Protein AF-0000000068949039 (afdb_homodimer)

Sequence (710 aa):
MDFALTEEQEQFAEAIRRFLMTEMTPELTRELWATESGRSDALWRQLANQGLTAVMVPQEQGGLGLGEVEWAPLAQACGYFALPEPLLDTALVAAGLLRDALAAAPNASAHERCATLLERIAAGDARVAVAHPQERLVADAHVADAILCAHEGAVHLLRPDQAVLTARTGLDPSRRLFELAWTPAAESELIPSGSGLWSSALNRGALGVAAQQLGLTQRMLDLAIDYSAQRKQFGKAIGAYQAVKHLLADVAIQLEFARPVLLRAAAALAHGLPDAGLHVSHARVAAARCAWSAARQAIQVHGAMGYTWELDLQIFTKRAWALAGSWGDRAFHKARMGAHILDGVHEIGAGATFAMDFALTEEQEQFAEAIRRFLMTEMTPELTRELWATESGRSDALWRQLANQGLTAVMVPQEQGGLGLGEVEWAPLAQACGYFALPEPLLDTALVAAGLLRDALAAAPNASAHERCATLLERIAAGDARVAVAHPQERLVADAHVADAILCAHEGAVHLLRPDQAVLTARTGLDPSRRLFELAWTPAAESELIPSGSGLWSSALNRGALGVAAQQLGLTQRMLDLAIDYSAQRKQFGKAIGAYQAVKHLLADVAIQLEFARPVLLRAAAALAHGLPDAGLHVSHARVAAARCAWSAARQAIQVHGAMGYTWELDLQIFTKRAWALAGSWGDRAFHKARMGAHILDGVHEIGAGATFA

Structure (mmCIF, N/CA/C/O backbone):
data_AF-0000000068949039-model_v1
#
loop_
_entity.id
_entity.type
_entity.pdbx_description
1 polymer 'Acyl-CoA dehydrogenase'
#
loop_
_atom_site.group_PDB
_atom_site.id
_atom_site.type_symbol
_atom_site.label_atom_id
_atom_site.label_alt_id
_atom_site.label_comp_id
_atom_site.label_asym_id
_atom_site.label_entity_id
_atom_site.label_seq_id
_atom_site.pdbx_PDB_ins_code
_atom_site.Cartn_x
_atom_site.Cartn_y
_atom_site.Cartn_z
_atom_site.occupancy
_atom_site.B_iso_or_equiv
_atom_site.auth_seq_id
_atom_site.auth_comp_id
_atom_site.auth_asym_id
_atom_site.auth_atom_id
_atom_site.pdbx_PDB_model_num
ATOM 1 N N . MET A 1 1 ? -23.141 -27.562 -11.562 1 41.59 1 MET A N 1
ATOM 2 C CA . MET A 1 1 ? -21.891 -27.984 -10.953 1 41.59 1 MET A CA 1
ATOM 3 C C . MET A 1 1 ? -21.891 -27.703 -9.461 1 41.59 1 MET A C 1
ATOM 5 O O . MET A 1 1 ? -22.359 -26.656 -9.023 1 41.59 1 MET A O 1
ATOM 9 N N . ASP A 1 2 ? -21.984 -28.656 -8.617 1 49.41 2 ASP A N 1
ATOM 10 C CA . ASP A 1 2 ? -21.938 -28.672 -7.156 1 49.41 2 ASP A CA 1
ATOM 11 C C . ASP A 1 2 ? -20.641 -28.062 -6.629 1 49.41 2 ASP A C 1
ATOM 13 O O . ASP A 1 2 ? -19.562 -28.594 -6.887 1 49.41 2 ASP A O 1
ATOM 17 N N . PHE A 1 3 ? -20.594 -26.719 -6.391 1 64.31 3 PHE A N 1
ATOM 18 C CA . PHE A 1 3 ? -19.484 -25.875 -5.977 1 64.31 3 PHE A CA 1
ATOM 19 C C . PHE A 1 3 ? -19.078 -26.172 -4.539 1 64.31 3 PHE A C 1
ATOM 21 O O . PHE A 1 3 ? -18.297 -25.438 -3.939 1 64.31 3 PHE A O 1
ATOM 28 N N . ALA A 1 4 ? -19.625 -27.375 -4.098 1 70.12 4 ALA A N 1
ATOM 29 C CA . ALA A 1 4 ? -19.344 -27.609 -2.684 1 70.12 4 ALA A CA 1
ATOM 30 C C . ALA A 1 4 ? -18.266 -28.672 -2.51 1 70.12 4 ALA A C 1
ATOM 32 O O . ALA A 1 4 ? -18.234 -29.656 -3.26 1 70.12 4 ALA A O 1
ATOM 33 N N . LEU A 1 5 ? -17.375 -28.469 -1.684 1 84.38 5 LEU A N 1
ATOM 34 C CA . LEU A 1 5 ? -16.359 -29.438 -1.296 1 84.38 5 LEU A CA 1
ATOM 35 C C . LEU A 1 5 ? -16.984 -30.656 -0.648 1 84.38 5 LEU A C 1
ATOM 37 O O . LEU A 1 5 ? -18.016 -30.547 0.019 1 84.38 5 LEU A O 1
ATOM 41 N N . THR A 1 6 ? -16.422 -31.781 -0.903 1 88.69 6 THR A N 1
ATOM 42 C CA . THR A 1 6 ? -16.828 -32.969 -0.181 1 88.69 6 THR A CA 1
ATOM 43 C C . THR A 1 6 ? -16.422 -32.875 1.287 1 88.69 6 THR A C 1
ATOM 45 O O . THR A 1 6 ? -15.617 -32.031 1.662 1 88.69 6 THR A O 1
ATOM 48 N N . GLU A 1 7 ? -16.969 -33.75 2.113 1 89.56 7 GLU A N 1
ATOM 49 C CA . GLU A 1 7 ? -16.641 -33.781 3.533 1 89.56 7 GLU A CA 1
ATOM 50 C C . GLU A 1 7 ? -15.164 -34.062 3.748 1 89.56 7 GLU A C 1
ATOM 52 O O . GLU A 1 7 ? -14.539 -33.5 4.645 1 89.56 7 GLU A O 1
ATOM 57 N N . GLU A 1 8 ? -14.656 -34.969 2.955 1 90.06 8 GLU A N 1
ATOM 58 C CA . GLU A 1 8 ? -13.242 -35.312 3.057 1 90.06 8 GLU A CA 1
ATOM 59 C C . GLU A 1 8 ? -12.352 -34.125 2.715 1 90.06 8 GLU A C 1
ATOM 61 O O . GLU A 1 8 ? -11.359 -33.875 3.398 1 90.06 8 GLU A O 1
ATOM 66 N N . GLN A 1 9 ? -12.711 -33.469 1.684 1 89.62 9 GLN A N 1
ATOM 67 C CA . GLN A 1 9 ? -11.977 -32.281 1.27 1 89.62 9 GLN A CA 1
ATOM 68 C C . GLN A 1 9 ? -12.039 -31.188 2.338 1 89.62 9 GLN A C 1
ATOM 70 O O . GLN A 1 9 ? -11.023 -30.562 2.648 1 89.62 9 GLN A O 1
ATOM 75 N N . GLU A 1 10 ? -13.141 -31.031 2.918 1 90.62 10 GLU A N 1
ATOM 76 C CA . GLU A 1 10 ? -13.328 -30.047 3.979 1 90.62 10 GLU A CA 1
ATOM 77 C C . GLU A 1 10 ? -12.516 -30.406 5.219 1 90.62 10 GLU A C 1
ATOM 79 O O . GLU A 1 10 ? -11.922 -29.531 5.859 1 90.62 10 GLU A O 1
ATOM 84 N N . GLN A 1 11 ? -12.547 -31.672 5.543 1 92.75 11 GLN A N 1
ATOM 85 C CA . GLN A 1 11 ? -11.805 -32.125 6.711 1 92.75 11 GLN A CA 1
ATOM 86 C C . GLN A 1 11 ? -10.305 -31.938 6.523 1 92.75 11 GLN A C 1
ATOM 88 O O . GLN A 1 11 ? -9.594 -31.562 7.461 1 92.75 11 GLN A O 1
ATOM 93 N N . PHE A 1 12 ? -9.867 -32.25 5.34 1 92.88 12 PHE A N 1
ATOM 94 C CA . PHE A 1 12 ? -8.453 -32.031 5.043 1 92.88 12 PHE A CA 1
ATOM 95 C C . PHE A 1 12 ? -8.078 -30.578 5.188 1 92.88 12 PHE A C 1
ATOM 97 O O . PHE A 1 12 ? -7.086 -30.234 5.844 1 92.88 12 PHE A O 1
ATOM 104 N N . ALA A 1 13 ? -8.844 -29.703 4.641 1 94.19 13 ALA A N 1
ATOM 105 C CA . ALA A 1 13 ? -8.602 -28.266 4.723 1 94.19 13 ALA A CA 1
ATOM 106 C C . ALA A 1 13 ? -8.625 -27.781 6.172 1 94.19 13 ALA A C 1
ATOM 108 O O . ALA A 1 13 ? -7.793 -26.969 6.578 1 94.19 13 ALA A O 1
ATOM 109 N N . GLU A 1 14 ? -9.547 -28.297 6.918 1 94.5 14 GLU A N 1
ATOM 110 C CA . GLU A 1 14 ? -9.672 -27.906 8.32 1 94.5 14 GLU A CA 1
ATOM 111 C C . GLU A 1 14 ? -8.469 -28.375 9.133 1 94.5 14 GLU A C 1
ATOM 113 O O . GLU A 1 14 ? -8.008 -27.656 10.031 1 94.5 14 GLU A O 1
ATOM 118 N N . ALA A 1 15 ? -8.055 -29.531 8.844 1 95.81 15 ALA A N 1
ATOM 119 C CA . ALA A 1 15 ? -6.875 -30.047 9.523 1 95.81 15 ALA A CA 1
ATOM 120 C C . ALA A 1 15 ? -5.656 -29.156 9.25 1 95.81 15 ALA A C 1
ATOM 122 O O . ALA A 1 15 ? -4.879 -28.875 10.164 1 95.81 15 ALA A O 1
ATOM 123 N N . ILE A 1 16 ? -5.508 -28.781 8.055 1 96.62 16 ILE A N 1
ATOM 124 C CA . ILE A 1 16 ? -4.383 -27.922 7.684 1 96.62 16 ILE A CA 1
ATOM 125 C C . ILE A 1 16 ? -4.535 -26.547 8.336 1 96.62 16 ILE A C 1
ATOM 127 O O . ILE A 1 16 ? -3.559 -25.969 8.812 1 96.62 16 ILE A O 1
ATOM 131 N N . ARG A 1 17 ? -5.73 -26.031 8.32 1 96.81 17 ARG A N 1
ATOM 132 C CA . ARG A 1 17 ? -5.98 -24.75 8.977 1 96.81 17 ARG A CA 1
ATOM 133 C C . ARG A 1 17 ? -5.574 -24.812 10.453 1 96.81 17 ARG A C 1
ATOM 135 O O . ARG A 1 17 ? -4.93 -23.891 10.961 1 96.81 17 ARG A O 1
ATOM 142 N N . ARG A 1 18 ? -5.922 -25.844 11.164 1 96.56 18 ARG A N 1
ATOM 143 C CA . ARG A 1 18 ? -5.578 -26.016 12.57 1 96.56 18 ARG A CA 1
ATOM 144 C C . ARG A 1 18 ? -4.07 -26.125 12.758 1 96.56 18 ARG A C 1
ATOM 146 O O . ARG A 1 18 ? -3.512 -25.562 13.695 1 96.56 18 ARG A O 1
ATOM 153 N N . PHE A 1 19 ? -3.5 -26.859 11.883 1 97.62 19 PHE A N 1
ATOM 154 C CA . PHE A 1 19 ? -2.047 -26.984 11.922 1 97.62 19 PHE A CA 1
ATOM 155 C C . PHE A 1 19 ? -1.376 -25.625 11.766 1 97.62 19 PHE A C 1
ATOM 157 O O . PHE A 1 19 ? -0.505 -25.266 12.555 1 97.62 19 PHE A O 1
ATOM 164 N N . LEU A 1 20 ? -1.837 -24.828 10.766 1 97.44 20 LEU A N 1
ATOM 165 C CA . LEU A 1 20 ? -1.227 -23.516 10.508 1 97.44 20 LEU A CA 1
ATOM 166 C C . LEU A 1 20 ? -1.525 -22.547 11.641 1 97.44 20 LEU A C 1
ATOM 168 O O . LEU A 1 20 ? -0.7 -21.688 11.969 1 97.44 20 LEU A O 1
ATOM 172 N N . MET A 1 21 ? -2.689 -22.688 12.219 1 95.88 21 MET A N 1
ATOM 173 C CA . MET A 1 21 ? -3.053 -21.844 13.359 1 95.88 21 MET A CA 1
ATOM 174 C C . MET A 1 21 ? -2.062 -22.031 14.5 1 95.88 21 MET A C 1
ATOM 176 O O . MET A 1 21 ? -1.734 -21.078 15.203 1 95.88 21 MET A O 1
ATOM 180 N N . THR A 1 22 ? -1.59 -23.188 14.625 1 94.75 22 THR A N 1
ATOM 181 C CA . THR A 1 22 ? -0.668 -23.516 15.711 1 94.75 22 THR A CA 1
ATOM 182 C C . THR A 1 22 ? 0.759 -23.125 15.344 1 94.75 22 THR A C 1
ATOM 184 O O . THR A 1 22 ? 1.485 -22.562 16.172 1 94.75 22 THR A O 1
ATOM 187 N N . GLU A 1 23 ? 1.15 -23.328 14.117 1 94.62 23 GLU A N 1
ATOM 188 C CA . GLU A 1 23 ? 2.557 -23.219 13.734 1 94.62 23 GLU A CA 1
ATOM 189 C C . GLU A 1 23 ? 2.895 -21.828 13.234 1 94.62 23 GLU A C 1
ATOM 191 O O . GLU A 1 23 ? 4.043 -21.391 13.328 1 94.62 23 GLU A O 1
ATOM 196 N N . MET A 1 24 ? 1.88 -21.141 12.703 1 94.75 24 MET A N 1
ATOM 197 C CA . MET A 1 24 ? 2.156 -19.875 12.055 1 94.75 24 MET A CA 1
ATOM 198 C C . MET A 1 24 ? 1.725 -18.703 12.938 1 94.75 24 MET A C 1
ATOM 200 O O . MET A 1 24 ? 0.539 -18.547 13.234 1 94.75 24 MET A O 1
ATOM 204 N N . THR A 1 25 ? 2.721 -17.984 13.391 1 93.75 25 THR A N 1
ATOM 205 C CA . THR A 1 25 ? 2.461 -16.75 14.148 1 93.75 25 THR A CA 1
ATOM 206 C C . THR A 1 25 ? 3.105 -15.555 13.469 1 93.75 25 THR A C 1
ATOM 208 O O . THR A 1 25 ? 4.098 -15.695 12.75 1 93.75 25 THR A O 1
ATOM 211 N N . PRO A 1 26 ? 2.479 -14.406 13.68 1 92.75 26 PRO A N 1
ATOM 212 C CA . PRO A 1 26 ? 3.121 -13.203 13.148 1 92.75 26 PRO A CA 1
ATOM 213 C C . PRO A 1 26 ? 4.566 -13.047 13.625 1 92.75 26 PRO A C 1
ATOM 215 O O . PRO A 1 26 ? 5.414 -12.555 12.875 1 92.75 26 PRO A O 1
ATOM 218 N N . GLU A 1 27 ? 4.84 -13.5 14.805 1 93.38 27 GLU A N 1
ATOM 219 C CA . GLU A 1 27 ? 6.195 -13.438 15.336 1 93.38 27 GLU A CA 1
ATOM 220 C C . GLU A 1 27 ? 7.148 -14.297 14.508 1 93.38 27 GLU A C 1
ATOM 222 O O . GLU A 1 27 ? 8.266 -13.875 14.203 1 93.38 27 GLU A O 1
ATOM 227 N N . LEU A 1 28 ? 6.715 -15.43 14.164 1 95 28 LEU A N 1
ATOM 228 C CA . LEU A 1 28 ? 7.539 -16.297 13.328 1 95 28 LEU A CA 1
ATOM 229 C C . LEU A 1 28 ? 7.812 -15.648 11.977 1 95 28 LEU A C 1
ATOM 231 O O . LEU A 1 28 ? 8.945 -15.688 11.484 1 95 28 LEU A O 1
ATOM 235 N N . THR A 1 29 ? 6.77 -15.086 11.391 1 95.25 29 THR A N 1
ATOM 236 C CA . THR A 1 29 ? 6.926 -14.414 10.109 1 95.25 29 THR A CA 1
ATOM 237 C C . THR A 1 29 ? 7.984 -13.312 10.195 1 95.25 29 THR A C 1
ATOM 239 O O . THR A 1 29 ? 8.875 -13.234 9.344 1 95.25 29 THR A O 1
ATOM 242 N N . ARG A 1 30 ? 7.973 -12.531 11.234 1 94.25 30 ARG A N 1
ATOM 243 C CA . ARG A 1 30 ? 8.93 -11.445 11.406 1 94.25 30 ARG A CA 1
ATOM 244 C C . ARG A 1 30 ? 10.336 -11.977 11.633 1 94.25 30 ARG A C 1
ATOM 246 O O . ARG A 1 30 ? 11.312 -11.398 11.141 1 94.25 30 ARG A O 1
ATOM 253 N N . GLU A 1 31 ? 10.43 -13.023 12.367 1 95.5 31 GLU A N 1
ATOM 254 C CA . GLU A 1 31 ? 11.727 -13.648 12.586 1 95.5 31 GLU A CA 1
ATOM 255 C C . GLU A 1 31 ? 12.344 -14.133 11.273 1 95.5 31 GLU A C 1
ATOM 257 O O . GLU A 1 31 ? 13.531 -13.93 11.023 1 95.5 31 GLU A O 1
ATOM 262 N N . LEU A 1 32 ? 11.539 -14.703 10.461 1 95.75 32 LEU A N 1
ATOM 263 C CA . LEU A 1 32 ? 12.023 -15.234 9.195 1 95.75 32 LEU A CA 1
ATOM 264 C C . LEU A 1 32 ? 12.43 -14.109 8.25 1 95.75 32 LEU A C 1
ATOM 266 O O . LEU A 1 32 ? 13.375 -14.258 7.477 1 95.75 32 LEU A O 1
ATOM 270 N N . TRP A 1 33 ? 11.711 -12.984 8.367 1 94 33 TRP A N 1
ATOM 271 C CA . TRP A 1 33 ? 12.047 -11.82 7.547 1 94 33 TRP A CA 1
ATOM 272 C C . TRP A 1 33 ? 13.484 -11.375 7.801 1 94 33 TRP A C 1
ATOM 274 O O . TRP A 1 33 ? 14.141 -10.844 6.906 1 94 33 TRP A O 1
ATOM 284 N N . ALA A 1 34 ? 13.961 -11.656 8.93 1 93.94 34 ALA A N 1
ATOM 285 C CA . ALA A 1 34 ? 15.273 -11.164 9.344 1 93.94 34 ALA A CA 1
ATOM 286 C C . ALA A 1 34 ? 16.375 -12.141 8.961 1 93.94 34 ALA A C 1
ATOM 288 O O . ALA A 1 34 ? 17.562 -11.828 9.078 1 93.94 34 ALA A O 1
ATOM 289 N N . THR A 1 35 ? 16.016 -13.281 8.461 1 95 35 THR A N 1
ATOM 290 C CA . THR A 1 35 ? 17.016 -14.281 8.078 1 95 35 THR A CA 1
ATOM 291 C C . THR A 1 35 ? 17.406 -14.102 6.617 1 95 35 THR A C 1
ATOM 293 O O . THR A 1 35 ? 16.734 -13.422 5.855 1 95 35 THR A O 1
ATOM 296 N N . GLU A 1 36 ? 18.422 -14.695 6.223 1 91.31 36 GLU A N 1
ATOM 297 C CA . GLU A 1 36 ? 18.938 -14.602 4.863 1 91.31 36 GLU A CA 1
ATOM 298 C C . GLU A 1 36 ? 18.016 -15.289 3.865 1 91.31 36 GLU A C 1
ATOM 300 O O . GLU A 1 36 ? 17.703 -14.727 2.812 1 91.31 36 GLU A O 1
ATOM 305 N N . SER A 1 37 ? 17.516 -16.469 4.258 1 93.5 37 SER A N 1
ATOM 306 C CA . SER A 1 37 ? 16.703 -17.234 3.316 1 93.5 37 SER A CA 1
ATOM 307 C C . SER A 1 37 ? 15.242 -16.781 3.357 1 93.5 37 SER A C 1
ATOM 309 O O . SER A 1 37 ? 14.516 -16.922 2.371 1 93.5 37 SER A O 1
ATOM 311 N N . GLY A 1 38 ? 14.844 -16.344 4.566 1 95.06 38 GLY A N 1
ATOM 312 C CA . GLY A 1 38 ? 13.438 -16.031 4.77 1 95.06 38 GLY A CA 1
ATOM 313 C C . GLY A 1 38 ? 12.57 -17.281 4.926 1 95.06 38 GLY A C 1
ATOM 314 O O . GLY A 1 38 ? 11.344 -17.188 4.914 1 95.06 38 GLY A O 1
ATOM 315 N N . ARG A 1 39 ? 13.211 -18.438 5.062 1 96.06 39 ARG A N 1
ATOM 316 C CA . ARG A 1 39 ? 12.492 -19.719 5.086 1 96.06 39 ARG A CA 1
ATOM 317 C C . ARG A 1 39 ? 12.859 -20.531 6.324 1 96.06 39 ARG A C 1
ATOM 319 O O . ARG A 1 39 ? 13.859 -20.234 6.988 1 96.06 39 ARG A O 1
ATOM 326 N N . SER A 1 40 ? 12.008 -21.453 6.602 1 96.31 40 SER A N 1
ATOM 327 C CA . SER A 1 40 ? 12.211 -22.391 7.707 1 96.31 40 SER A CA 1
ATOM 328 C C . SER A 1 40 ? 12.172 -23.828 7.227 1 96.31 40 SER A C 1
ATOM 330 O O . SER A 1 40 ? 11.102 -24.344 6.891 1 96.31 40 SER A O 1
ATOM 332 N N . ASP A 1 41 ? 13.297 -24.5 7.324 1 96.06 41 ASP A N 1
ATOM 333 C CA . ASP A 1 41 ? 13.344 -25.906 6.938 1 96.06 41 ASP A CA 1
ATOM 334 C C . ASP A 1 41 ? 12.438 -26.75 7.832 1 96.06 41 ASP A C 1
ATOM 336 O O . ASP A 1 41 ? 11.836 -27.719 7.371 1 96.06 41 ASP A O 1
ATOM 340 N N . ALA A 1 42 ? 12.453 -26.312 9.047 1 96.5 42 ALA A N 1
ATOM 341 C CA . ALA A 1 42 ? 11.594 -27.031 9.984 1 96.5 42 ALA A CA 1
ATOM 342 C C . ALA A 1 42 ? 10.125 -26.906 9.586 1 96.5 42 ALA A C 1
ATOM 344 O O . ALA A 1 42 ? 9.391 -27.891 9.562 1 96.5 42 ALA A O 1
ATOM 345 N N . LEU A 1 43 ? 9.711 -25.719 9.219 1 97.38 43 LEU A N 1
ATOM 346 C CA . LEU A 1 43 ? 8.328 -25.5 8.789 1 97.38 43 LEU A CA 1
ATOM 347 C C . LEU A 1 43 ? 8.039 -26.25 7.496 1 97.38 43 LEU A C 1
ATOM 349 O O . LEU A 1 43 ? 6.984 -26.875 7.359 1 97.38 43 LEU A O 1
ATOM 353 N N . TRP A 1 44 ? 8.922 -26.25 6.559 1 98.19 44 TRP A N 1
ATOM 354 C CA . TRP A 1 44 ? 8.766 -26.969 5.289 1 98.19 44 TRP A CA 1
ATOM 355 C C . TRP A 1 44 ? 8.555 -28.453 5.52 1 98.19 44 TRP A C 1
ATOM 357 O O . TRP A 1 44 ? 7.664 -29.062 4.922 1 98.19 44 TRP A O 1
ATOM 367 N N . ARG A 1 45 ? 9.344 -29.016 6.422 1 97.94 45 ARG A N 1
ATOM 368 C CA . ARG A 1 45 ? 9.211 -30.438 6.738 1 97.94 45 ARG A CA 1
ATOM 369 C C . ARG A 1 45 ? 7.855 -30.734 7.363 1 97.94 45 ARG A C 1
ATOM 371 O O . ARG A 1 45 ? 7.238 -31.766 7.059 1 97.94 45 ARG A O 1
ATOM 378 N N . GLN A 1 46 ? 7.473 -29.828 8.18 1 97.94 46 GLN A N 1
ATOM 379 C CA . GLN A 1 46 ? 6.164 -30 8.805 1 97.94 46 GLN A CA 1
ATOM 380 C C . GLN A 1 46 ? 5.047 -29.953 7.762 1 97.94 46 GLN A C 1
ATOM 382 O O . GLN A 1 46 ? 4.098 -30.734 7.828 1 97.94 46 GLN A O 1
ATOM 387 N N . LEU A 1 47 ? 5.152 -29.031 6.812 1 98.31 47 LEU A N 1
ATOM 388 C CA . LEU A 1 47 ? 4.176 -28.938 5.734 1 98.31 47 LEU A CA 1
ATOM 389 C C . LEU A 1 47 ? 4.152 -30.234 4.91 1 98.31 47 LEU A C 1
ATOM 391 O O . LEU A 1 47 ? 3.08 -30.734 4.566 1 98.31 47 LEU A O 1
ATOM 395 N N . ALA A 1 48 ? 5.309 -30.766 4.668 1 98.44 48 ALA A N 1
ATOM 396 C CA . ALA A 1 48 ? 5.414 -32.031 3.926 1 98.44 48 ALA A CA 1
ATOM 397 C C . ALA A 1 48 ? 4.793 -33.188 4.711 1 98.44 48 ALA A C 1
ATOM 399 O O . ALA A 1 48 ? 4.066 -34 4.145 1 98.44 48 ALA A O 1
ATOM 400 N N . ASN A 1 49 ? 5.055 -33.156 6.023 1 97.69 49 ASN A N 1
ATOM 401 C CA . ASN A 1 49 ? 4.52 -34.219 6.887 1 97.69 49 ASN A CA 1
ATOM 402 C C . ASN A 1 49 ? 2.994 -34.188 6.934 1 97.69 49 ASN A C 1
ATOM 404 O O . ASN A 1 49 ? 2.352 -35.219 7.133 1 97.69 49 ASN A O 1
ATOM 408 N N . GLN A 1 50 ? 2.471 -33 6.695 1 97.31 50 GLN A N 1
ATOM 409 C CA . GLN A 1 50 ? 1.02 -32.844 6.664 1 97.31 50 GLN A CA 1
ATOM 410 C C . GLN A 1 50 ? 0.458 -33.25 5.301 1 97.31 50 GLN A C 1
ATOM 412 O O . GLN A 1 50 ? -0.758 -33.25 5.102 1 97.31 50 GLN A O 1
ATOM 417 N N . GLY A 1 51 ? 1.359 -33.562 4.336 1 97.38 51 GLY A N 1
ATOM 418 C CA . GLY A 1 51 ? 0.934 -34.031 3.033 1 97.38 51 GLY A CA 1
ATOM 419 C C . GLY A 1 51 ? 0.743 -32.938 2.018 1 97.38 51 GLY A C 1
ATOM 420 O O . GLY A 1 51 ? 0.334 -33.188 0.882 1 97.38 51 GLY A O 1
ATOM 421 N N . LEU A 1 52 ? 1.026 -31.688 2.35 1 98.25 52 LEU A N 1
ATOM 422 C CA . LEU A 1 52 ? 0.728 -30.562 1.479 1 98.25 52 LEU A CA 1
ATOM 423 C C . LEU A 1 52 ? 1.584 -30.594 0.218 1 98.25 52 LEU A C 1
ATOM 425 O O . LEU A 1 52 ? 1.133 -30.188 -0.856 1 98.25 52 LEU A O 1
ATOM 429 N N . THR A 1 53 ? 2.812 -31.109 0.31 1 98.69 53 THR A N 1
ATOM 430 C CA . THR A 1 53 ? 3.693 -31.141 -0.853 1 98.69 53 THR A CA 1
ATOM 431 C C . THR A 1 53 ? 3.295 -32.25 -1.806 1 98.69 53 THR A C 1
ATOM 433 O O . THR A 1 53 ? 3.721 -32.281 -2.963 1 98.69 53 THR A O 1
ATOM 436 N N . ALA A 1 54 ? 2.434 -33.188 -1.386 1 98.56 54 ALA A N 1
ATOM 437 C CA . ALA A 1 54 ? 2.139 -34.406 -2.145 1 98.56 54 ALA A CA 1
ATOM 438 C C . ALA A 1 54 ? 0.779 -34.312 -2.828 1 98.56 54 ALA A C 1
ATOM 440 O O . ALA A 1 54 ? 0.403 -35.188 -3.604 1 98.56 54 ALA A O 1
ATOM 441 N N . VAL A 1 55 ? 0.061 -33.219 -2.656 1 98.12 55 VAL A N 1
ATOM 442 C CA . VAL A 1 55 ? -1.345 -33.125 -3.033 1 98.12 55 VAL A CA 1
ATOM 443 C C . VAL A 1 55 ? -1.499 -33.344 -4.531 1 98.12 55 VAL A C 1
ATOM 445 O O . VAL A 1 55 ? -2.256 -34.25 -4.949 1 98.12 55 VAL A O 1
ATOM 448 N N . MET A 1 56 ? -0.726 -32.719 -5.363 1 97.75 56 MET A N 1
ATOM 449 C CA . MET A 1 56 ? -0.882 -32.781 -6.812 1 97.75 56 MET A CA 1
ATOM 450 C C . MET A 1 56 ? -0.079 -33.906 -7.41 1 97.75 56 MET A C 1
ATOM 452 O O . MET A 1 56 ? -0.234 -34.25 -8.586 1 97.75 56 MET A O 1
ATOM 456 N N . VAL A 1 57 ? 0.778 -34.531 -6.645 1 98.75 57 VAL A N 1
ATOM 457 C CA . VAL A 1 57 ? 1.692 -35.562 -7.16 1 98.75 57 VAL A CA 1
ATOM 458 C C . VAL A 1 57 ? 0.949 -36.875 -7.344 1 98.75 57 VAL A C 1
ATOM 460 O O . VAL A 1 57 ? 0.193 -37.281 -6.465 1 98.75 57 VAL A O 1
ATOM 463 N N . PRO A 1 58 ? 1.15 -37.594 -8.492 1 98.38 58 PRO A N 1
ATOM 464 C CA . PRO A 1 58 ? 0.495 -38.875 -8.711 1 98.38 58 PRO A CA 1
ATOM 465 C C . PRO A 1 58 ? 0.868 -39.906 -7.648 1 98.38 58 PRO A C 1
ATOM 467 O O . PRO A 1 58 ? 1.977 -39.875 -7.109 1 98.38 58 PRO A O 1
ATOM 470 N N . GLN A 1 59 ? 0.006 -40.844 -7.484 1 98.31 59 GLN A N 1
ATOM 471 C CA . GLN A 1 59 ? 0.23 -41.875 -6.488 1 98.31 59 GLN A CA 1
ATOM 472 C C . GLN A 1 59 ? 1.465 -42.719 -6.828 1 98.31 59 GLN A C 1
ATOM 474 O O . GLN A 1 59 ? 2.211 -43.125 -5.938 1 98.31 59 GLN A O 1
ATOM 479 N N . GLU A 1 60 ? 1.672 -42.938 -8.078 1 98.12 60 GLU A N 1
ATOM 480 C CA . GLU A 1 60 ? 2.818 -43.719 -8.547 1 98.12 60 GLU A CA 1
ATOM 481 C C . GLU A 1 60 ? 4.133 -43.062 -8.117 1 98.12 60 GLU A C 1
ATOM 483 O O . GLU A 1 60 ? 5.141 -43.75 -7.949 1 98.12 60 GLU A O 1
ATOM 488 N N . GLN A 1 61 ? 4.098 -41.781 -7.918 1 98.25 61 GLN A N 1
ATOM 489 C CA . GLN A 1 61 ? 5.297 -41.062 -7.516 1 98.25 61 GLN A CA 1
ATOM 490 C C . GLN A 1 61 ? 5.23 -40.656 -6.043 1 98.25 61 GLN A C 1
ATOM 492 O O . GLN A 1 61 ? 5.926 -39.75 -5.613 1 98.25 61 GLN A O 1
ATOM 497 N N . GLY A 1 62 ? 4.32 -41.281 -5.309 1 98 62 GLY A N 1
ATOM 498 C CA . GLY A 1 62 ? 4.293 -41.094 -3.865 1 98 62 GLY A CA 1
ATOM 499 C C . GLY A 1 62 ? 3.373 -39.969 -3.422 1 98 62 GLY A C 1
ATOM 500 O O . GLY A 1 62 ? 3.422 -39.531 -2.27 1 98 62 GLY A O 1
ATOM 501 N N . GLY A 1 63 ? 2.547 -39.5 -4.289 1 98.56 63 GLY A N 1
ATOM 502 C CA . GLY A 1 63 ? 1.658 -38.375 -3.939 1 98.56 63 GLY A CA 1
ATOM 503 C C . GLY A 1 63 ? 0.26 -38.844 -3.57 1 98.56 63 GLY A C 1
ATOM 504 O O . GLY A 1 63 ? 0.046 -40.031 -3.275 1 98.56 63 GLY A O 1
ATOM 505 N N . LEU A 1 64 ? -0.645 -37.844 -3.406 1 97.38 64 LEU A N 1
ATOM 506 C CA . LEU A 1 64 ? -2.025 -38.125 -3.027 1 97.38 64 LEU A CA 1
ATOM 507 C C . LEU A 1 64 ? -2.924 -38.188 -4.258 1 97.38 64 LEU A C 1
ATOM 509 O O . LEU A 1 64 ? -4.066 -38.656 -4.176 1 97.38 64 LEU A O 1
ATOM 513 N N . GLY A 1 65 ? -2.43 -37.781 -5.414 1 96.56 65 GLY A N 1
ATOM 514 C CA . GLY A 1 65 ? -3.172 -37.844 -6.66 1 96.56 65 GLY A CA 1
ATOM 515 C C . GLY A 1 65 ? -4.406 -36.938 -6.668 1 96.56 65 GLY A C 1
ATOM 516 O O . GLY A 1 65 ? -5.379 -37.25 -7.363 1 96.56 65 GLY A O 1
ATOM 517 N N . LEU A 1 66 ? -4.426 -35.906 -5.816 1 95.75 66 LEU A N 1
ATOM 518 C CA . LEU A 1 66 ? -5.543 -34.969 -5.754 1 95.75 66 LEU A CA 1
ATOM 519 C C . LEU A 1 66 ? -5.328 -33.812 -6.719 1 95.75 66 LEU A C 1
ATOM 521 O O . LEU A 1 66 ? -4.555 -33.938 -7.672 1 95.75 66 LEU A O 1
ATOM 525 N N . GLY A 1 67 ? -6.148 -32.719 -6.625 1 95.94 67 GLY A N 1
ATOM 526 C CA . GLY A 1 67 ? -6.07 -31.719 -7.66 1 95.94 67 GLY A CA 1
ATOM 527 C C . GLY A 1 67 ? -6.41 -30.328 -7.156 1 95.94 67 GLY A C 1
ATOM 528 O O . GLY A 1 67 ? -6.211 -30.016 -5.977 1 95.94 67 GLY A O 1
ATOM 529 N N . GLU A 1 68 ? -6.797 -29.531 -8.086 1 97.12 68 GLU A N 1
ATOM 530 C CA . GLU A 1 68 ? -6.992 -28.094 -7.859 1 97.12 68 GLU A CA 1
ATOM 531 C C . GLU A 1 68 ? -8.164 -27.844 -6.918 1 97.12 68 GLU A C 1
ATOM 533 O O . GLU A 1 68 ? -8.148 -26.875 -6.148 1 97.12 68 GLU A O 1
ATOM 538 N N . VAL A 1 69 ? -9.133 -28.703 -6.902 1 95.88 69 VAL A N 1
ATOM 539 C CA . VAL A 1 69 ? -10.289 -28.516 -6.031 1 95.88 69 VAL A CA 1
ATOM 540 C C . VAL A 1 69 ? -9.852 -28.594 -4.566 1 95.88 69 VAL A C 1
ATOM 542 O O . VAL A 1 69 ? -10.289 -27.781 -3.744 1 95.88 69 VAL A O 1
ATOM 545 N N . GLU A 1 70 ? -8.977 -29.547 -4.27 1 96.19 70 GLU A N 1
ATOM 546 C CA . GLU A 1 70 ? -8.445 -29.672 -2.914 1 96.19 70 GLU A CA 1
ATOM 547 C C . GLU A 1 70 ? -7.523 -28.5 -2.576 1 96.19 70 GLU A C 1
ATOM 549 O O . GLU A 1 70 ? -7.48 -28.047 -1.43 1 96.19 70 GLU A O 1
ATOM 554 N N . TRP A 1 71 ? -6.816 -28 -3.52 1 97 71 TRP A N 1
ATOM 555 C CA . TRP A 1 71 ? -5.84 -26.938 -3.289 1 97 71 TRP A CA 1
ATOM 556 C C . TRP A 1 71 ? -6.539 -25.625 -2.982 1 97 71 TRP A C 1
ATOM 558 O O . TRP A 1 71 ? -5.992 -24.781 -2.27 1 97 71 TRP A O 1
ATOM 568 N N . ALA A 1 72 ? -7.738 -25.422 -3.521 1 96.56 72 ALA A N 1
ATOM 569 C CA . ALA A 1 72 ? -8.414 -24.141 -3.355 1 96.56 72 ALA A CA 1
ATOM 570 C C . ALA A 1 72 ? -8.555 -23.781 -1.879 1 96.56 72 ALA A C 1
ATOM 572 O O . ALA A 1 72 ? -8.039 -22.75 -1.438 1 96.56 72 ALA A O 1
ATOM 573 N N . PRO A 1 73 ? -9.141 -24.656 -1.021 1 96.31 73 PRO A N 1
ATOM 574 C CA . PRO A 1 73 ? -9.227 -24.312 0.401 1 96.31 73 PRO A CA 1
ATOM 575 C C . PRO A 1 73 ? -7.867 -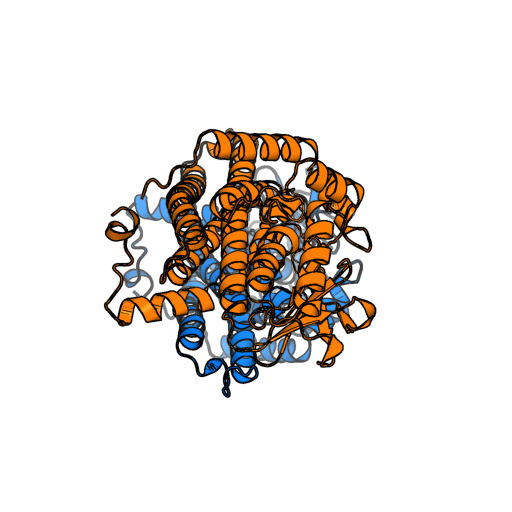24.328 1.099 1 96.31 73 PRO A C 1
ATOM 577 O O . PRO A 1 73 ? -7.637 -23.562 2.039 1 96.31 73 PRO A O 1
ATOM 580 N N . LEU A 1 74 ? -6.938 -25.203 0.662 1 97.94 74 LEU A N 1
ATOM 581 C CA . LEU A 1 74 ? -5.609 -25.25 1.262 1 97.94 74 LEU A CA 1
ATOM 582 C C . LEU A 1 74 ? -4.859 -23.938 1.033 1 97.94 74 LEU A C 1
ATOM 584 O O . LEU A 1 74 ? -4.242 -23.406 1.958 1 97.94 74 LEU A O 1
ATOM 588 N N . ALA A 1 75 ? -4.957 -23.453 -0.198 1 98.38 75 ALA A N 1
ATOM 589 C CA . ALA A 1 75 ? -4.301 -22.188 -0.538 1 98.38 75 ALA A CA 1
ATOM 590 C C . ALA A 1 75 ? -4.93 -21.016 0.214 1 98.38 75 ALA A C 1
ATOM 592 O O . ALA A 1 75 ? -4.238 -20.062 0.585 1 98.38 75 ALA A O 1
ATOM 593 N N . GLN A 1 76 ? -6.242 -21.094 0.416 1 97.88 76 GLN A N 1
ATOM 594 C CA . GLN A 1 76 ? -6.898 -20.062 1.223 1 97.88 76 GLN A CA 1
ATOM 595 C C . GLN A 1 76 ? -6.344 -20.047 2.645 1 97.88 76 GLN A C 1
ATOM 597 O O . GLN A 1 76 ? -6.109 -18.969 3.207 1 97.88 76 GLN A O 1
ATOM 602 N N . ALA A 1 77 ? -6.141 -21.203 3.193 1 97.75 77 ALA A N 1
ATOM 603 C CA . ALA A 1 77 ? -5.551 -21.297 4.527 1 97.75 77 ALA A CA 1
ATOM 604 C C . ALA A 1 77 ? -4.133 -20.734 4.539 1 97.75 77 ALA A C 1
ATOM 606 O O . ALA A 1 77 ? -3.75 -20.016 5.465 1 97.75 77 ALA A O 1
ATOM 607 N N . CYS A 1 78 ? -3.363 -21.047 3.506 1 97.94 78 CYS A N 1
ATOM 608 C CA . CYS A 1 78 ? -2.014 -20.5 3.396 1 97.94 78 CYS A CA 1
ATOM 609 C C . CYS A 1 78 ? -2.039 -18.984 3.361 1 97.94 78 CYS A C 1
ATOM 611 O O . CYS A 1 78 ? -1.195 -18.328 3.979 1 97.94 78 CYS A O 1
ATOM 613 N N . GLY A 1 79 ? -3.02 -18.453 2.672 1 98.19 79 GLY A N 1
ATOM 614 C CA . GLY A 1 79 ? -3.195 -17.016 2.641 1 98.19 79 GLY A CA 1
ATOM 615 C C . GLY A 1 79 ? -3.596 -16.438 3.982 1 98.19 79 GLY A C 1
ATOM 616 O O . GLY A 1 79 ? -3.02 -15.438 4.43 1 98.19 79 GLY A O 1
ATOM 617 N N . TYR A 1 80 ? -4.551 -17.109 4.625 1 98.19 80 TYR A N 1
ATOM 618 C CA . TYR A 1 80 ? -5.055 -16.625 5.906 1 98.19 80 TYR A CA 1
ATOM 619 C C . TYR A 1 80 ? -3.92 -16.453 6.91 1 98.19 80 TYR A C 1
ATOM 621 O O . TYR A 1 80 ? -3.926 -15.508 7.707 1 98.19 80 TYR A O 1
ATOM 629 N N . PHE A 1 81 ? -2.908 -17.25 6.84 1 97.81 81 PHE A N 1
ATOM 630 C CA . PHE A 1 81 ? -1.826 -17.203 7.816 1 97.81 81 PHE A CA 1
ATOM 631 C C . PHE A 1 81 ? -0.559 -16.625 7.195 1 97.81 81 PHE A C 1
ATOM 633 O O . PHE A 1 81 ? 0.503 -16.641 7.82 1 97.81 81 PHE A O 1
ATOM 640 N N . ALA A 1 82 ? -0.625 -16.156 5.973 1 97.25 82 ALA A N 1
ATOM 641 C CA . ALA A 1 82 ? 0.499 -15.562 5.25 1 97.25 82 ALA A CA 1
ATOM 642 C C . ALA A 1 82 ? 1.718 -16.484 5.289 1 97.25 82 ALA A C 1
ATOM 644 O O . ALA A 1 82 ? 2.816 -16.047 5.648 1 97.25 82 ALA A O 1
ATOM 645 N N . LEU A 1 83 ? 1.521 -17.719 4.902 1 97.25 83 LEU A N 1
ATOM 646 C CA . LEU A 1 83 ? 2.584 -18.719 4.902 1 97.25 83 LEU A CA 1
ATOM 647 C C . LEU A 1 83 ? 3.781 -18.234 4.09 1 97.25 83 LEU A C 1
ATOM 649 O O . LEU A 1 83 ? 3.645 -17.922 2.906 1 97.25 83 LEU A O 1
ATOM 653 N N . PRO A 1 84 ? 5 -18.172 4.664 1 95.88 84 PRO A N 1
ATOM 654 C CA . PRO A 1 84 ? 6.156 -17.609 3.967 1 95.88 84 PRO A CA 1
ATOM 655 C C . PRO A 1 84 ? 6.914 -18.641 3.143 1 95.88 84 PRO A C 1
ATOM 657 O O . PRO A 1 84 ? 7.973 -18.344 2.582 1 95.88 84 PRO A O 1
ATOM 660 N N . GLU A 1 85 ? 6.445 -19.844 2.922 1 96.94 85 GLU A N 1
ATOM 661 C CA . GLU A 1 85 ? 7.098 -20.906 2.16 1 96.94 85 GLU A CA 1
ATOM 662 C C . GLU A 1 85 ? 6.598 -20.938 0.718 1 96.94 85 GLU A C 1
ATOM 664 O O . GLU A 1 85 ? 5.43 -20.641 0.454 1 96.94 85 GLU A O 1
ATOM 669 N N . PRO A 1 86 ? 7.461 -21.297 -0.229 1 97.81 86 PRO A N 1
ATOM 670 C CA . PRO A 1 86 ? 7.023 -21.391 -1.623 1 97.81 86 PRO A CA 1
ATOM 671 C C . PRO A 1 86 ? 6.223 -22.656 -1.905 1 97.81 86 PRO A C 1
ATOM 673 O O . PRO A 1 86 ? 6.484 -23.344 -2.893 1 97.81 86 PRO A O 1
ATOM 676 N N . LEU A 1 87 ? 5.281 -22.891 -1.118 1 98.5 87 LEU A N 1
ATOM 677 C CA . LEU A 1 87 ? 4.52 -24.141 -1.175 1 98.5 87 LEU A CA 1
ATOM 678 C C . LEU A 1 87 ? 3.682 -24.203 -2.449 1 98.5 87 LEU A C 1
ATOM 680 O O . LEU A 1 87 ? 3.711 -25.203 -3.166 1 98.5 87 LEU A O 1
ATOM 684 N N . LEU A 1 88 ? 2.965 -23.156 -2.791 1 98.12 88 LEU A N 1
ATOM 685 C CA . LEU A 1 88 ? 2.051 -23.172 -3.928 1 98.12 88 LEU A CA 1
ATOM 686 C C . LEU A 1 88 ? 2.818 -23.266 -5.242 1 98.12 88 LEU A C 1
ATOM 688 O O . LEU A 1 88 ? 2.426 -24 -6.145 1 98.12 88 LEU A O 1
ATOM 692 N N . ASP A 1 89 ? 3.908 -22.547 -5.305 1 98.38 89 ASP A N 1
ATOM 693 C CA . ASP A 1 89 ? 4.719 -22.625 -6.516 1 98.38 89 ASP A CA 1
ATOM 694 C C . ASP A 1 89 ? 5.285 -24.031 -6.699 1 98.38 89 ASP A C 1
ATOM 696 O O . ASP A 1 89 ? 5.328 -24.547 -7.82 1 98.38 89 ASP A O 1
ATOM 700 N N . THR A 1 90 ? 5.609 -24.672 -5.625 1 98.81 90 THR A N 1
ATOM 701 C CA . THR A 1 90 ? 6.211 -26 -5.68 1 98.81 90 THR A CA 1
ATOM 702 C C . THR A 1 90 ? 5.141 -27.078 -5.844 1 98.81 90 THR A C 1
ATOM 704 O O . THR A 1 90 ? 5.172 -27.844 -6.805 1 98.81 90 THR A O 1
ATOM 707 N N . ALA A 1 91 ? 4.199 -27.016 -4.996 1 98.81 91 ALA A N 1
ATOM 708 C CA . ALA A 1 91 ? 3.344 -28.188 -4.801 1 98.81 91 ALA A CA 1
ATOM 709 C C . ALA A 1 91 ? 2.068 -28.078 -5.637 1 98.81 91 ALA A C 1
ATOM 711 O O . ALA A 1 91 ? 1.362 -29.078 -5.832 1 98.81 91 ALA A O 1
ATOM 712 N N . LEU A 1 92 ? 1.765 -26.891 -6.082 1 98.75 92 LEU A N 1
ATOM 713 C CA . LEU A 1 92 ? 0.61 -26.734 -6.961 1 98.75 92 LEU A CA 1
ATOM 714 C C . LEU A 1 92 ? 1.05 -26.5 -8.398 1 98.75 92 LEU A C 1
ATOM 716 O O . LEU A 1 92 ? 0.741 -27.297 -9.289 1 98.75 92 LEU A O 1
ATOM 720 N N . VAL A 1 93 ? 1.875 -25.547 -8.609 1 98.75 93 VAL A N 1
ATOM 721 C CA . VAL A 1 93 ? 2.197 -25.125 -9.977 1 98.75 93 VAL A CA 1
ATOM 722 C C . VAL A 1 93 ? 3.227 -26.094 -10.57 1 98.75 93 VAL A C 1
ATOM 724 O O . VAL A 1 93 ? 2.963 -26.734 -11.594 1 98.75 93 VAL A O 1
ATOM 727 N N . ALA A 1 94 ? 4.355 -26.234 -9.898 1 98.88 94 ALA A N 1
ATOM 728 C CA . ALA A 1 94 ? 5.406 -27.094 -10.43 1 98.88 94 ALA A CA 1
ATOM 729 C C . ALA A 1 94 ? 4.957 -28.562 -10.453 1 98.88 94 ALA A C 1
ATOM 731 O O . ALA A 1 94 ? 5.148 -29.25 -11.453 1 98.88 94 ALA A O 1
ATOM 732 N N . ALA A 1 95 ? 4.391 -29.016 -9.367 1 98.81 95 ALA A N 1
ATOM 733 C CA . ALA A 1 95 ? 3.918 -30.391 -9.32 1 98.81 95 ALA A CA 1
ATOM 734 C C . ALA A 1 95 ? 2.889 -30.656 -10.414 1 98.81 95 ALA A C 1
ATOM 736 O O . ALA A 1 95 ? 2.93 -31.703 -11.07 1 98.81 95 ALA A O 1
ATOM 737 N N . GLY A 1 96 ? 1.933 -29.688 -10.586 1 98.25 96 GLY A N 1
ATOM 738 C CA . GLY A 1 96 ? 0.954 -29.844 -11.648 1 98.25 96 GLY A CA 1
ATOM 739 C C . GLY A 1 96 ? 1.577 -29.875 -13.031 1 98.25 96 GLY A C 1
ATOM 740 O O . GLY A 1 96 ? 1.193 -30.688 -13.875 1 98.25 96 GLY A O 1
ATOM 741 N N . LEU A 1 97 ? 2.498 -29 -13.25 1 98.44 97 LEU A N 1
ATOM 742 C CA . LEU A 1 97 ? 3.193 -28.938 -14.531 1 98.44 97 LEU A CA 1
ATOM 743 C C . LEU A 1 97 ? 3.951 -30.234 -14.797 1 98.44 97 LEU A C 1
ATOM 745 O O . LEU A 1 97 ? 3.863 -30.797 -15.891 1 98.44 97 LEU A O 1
ATOM 749 N N . LEU A 1 98 ? 4.621 -30.734 -13.812 1 98.69 98 LEU A N 1
ATOM 750 C CA . LEU A 1 98 ? 5.418 -31.953 -13.945 1 98.69 98 LEU A CA 1
ATOM 751 C C . LEU A 1 98 ? 4.52 -33.156 -14.133 1 98.69 98 LEU A C 1
ATOM 753 O O . LEU A 1 98 ? 4.863 -34.094 -14.875 1 98.69 98 LEU A O 1
ATOM 757 N N . ARG A 1 99 ? 3.43 -33.188 -13.406 1 97.81 99 ARG A N 1
ATOM 758 C CA . ARG A 1 99 ? 2.455 -34.25 -13.602 1 97.81 99 ARG A CA 1
ATOM 759 C C . ARG A 1 99 ? 1.996 -34.312 -15.055 1 97.81 99 ARG A C 1
ATOM 761 O O . ARG A 1 99 ? 1.979 -35.406 -15.656 1 97.81 99 ARG A O 1
ATOM 768 N N . ASP A 1 100 ? 1.628 -33.156 -15.602 1 96.31 100 ASP A N 1
ATOM 769 C CA . ASP A 1 100 ? 1.195 -33.094 -17 1 96.31 100 ASP A CA 1
ATOM 770 C C . ASP A 1 100 ? 2.342 -33.438 -17.938 1 96.31 100 ASP A C 1
ATOM 772 O O . ASP A 1 100 ? 2.133 -34.062 -18.969 1 96.31 100 ASP A O 1
ATOM 776 N N . ALA A 1 101 ? 3.531 -33 -17.594 1 97.38 101 ALA A N 1
ATOM 777 C CA . ALA A 1 101 ? 4.727 -33.281 -18.375 1 97.38 101 ALA A CA 1
ATOM 778 C C . ALA A 1 101 ? 5.047 -34.781 -18.391 1 97.38 101 ALA A C 1
ATOM 780 O O . ALA A 1 101 ? 5.512 -35.312 -19.406 1 97.38 101 ALA A O 1
ATOM 781 N N . LEU A 1 102 ? 4.848 -35.344 -17.25 1 96.31 102 LEU A N 1
ATOM 782 C CA . LEU A 1 102 ? 5.082 -36.781 -17.125 1 96.31 102 LEU A CA 1
ATOM 783 C C . LEU A 1 102 ? 4.258 -37.562 -18.156 1 96.31 102 LEU A C 1
ATOM 785 O O . LEU A 1 102 ? 4.773 -38.469 -18.828 1 96.31 102 LEU A O 1
ATOM 789 N N . ALA A 1 103 ? 3.049 -37.188 -18.312 1 91.44 103 ALA A N 1
ATOM 790 C CA . ALA A 1 103 ? 2.131 -37.844 -19.25 1 91.44 103 ALA A CA 1
ATOM 791 C C . ALA A 1 103 ? 2.523 -37.562 -20.703 1 91.44 103 ALA A C 1
ATOM 793 O O . ALA A 1 103 ? 2.254 -38.344 -21.594 1 91.44 103 ALA A O 1
ATOM 794 N N . ALA A 1 104 ? 3.223 -36.438 -20.906 1 91.88 104 ALA A N 1
ATOM 795 C CA . ALA A 1 104 ? 3.557 -35.969 -22.266 1 91.88 104 ALA A CA 1
ATOM 796 C C . ALA A 1 104 ? 5.035 -36.188 -22.562 1 91.88 104 ALA A C 1
ATOM 798 O O . ALA A 1 104 ? 5.543 -35.719 -23.578 1 91.88 104 ALA A O 1
ATOM 799 N N . ALA A 1 105 ? 5.758 -36.906 -21.75 1 95.12 105 ALA A N 1
ATOM 800 C CA . ALA A 1 105 ? 7.207 -37.031 -21.891 1 95.12 105 ALA A CA 1
ATOM 801 C C . ALA A 1 105 ? 7.578 -37.656 -23.234 1 95.12 105 ALA A C 1
ATOM 803 O O . ALA A 1 105 ? 7.066 -38.719 -23.594 1 95.12 105 ALA A O 1
ATOM 804 N N . PRO A 1 106 ? 8.492 -37.062 -23.969 1 94.25 106 PRO A N 1
ATOM 805 C CA . PRO A 1 106 ? 8.82 -37.531 -25.312 1 94.25 106 PRO A CA 1
ATOM 806 C C . PRO A 1 106 ? 9.734 -38.75 -25.297 1 94.25 106 PRO A C 1
ATOM 808 O O . PRO A 1 106 ? 9.883 -39.438 -26.328 1 94.25 106 PRO A O 1
ATOM 811 N N . ASN A 1 107 ? 10.461 -39.031 -24.219 1 95.31 107 ASN A N 1
ATOM 812 C CA . ASN A 1 107 ? 11.383 -40.156 -24.078 1 95.31 107 ASN A CA 1
ATOM 813 C C . ASN A 1 107 ? 11.547 -40.562 -22.625 1 95.31 107 ASN A C 1
ATOM 815 O O . ASN A 1 107 ? 10.984 -39.938 -21.734 1 95.31 107 ASN A O 1
ATOM 819 N N . ALA A 1 108 ? 12.289 -41.594 -22.453 1 96.56 108 ALA A N 1
ATOM 820 C CA . ALA A 1 108 ? 12.461 -42.188 -21.125 1 96.56 108 ALA A CA 1
ATOM 821 C C . ALA A 1 108 ? 13.195 -41.25 -20.188 1 96.56 108 ALA A C 1
ATOM 823 O O . ALA A 1 108 ? 12.906 -41.188 -19 1 96.56 108 ALA A O 1
ATOM 824 N N . SER A 1 109 ? 14.094 -40.5 -20.688 1 96.62 109 SER A N 1
ATOM 825 C CA . SER A 1 109 ? 14.875 -39.594 -19.875 1 96.62 109 SER A CA 1
ATOM 826 C C . SER A 1 109 ? 13.992 -38.469 -19.312 1 96.62 109 SER A C 1
ATOM 828 O O . SER A 1 109 ? 14.062 -38.156 -18.109 1 96.62 109 SER A O 1
ATOM 830 N N . ALA A 1 110 ? 13.211 -37.906 -20.203 1 97 110 ALA A N 1
ATOM 831 C CA . ALA A 1 110 ? 12.281 -36.875 -19.766 1 97 110 ALA A CA 1
ATOM 832 C C . ALA A 1 110 ? 11.305 -37.406 -18.734 1 97 110 ALA A C 1
ATOM 834 O O . ALA A 1 110 ? 11.016 -36.75 -17.734 1 97 110 ALA A O 1
ATOM 835 N N . HIS A 1 111 ? 10.844 -38.594 -19 1 97.88 111 HIS A N 1
ATOM 836 C CA . HIS A 1 111 ? 9.922 -39.219 -18.078 1 97.88 111 HIS A CA 1
ATOM 837 C C . HIS A 1 111 ? 10.562 -39.406 -16.703 1 97.88 111 HIS A C 1
ATOM 839 O O . HIS A 1 111 ? 9.961 -39.094 -15.68 1 97.88 111 HIS A O 1
ATOM 845 N N . GLU A 1 112 ? 11.734 -39.938 -16.703 1 98.19 112 GLU A N 1
ATOM 846 C CA . GLU A 1 112 ? 12.453 -40.219 -15.461 1 98.19 112 GLU A CA 1
ATOM 847 C C . GLU A 1 112 ? 12.734 -38.938 -14.688 1 98.19 112 GLU A C 1
ATOM 849 O O . GLU A 1 112 ? 12.602 -38.906 -13.461 1 98.19 112 GLU A O 1
ATOM 854 N N . ARG A 1 113 ? 13.148 -37.906 -15.336 1 98.06 113 ARG A N 1
ATOM 855 C CA . ARG A 1 113 ? 13.445 -36.625 -14.695 1 98.06 113 ARG A CA 1
ATOM 856 C C . ARG A 1 113 ? 12.195 -36.031 -14.047 1 98.06 113 ARG A C 1
ATOM 858 O O . ARG A 1 113 ? 12.25 -35.531 -12.93 1 98.06 113 ARG A O 1
ATOM 865 N N . CYS A 1 114 ? 11.102 -36.125 -14.766 1 98.12 114 CYS A N 1
ATOM 866 C CA . CYS A 1 114 ? 9.836 -35.656 -14.219 1 98.12 114 CYS A CA 1
ATOM 867 C C . CYS A 1 114 ? 9.438 -36.469 -12.992 1 98.12 114 CYS A C 1
ATOM 869 O O . CYS A 1 114 ? 9.102 -35.906 -11.945 1 98.12 114 CYS A O 1
ATOM 871 N N . ALA A 1 115 ? 9.508 -37.781 -13.188 1 98.62 115 ALA A N 1
ATOM 872 C CA . ALA A 1 115 ? 9.102 -38.688 -12.117 1 98.62 115 ALA A CA 1
ATOM 873 C C . ALA A 1 115 ? 9.945 -38.469 -10.867 1 98.62 115 ALA A C 1
ATOM 875 O O . ALA A 1 115 ? 9.422 -38.406 -9.75 1 98.62 115 ALA A O 1
ATOM 876 N N . THR A 1 116 ? 11.219 -38.344 -11.039 1 98.69 116 THR A N 1
ATOM 877 C CA . THR A 1 116 ? 12.141 -38.156 -9.922 1 98.69 116 THR A CA 1
ATOM 878 C C . THR A 1 116 ? 11.844 -36.875 -9.164 1 98.69 116 THR A C 1
ATOM 880 O O . THR A 1 116 ? 11.812 -36.875 -7.934 1 98.69 116 THR A O 1
ATOM 883 N N . LEU A 1 117 ? 11.664 -35.781 -9.859 1 98.81 117 LEU A N 1
ATOM 884 C CA . LEU A 1 117 ? 11.406 -34.531 -9.195 1 98.81 117 LEU A CA 1
ATOM 885 C C . LEU A 1 117 ? 10.055 -34.531 -8.484 1 98.81 117 LEU A C 1
ATOM 887 O O . LEU A 1 117 ? 9.914 -34 -7.395 1 98.81 117 LEU A O 1
ATOM 891 N N . LEU A 1 118 ? 9.07 -35.188 -9.086 1 98.88 118 LEU A N 1
ATOM 892 C CA . LEU A 1 118 ? 7.773 -35.344 -8.445 1 98.88 118 LEU A CA 1
ATOM 893 C C . LEU A 1 118 ? 7.906 -36.125 -7.129 1 98.88 118 LEU A C 1
ATOM 895 O O . LEU A 1 118 ? 7.297 -35.75 -6.125 1 98.88 118 LEU A O 1
ATOM 899 N N . GLU A 1 119 ? 8.68 -37.156 -7.156 1 98.88 119 GLU A N 1
ATOM 900 C CA . GLU A 1 119 ? 8.906 -37.938 -5.945 1 98.88 119 GLU A CA 1
ATOM 901 C C . GLU A 1 119 ? 9.555 -37.094 -4.855 1 98.88 119 GLU A C 1
ATOM 903 O O . GLU A 1 119 ? 9.164 -37.188 -3.688 1 98.88 119 GLU A O 1
ATOM 908 N N . ARG A 1 120 ? 10.492 -36.312 -5.254 1 98.88 120 ARG A N 1
ATOM 909 C CA . ARG A 1 120 ? 11.172 -35.438 -4.297 1 98.88 120 ARG A CA 1
ATOM 910 C C . ARG A 1 120 ? 10.234 -34.375 -3.756 1 98.88 120 ARG A C 1
ATOM 912 O O . ARG A 1 120 ? 10.312 -34.031 -2.58 1 98.88 120 ARG A O 1
ATOM 919 N N . ILE A 1 121 ? 9.359 -33.812 -4.625 1 98.88 121 ILE A N 1
ATOM 920 C CA . ILE A 1 121 ? 8.367 -32.844 -4.188 1 98.88 121 ILE A CA 1
ATOM 921 C C . ILE A 1 121 ? 7.422 -33.5 -3.176 1 98.88 121 ILE A C 1
ATOM 923 O O . ILE A 1 121 ? 7.184 -32.938 -2.1 1 98.88 121 ILE A O 1
ATOM 927 N N . ALA A 1 122 ? 6.949 -34.656 -3.482 1 98.81 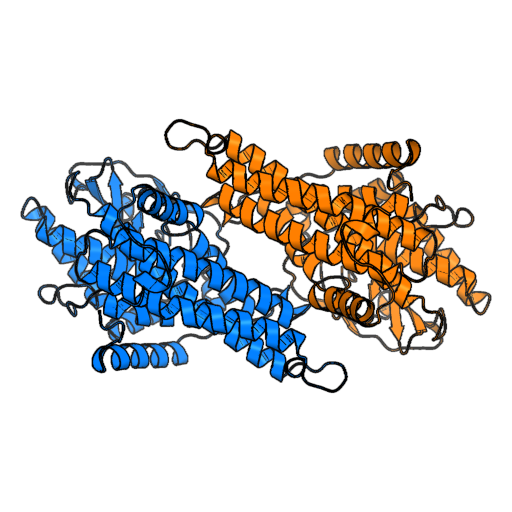122 ALA A N 1
ATOM 928 C CA . ALA A 1 122 ? 5.996 -35.344 -2.617 1 98.81 122 ALA A CA 1
ATOM 929 C C . ALA A 1 122 ? 6.59 -35.594 -1.229 1 98.81 122 ALA A C 1
ATOM 931 O O . ALA A 1 122 ? 5.898 -35.438 -0.219 1 98.81 122 ALA A O 1
ATOM 932 N N . ALA A 1 123 ? 7.836 -35.875 -1.202 1 98.56 123 ALA A N 1
ATOM 933 C CA . ALA A 1 123 ? 8.516 -36.219 0.049 1 98.56 123 ALA A CA 1
ATOM 934 C C . ALA A 1 123 ? 8.906 -34.969 0.813 1 98.56 123 ALA A C 1
ATOM 936 O O . ALA A 1 123 ? 9.328 -35.031 1.971 1 98.56 123 ALA A O 1
ATOM 937 N N . GLY A 1 124 ? 8.766 -33.812 0.238 1 98.56 124 GLY A N 1
ATOM 938 C CA . GLY A 1 124 ? 9.18 -32.562 0.854 1 98.56 124 GLY A CA 1
ATOM 939 C C . GLY A 1 124 ? 10.672 -32.312 0.736 1 98.56 124 GLY A C 1
ATOM 940 O O . GLY A 1 124 ? 11.227 -31.5 1.485 1 98.56 124 GLY A O 1
ATOM 941 N N . ASP A 1 125 ? 11.32 -32.969 -0.245 1 98.56 125 ASP A N 1
ATOM 942 C CA . ASP A 1 125 ? 12.773 -32.844 -0.382 1 98.56 125 ASP A CA 1
ATOM 943 C C . ASP A 1 125 ? 13.148 -31.844 -1.459 1 98.56 125 ASP A C 1
ATOM 945 O O . ASP A 1 125 ? 14.328 -31.562 -1.666 1 98.56 125 ASP A O 1
ATOM 949 N N . ALA A 1 126 ? 12.164 -31.281 -2.088 1 98.69 126 ALA A N 1
ATOM 950 C CA . ALA A 1 126 ? 12.492 -30.328 -3.148 1 98.69 126 ALA A CA 1
ATOM 951 C C . ALA A 1 126 ? 11.562 -29.109 -3.104 1 98.69 126 ALA A C 1
ATOM 953 O O . ALA A 1 126 ? 10.344 -29.266 -2.984 1 98.69 126 ALA A O 1
ATOM 954 N N . ARG A 1 127 ? 12.141 -27.969 -3.121 1 98.69 127 ARG A N 1
ATOM 955 C CA . ARG A 1 127 ? 11.477 -26.734 -3.496 1 98.69 127 ARG A CA 1
ATOM 956 C C . ARG A 1 127 ? 11.719 -26.406 -4.969 1 98.69 127 ARG A C 1
ATOM 958 O O . ARG A 1 127 ? 12.828 -26.562 -5.473 1 98.69 127 ARG A O 1
ATOM 965 N N . VAL A 1 128 ? 10.688 -26 -5.645 1 98.88 128 VAL A N 1
ATOM 966 C CA . VAL A 1 128 ? 10.836 -25.734 -7.074 1 98.88 128 VAL A CA 1
ATOM 967 C C . VAL A 1 128 ? 10.367 -24.312 -7.379 1 98.88 128 VAL A C 1
ATOM 969 O O . VAL A 1 128 ? 9.289 -23.906 -6.941 1 98.88 128 VAL A O 1
ATOM 972 N N . ALA A 1 129 ? 11.188 -23.562 -8.062 1 98.75 129 ALA A N 1
ATOM 973 C CA . ALA A 1 129 ? 10.781 -22.266 -8.602 1 98.75 129 ALA A CA 1
ATOM 974 C C . ALA A 1 129 ? 10.289 -22.406 -10.039 1 98.75 129 ALA A C 1
ATOM 976 O O . ALA A 1 129 ? 10.781 -23.25 -10.789 1 98.75 129 ALA A O 1
ATOM 977 N N . VAL A 1 130 ? 9.328 -21.625 -10.367 1 98.75 130 VAL A N 1
ATOM 978 C CA . VAL A 1 130 ? 8.766 -21.672 -11.711 1 98.75 130 VAL A CA 1
ATOM 979 C C . VAL A 1 130 ? 8.945 -20.312 -12.383 1 98.75 130 VAL A C 1
ATOM 981 O O . VAL A 1 130 ? 8.391 -19.312 -11.938 1 98.75 130 VAL A O 1
ATOM 984 N N . ALA A 1 131 ? 9.719 -20.297 -13.391 1 97.94 131 ALA A N 1
ATOM 985 C CA . ALA A 1 131 ? 9.922 -19.094 -14.195 1 97.94 131 ALA A CA 1
ATOM 986 C C . ALA A 1 131 ? 9 -19.078 -15.406 1 97.94 131 ALA A C 1
ATOM 988 O O . ALA A 1 131 ? 9.414 -19.422 -16.516 1 97.94 131 ALA A O 1
ATOM 989 N N . HIS A 1 132 ? 7.84 -18.688 -15.156 1 96.56 132 HIS A N 1
ATOM 990 C CA . HIS A 1 132 ? 6.828 -18.609 -16.203 1 96.56 132 HIS A CA 1
ATOM 991 C C . HIS A 1 132 ? 7.059 -17.391 -17.094 1 96.56 132 HIS A C 1
ATOM 993 O O . HIS A 1 132 ? 7.441 -16.328 -16.625 1 96.56 132 HIS A O 1
ATOM 999 N N . PRO A 1 133 ? 6.758 -17.562 -18.359 1 91.69 133 PRO A N 1
ATOM 1000 C CA . PRO A 1 133 ? 6.992 -16.453 -19.281 1 91.69 133 PRO A CA 1
ATOM 1001 C C . PRO A 1 133 ? 6.172 -15.219 -18.938 1 91.69 133 PRO A C 1
ATOM 1003 O O . PRO A 1 133 ? 6.566 -14.102 -19.266 1 91.69 133 PRO A O 1
ATOM 1006 N N . GLN A 1 134 ? 5.066 -15.414 -18.297 1 87.88 134 GLN A N 1
ATOM 1007 C CA . GLN A 1 134 ? 4.184 -14.305 -17.938 1 87.88 134 GLN A CA 1
ATOM 1008 C C . GLN A 1 134 ? 4.75 -13.508 -16.766 1 87.88 134 GLN A C 1
ATOM 1010 O O . GLN A 1 134 ? 4.309 -12.391 -16.5 1 87.88 134 GLN A O 1
ATOM 1015 N N . GLU A 1 135 ? 5.762 -14.055 -16.109 1 91.38 135 GLU A N 1
ATOM 1016 C CA . GLU A 1 135 ? 6.324 -13.414 -14.93 1 91.38 135 GLU A CA 1
ATOM 1017 C C . GLU A 1 135 ? 7.734 -12.891 -15.195 1 91.38 135 GLU A C 1
ATOM 1019 O O . GLU A 1 135 ? 8.648 -13.672 -15.477 1 91.38 135 GLU A O 1
ATOM 1024 N N . ARG A 1 136 ? 7.91 -11.617 -14.992 1 89.5 136 ARG A N 1
ATOM 1025 C CA . ARG A 1 136 ? 9.219 -11.016 -15.211 1 89.5 136 ARG A CA 1
ATOM 1026 C C . ARG A 1 136 ? 10.219 -11.477 -14.156 1 89.5 136 ARG A C 1
ATOM 1028 O O . ARG A 1 136 ? 11.398 -11.68 -14.453 1 89.5 136 ARG A O 1
ATOM 1035 N N . LEU A 1 137 ? 9.781 -11.562 -12.969 1 95.25 137 LEU A N 1
ATOM 1036 C CA . LEU A 1 137 ? 10.609 -11.992 -11.852 1 95.25 137 LEU A CA 1
ATOM 1037 C C . LEU A 1 137 ? 10.18 -13.359 -11.344 1 95.25 137 LEU A C 1
ATOM 1039 O O . LEU A 1 137 ? 9 -13.727 -11.445 1 95.25 137 LEU A O 1
ATOM 1043 N N . VAL A 1 138 ? 11.141 -14.078 -10.844 1 97.12 138 VAL A N 1
ATOM 1044 C CA . VAL A 1 138 ? 10.883 -15.414 -10.32 1 97.12 138 VAL A CA 1
ATOM 1045 C C . VAL A 1 138 ? 10.914 -15.383 -8.789 1 97.12 138 VAL A C 1
ATOM 1047 O O . VAL A 1 138 ? 11.836 -14.836 -8.188 1 97.12 138 VAL A O 1
ATOM 1050 N N . ALA A 1 139 ? 9.891 -15.938 -8.219 1 96.81 139 ALA A N 1
ATOM 1051 C CA . ALA A 1 139 ? 9.781 -15.945 -6.762 1 96.81 139 ALA A CA 1
ATOM 1052 C C . ALA A 1 139 ? 10.578 -17.109 -6.156 1 96.81 139 ALA A C 1
ATOM 1054 O O . ALA A 1 139 ? 10.523 -18.234 -6.656 1 96.81 139 ALA A O 1
ATOM 1055 N N . ASP A 1 140 ? 11.438 -16.859 -5.176 1 97.38 140 ASP A N 1
ATOM 1056 C CA . ASP A 1 140 ? 12.055 -17.781 -4.223 1 97.38 140 ASP A CA 1
ATOM 1057 C C . ASP A 1 140 ? 13.016 -18.734 -4.926 1 97.38 140 ASP A C 1
ATOM 1059 O O . ASP A 1 140 ? 13.211 -19.859 -4.484 1 97.38 140 ASP A O 1
ATOM 1063 N N . ALA A 1 141 ? 13.594 -18.266 -6 1 98 141 ALA A N 1
ATOM 1064 C CA . ALA A 1 141 ? 14.539 -19.094 -6.754 1 98 141 ALA A CA 1
ATOM 1065 C C . ALA A 1 141 ? 15.805 -19.359 -5.945 1 98 141 ALA A C 1
ATOM 1067 O O . ALA A 1 141 ? 16.5 -20.344 -6.184 1 98 141 ALA A O 1
ATOM 1068 N N . HIS A 1 142 ? 16.031 -18.578 -4.906 1 96.88 142 HIS A N 1
ATOM 1069 C CA . HIS A 1 142 ? 17.25 -18.672 -4.117 1 96.88 142 HIS A CA 1
ATOM 1070 C C . HIS A 1 142 ? 17.234 -19.922 -3.236 1 96.88 142 HIS A C 1
ATOM 1072 O O . HIS A 1 142 ? 18.297 -20.406 -2.818 1 96.88 142 HIS A O 1
ATOM 1078 N N . VAL A 1 143 ? 16.125 -20.453 -2.967 1 97.5 143 VAL A N 1
ATOM 1079 C CA . VAL A 1 143 ? 16.047 -21.625 -2.086 1 97.5 143 VAL A CA 1
ATOM 1080 C C . VAL A 1 143 ? 15.562 -22.828 -2.879 1 97.5 143 VAL A C 1
ATOM 1082 O O . VAL A 1 143 ? 15.227 -23.875 -2.297 1 97.5 143 VAL A O 1
ATOM 1085 N N . ALA A 1 144 ? 15.492 -22.719 -4.219 1 98.5 144 ALA A N 1
ATOM 1086 C CA . ALA A 1 144 ? 14.922 -23.781 -5.035 1 98.5 144 ALA A CA 1
ATOM 1087 C C . ALA A 1 144 ? 15.945 -24.875 -5.293 1 98.5 144 ALA A C 1
ATOM 1089 O O . ALA A 1 144 ? 17.125 -24.594 -5.52 1 98.5 144 ALA A O 1
ATOM 1090 N N . ASP A 1 145 ? 15.492 -26.094 -5.273 1 98.56 145 ASP A N 1
ATOM 1091 C CA . ASP A 1 145 ? 16.312 -27.25 -5.652 1 98.56 145 ASP A CA 1
ATOM 1092 C C . ASP A 1 145 ? 16.281 -27.469 -7.164 1 98.56 145 ASP A C 1
ATOM 1094 O O . ASP A 1 145 ? 17.156 -28.141 -7.715 1 98.56 145 ASP A O 1
ATOM 1098 N N . ALA A 1 146 ? 15.305 -26.953 -7.797 1 98.75 146 ALA A N 1
ATOM 1099 C CA . ALA A 1 146 ? 15.133 -27 -9.242 1 98.75 146 ALA A CA 1
ATOM 1100 C C . ALA A 1 146 ? 14.336 -25.797 -9.734 1 98.75 146 ALA A C 1
ATOM 1102 O O . ALA A 1 146 ? 13.547 -25.219 -8.984 1 98.75 146 ALA A O 1
ATOM 1103 N N . ILE A 1 147 ? 14.562 -25.438 -10.961 1 98.81 147 ILE A N 1
ATOM 1104 C CA . ILE A 1 147 ? 13.836 -24.312 -11.562 1 98.81 147 ILE A CA 1
ATOM 1105 C C . ILE A 1 147 ? 13.234 -24.75 -12.898 1 98.81 147 ILE A C 1
ATOM 1107 O O . ILE A 1 147 ? 13.938 -25.297 -13.758 1 98.81 147 ILE A O 1
ATOM 1111 N N . LEU A 1 148 ? 11.977 -24.609 -13.039 1 98.81 148 LEU A N 1
ATOM 1112 C CA . LEU A 1 148 ? 11.312 -24.812 -14.328 1 98.81 148 LEU A CA 1
ATOM 1113 C C . LEU A 1 148 ? 11.25 -23.516 -15.125 1 98.81 148 LEU A C 1
ATOM 1115 O O . LEU A 1 148 ? 10.781 -22.5 -14.617 1 98.81 148 LEU A O 1
ATOM 1119 N N . CYS A 1 149 ? 11.742 -23.594 -16.359 1 98 149 CYS A N 1
ATOM 1120 C CA . CYS A 1 149 ? 11.836 -22.406 -17.188 1 98 149 CYS A CA 1
ATOM 1121 C C . CYS A 1 149 ? 11.219 -22.656 -18.562 1 98 149 CYS A C 1
ATOM 1123 O O . CYS A 1 149 ? 11.133 -23.797 -19.016 1 98 149 CYS A O 1
ATOM 1125 N N . ALA A 1 150 ? 10.852 -21.531 -19.109 1 97.38 150 ALA A N 1
ATOM 1126 C CA . ALA A 1 150 ? 10.305 -21.594 -20.469 1 97.38 150 ALA A CA 1
ATOM 1127 C C . ALA A 1 150 ? 11.281 -21 -21.484 1 97.38 150 ALA A C 1
ATOM 1129 O O . ALA A 1 150 ? 11.922 -19.984 -21.203 1 97.38 150 ALA A O 1
ATOM 1130 N N . HIS A 1 151 ? 11.492 -21.672 -22.562 1 96.31 151 HIS A N 1
ATOM 1131 C CA . HIS A 1 151 ? 12.195 -21.141 -23.734 1 96.31 151 HIS A CA 1
ATOM 1132 C C . HIS A 1 151 ? 11.5 -21.562 -25.031 1 96.31 151 HIS A C 1
ATOM 1134 O O . HIS A 1 151 ? 11.422 -22.75 -25.344 1 96.31 151 HIS A O 1
ATOM 1140 N N . GLU A 1 152 ? 10.953 -20.594 -25.719 1 94 152 GLU A N 1
ATOM 1141 C CA . GLU A 1 152 ? 10.258 -20.828 -26.984 1 94 152 GLU A CA 1
ATOM 1142 C C . GLU A 1 152 ? 9.164 -21.875 -26.828 1 94 152 GLU A C 1
ATOM 1144 O O . GLU A 1 152 ? 9.055 -22.797 -27.656 1 94 152 GLU A O 1
ATOM 1149 N N . GLY A 1 153 ? 8.547 -21.875 -25.688 1 94.94 153 GLY A N 1
ATOM 1150 C CA . GLY A 1 153 ? 7.398 -22.734 -25.469 1 94.94 153 GLY A CA 1
ATOM 1151 C C . GLY A 1 153 ? 7.762 -24.062 -24.828 1 94.94 153 GLY A C 1
ATOM 1152 O O . GLY A 1 153 ? 6.887 -24.781 -24.328 1 94.94 153 GLY A O 1
ATOM 1153 N N . ALA A 1 154 ? 9.039 -24.422 -24.859 1 97.19 154 ALA A N 1
ATOM 1154 C CA . ALA A 1 154 ? 9.484 -25.672 -24.25 1 97.19 154 ALA A CA 1
ATOM 1155 C C . ALA A 1 154 ? 9.641 -25.531 -22.734 1 97.19 154 ALA A C 1
ATOM 1157 O O . ALA A 1 154 ? 9.789 -24.406 -22.234 1 97.19 154 ALA A O 1
ATOM 1158 N N . VAL A 1 155 ? 9.508 -26.641 -22.078 1 98.31 155 VAL A N 1
ATOM 1159 C CA . VAL A 1 155 ? 9.766 -26.688 -20.641 1 98.31 155 VAL A CA 1
ATOM 1160 C C . VAL A 1 155 ? 11.195 -27.141 -20.375 1 98.31 155 VAL A C 1
ATOM 1162 O O . VAL A 1 155 ? 11.617 -28.188 -20.875 1 98.31 155 VAL A O 1
ATOM 1165 N N . HIS A 1 156 ? 11.922 -26.344 -19.719 1 98.44 156 HIS A N 1
ATOM 1166 C CA . HIS A 1 156 ? 13.273 -26.688 -19.312 1 98.44 156 HIS A CA 1
ATOM 1167 C C . HIS A 1 156 ? 13.359 -26.875 -17.797 1 98.44 156 HIS A C 1
ATOM 1169 O O . HIS A 1 156 ? 12.695 -26.172 -17.047 1 98.44 156 HIS A O 1
ATOM 1175 N N . LEU A 1 157 ? 14.102 -27.828 -17.391 1 98.69 157 LEU A N 1
ATOM 1176 C CA . LEU A 1 157 ? 14.414 -28.094 -15.992 1 98.69 157 LEU A CA 1
ATOM 1177 C C . LEU A 1 157 ? 15.867 -27.781 -15.68 1 98.69 157 LEU A C 1
ATOM 1179 O O . LEU A 1 157 ? 16.781 -28.422 -16.203 1 98.69 157 LEU A O 1
ATOM 1183 N N . LEU A 1 158 ? 16.031 -26.781 -14.812 1 98.38 158 LEU A N 1
ATOM 1184 C CA . LEU A 1 158 ? 17.391 -26.312 -14.492 1 98.38 158 LEU A CA 1
ATOM 1185 C C . LEU A 1 158 ? 17.797 -26.766 -13.094 1 98.38 158 LEU A C 1
ATOM 1187 O O . LEU A 1 158 ? 16.984 -26.781 -12.172 1 98.38 158 LEU A O 1
ATOM 1191 N N . ARG A 1 159 ? 19.031 -27.125 -12.969 1 97.38 159 ARG A N 1
ATOM 1192 C CA . ARG A 1 159 ? 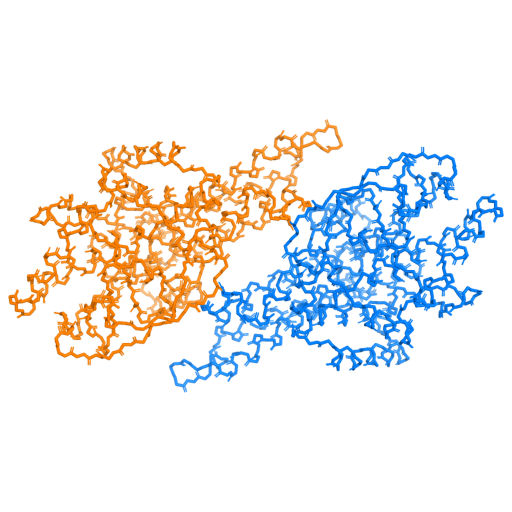19.672 -27.141 -11.656 1 97.38 159 ARG A CA 1
ATOM 1193 C C . ARG A 1 159 ? 19.969 -25.719 -11.172 1 97.38 159 ARG A C 1
ATOM 1195 O O . ARG A 1 159 ? 20.125 -24.812 -11.984 1 97.38 159 ARG A O 1
ATOM 1202 N N . PRO A 1 160 ? 20.062 -25.594 -9.891 1 96.94 160 PRO A N 1
ATOM 1203 C CA . PRO A 1 160 ? 20.312 -24.25 -9.359 1 96.94 160 PRO A CA 1
ATOM 1204 C C . PRO A 1 160 ? 21.594 -23.641 -9.914 1 96.94 160 PRO A C 1
ATOM 1206 O O . PRO A 1 160 ? 21.641 -22.422 -10.148 1 96.94 160 PRO A O 1
ATOM 1209 N N . ASP A 1 161 ? 22.609 -24.438 -10.188 1 96.56 161 ASP A N 1
ATOM 1210 C CA . ASP A 1 161 ? 23.891 -23.922 -10.633 1 96.56 161 ASP A CA 1
ATOM 1211 C C . ASP A 1 161 ? 23.844 -23.484 -12.094 1 96.56 161 ASP A C 1
ATOM 1213 O O . ASP A 1 161 ? 24.766 -22.828 -12.586 1 96.56 161 ASP A O 1
ATOM 1217 N N . GLN A 1 162 ? 22.75 -23.75 -12.773 1 97.44 162 GLN A N 1
ATOM 1218 C CA . GLN A 1 162 ? 22.594 -23.359 -14.172 1 97.44 162 GLN A CA 1
ATOM 1219 C C . GLN A 1 162 ? 21.906 -22.016 -14.305 1 97.44 162 GLN A C 1
ATOM 1221 O O . GLN A 1 162 ? 21.719 -21.5 -15.406 1 97.44 162 GLN A O 1
ATOM 1226 N N . ALA A 1 163 ? 21.594 -21.453 -13.164 1 97.06 163 ALA A N 1
ATOM 1227 C CA . ALA A 1 163 ? 20.844 -20.188 -13.148 1 97.06 163 ALA A CA 1
ATOM 1228 C C . ALA A 1 163 ? 21.656 -19.094 -12.453 1 97.06 163 ALA A C 1
ATOM 1230 O O . ALA A 1 163 ? 22.344 -19.344 -11.453 1 97.06 163 ALA A O 1
ATOM 1231 N N . VAL A 1 164 ? 21.625 -17.938 -12.969 1 98.38 164 VAL A N 1
ATOM 1232 C CA . VAL A 1 164 ? 22.141 -16.75 -12.305 1 98.38 164 VAL A CA 1
ATOM 1233 C C . VAL A 1 164 ? 20.984 -15.898 -11.789 1 98.38 164 VAL A C 1
ATOM 1235 O O . VAL A 1 164 ? 20.109 -15.5 -12.555 1 98.38 164 VAL A O 1
ATOM 1238 N N . LEU A 1 165 ? 21.062 -15.656 -10.539 1 98 165 LEU A N 1
ATOM 1239 C CA . LEU A 1 165 ? 19.969 -14.945 -9.883 1 98 165 LEU A CA 1
ATOM 1240 C C . LEU A 1 165 ? 20.422 -13.547 -9.453 1 98 165 LEU A C 1
ATOM 1242 O O . LEU A 1 165 ? 21.453 -13.383 -8.82 1 98 165 LEU A O 1
ATOM 1246 N N . THR A 1 166 ? 19.656 -12.578 -9.836 1 97.25 166 THR A N 1
ATOM 1247 C CA . THR A 1 166 ? 19.812 -11.219 -9.336 1 97.25 166 THR A CA 1
ATOM 1248 C C . THR A 1 166 ? 18.609 -10.812 -8.469 1 97.25 166 THR A C 1
ATOM 1250 O O . THR A 1 166 ? 17.5 -10.695 -8.969 1 97.25 166 THR A O 1
ATOM 1253 N N . ALA A 1 167 ? 18.875 -10.562 -7.27 1 95.56 167 ALA A N 1
ATOM 1254 C CA . ALA A 1 167 ? 17.812 -10.281 -6.309 1 95.56 167 ALA A CA 1
ATOM 1255 C C . ALA A 1 167 ? 17.188 -8.914 -6.57 1 95.56 167 ALA A C 1
ATOM 1257 O O . ALA A 1 167 ? 17.875 -7.957 -6.906 1 95.56 167 ALA A O 1
ATOM 1258 N N . ARG A 1 168 ? 15.883 -8.844 -6.461 1 94.12 168 ARG A N 1
ATOM 1259 C CA . ARG A 1 168 ? 15.102 -7.613 -6.461 1 94.12 168 ARG A CA 1
ATOM 1260 C C . ARG A 1 168 ? 14.266 -7.492 -5.184 1 94.12 168 ARG A C 1
ATOM 1262 O O . ARG A 1 168 ? 13.469 -8.375 -4.871 1 94.12 168 ARG A O 1
ATOM 1269 N N . THR A 1 169 ? 14.43 -6.387 -4.48 1 91 169 THR A N 1
ATOM 1270 C CA . THR A 1 169 ? 13.758 -6.227 -3.195 1 91 169 THR A CA 1
ATOM 1271 C C . THR A 1 169 ? 12.258 -6.043 -3.389 1 91 169 THR A C 1
ATOM 1273 O O . THR A 1 169 ? 11.82 -5.043 -3.965 1 91 169 THR A O 1
ATOM 1276 N N . GLY A 1 170 ? 11.523 -6.977 -2.867 1 89.94 170 GLY A N 1
ATOM 1277 C CA . GLY A 1 170 ? 10.078 -6.949 -3.031 1 89.94 170 GLY A CA 1
ATOM 1278 C C . GLY A 1 170 ? 9.359 -6.258 -1.89 1 89.94 170 GLY A C 1
ATOM 1279 O O . GLY A 1 170 ? 9.977 -5.938 -0.867 1 89.94 170 GLY A O 1
ATOM 1280 N N . LEU A 1 171 ? 8.078 -6.051 -2.053 1 88.5 171 LEU A N 1
ATOM 1281 C CA . LEU A 1 171 ? 7.191 -5.469 -1.051 1 88.5 171 LEU A CA 1
ATOM 1282 C C . LEU A 1 171 ? 7.039 -6.398 0.148 1 88.5 171 LEU A C 1
ATOM 1284 O O . LEU A 1 171 ? 6.941 -5.938 1.288 1 88.5 171 LEU A O 1
ATOM 1288 N N . ASP A 1 172 ? 6.895 -7.684 -0.106 1 92.62 172 ASP A N 1
ATOM 1289 C CA . ASP A 1 172 ? 6.742 -8.727 0.902 1 92.62 172 ASP A CA 1
ATOM 1290 C C . ASP A 1 172 ? 8.039 -9.508 1.088 1 92.62 172 ASP A C 1
ATOM 1292 O O . ASP A 1 172 ? 8.438 -10.281 0.213 1 92.62 172 ASP A O 1
ATOM 1296 N N . PRO A 1 173 ? 8.586 -9.383 2.275 1 92.06 173 PRO A N 1
ATOM 1297 C CA . PRO A 1 173 ? 9.859 -10.078 2.494 1 92.06 173 PRO A CA 1
ATOM 1298 C C . PRO A 1 173 ? 9.703 -11.594 2.498 1 92.06 173 PRO A C 1
ATOM 1300 O O . PRO A 1 173 ? 10.703 -12.32 2.436 1 92.06 173 PRO A O 1
ATOM 1303 N N . SER A 1 174 ? 8.477 -12.008 2.6 1 94.12 174 SER A N 1
ATOM 1304 C CA . SER A 1 174 ? 8.242 -13.445 2.6 1 94.12 174 SER A CA 1
ATOM 1305 C C . SER A 1 174 ? 8.258 -14.008 1.184 1 94.12 174 SER A C 1
ATOM 1307 O O . SER A 1 174 ? 8.203 -15.227 0.993 1 94.12 174 SER A O 1
ATOM 1309 N N . ARG A 1 175 ? 8.273 -13.188 0.169 1 93.62 175 ARG A N 1
ATOM 1310 C CA . ARG A 1 175 ? 8.352 -13.539 -1.244 1 93.62 175 ARG A CA 1
ATOM 1311 C C . ARG A 1 175 ? 9.539 -12.852 -1.915 1 93.62 175 ARG A C 1
ATOM 1313 O O . ARG A 1 175 ? 9.398 -11.734 -2.43 1 93.62 175 ARG A O 1
ATOM 1320 N N . ARG A 1 176 ? 10.602 -13.625 -1.987 1 95.62 176 ARG A N 1
ATOM 1321 C CA . ARG A 1 176 ? 11.812 -13.031 -2.541 1 95.62 176 ARG A CA 1
ATOM 1322 C C . ARG A 1 176 ? 11.852 -13.172 -4.059 1 95.62 176 ARG A C 1
ATOM 1324 O O . ARG A 1 176 ? 11.508 -14.227 -4.598 1 95.62 176 ARG A O 1
ATOM 1331 N N . LEU A 1 177 ? 12.188 -12.078 -4.719 1 96.19 177 LEU A N 1
ATOM 1332 C CA . LEU A 1 177 ? 12.078 -12 -6.172 1 96.19 177 LEU A CA 1
ATOM 1333 C C . LEU A 1 177 ? 13.453 -11.914 -6.82 1 96.19 177 LEU A C 1
ATOM 1335 O O . LEU A 1 177 ? 14.352 -11.25 -6.301 1 96.19 177 LEU A O 1
ATOM 1339 N N . PHE A 1 178 ? 13.547 -12.547 -8 1 97.06 178 PHE A N 1
ATOM 1340 C CA . PHE A 1 178 ? 14.828 -12.586 -8.703 1 97.06 178 PHE A CA 1
ATOM 1341 C C . PHE A 1 178 ? 14.625 -12.438 -10.203 1 97.06 178 PHE A C 1
ATOM 1343 O O . PHE A 1 178 ? 13.656 -12.953 -10.758 1 97.06 178 PHE A O 1
ATOM 1350 N N . GLU A 1 179 ? 15.539 -11.766 -10.797 1 96.31 179 GLU A N 1
ATOM 1351 C CA . GLU A 1 179 ? 15.75 -11.945 -12.227 1 96.31 179 GLU A CA 1
ATOM 1352 C C . GLU A 1 179 ? 16.562 -13.211 -12.516 1 96.31 179 GLU A C 1
ATOM 1354 O O . GLU A 1 179 ? 17.562 -13.469 -11.852 1 96.31 179 GLU A O 1
ATOM 1359 N N . LEU A 1 180 ? 16.078 -13.922 -13.438 1 97.38 180 LEU A N 1
ATOM 1360 C CA . LEU A 1 180 ? 16.719 -15.195 -13.758 1 97.38 180 LEU A CA 1
ATOM 1361 C C . LEU A 1 180 ? 17.391 -15.133 -15.125 1 97.38 180 LEU A C 1
ATOM 1363 O O . LEU A 1 180 ? 16.75 -14.758 -16.125 1 97.38 180 LEU A O 1
ATOM 1367 N N . ALA A 1 181 ? 18.703 -15.391 -15.148 1 98 181 ALA A N 1
ATOM 1368 C CA . ALA A 1 181 ? 19.438 -15.578 -16.391 1 98 181 ALA A CA 1
ATOM 1369 C C . ALA A 1 181 ? 19.938 -17.016 -16.531 1 98 181 ALA A C 1
ATOM 1371 O O . ALA A 1 181 ? 20.375 -17.625 -15.555 1 98 181 ALA A O 1
ATOM 1372 N N . TRP A 1 182 ? 19.688 -17.562 -17.656 1 97.69 182 TRP A N 1
ATOM 1373 C CA . TRP A 1 182 ? 20.125 -18.922 -17.969 1 97.69 182 TRP A CA 1
ATOM 1374 C C . TRP A 1 182 ? 20.25 -19.125 -19.469 1 97.69 182 TRP A C 1
ATOM 1376 O O . TRP A 1 182 ? 19.797 -18.297 -20.25 1 97.69 182 TRP A O 1
ATOM 1386 N N . THR A 1 183 ? 21 -20.172 -19.891 1 97.56 183 THR A N 1
ATOM 1387 C CA . THR A 1 183 ? 21.188 -20.484 -21.297 1 97.56 183 THR A CA 1
ATOM 1388 C C . THR A 1 183 ? 20.484 -21.797 -21.656 1 97.56 183 THR A C 1
ATOM 1390 O O . THR A 1 183 ? 20.797 -22.859 -21.125 1 97.56 183 THR A O 1
ATOM 1393 N N . PRO A 1 184 ? 19.484 -21.672 -22.516 1 96.75 184 PRO A N 1
ATOM 1394 C CA . PRO A 1 184 ? 18.812 -22.906 -22.938 1 96.75 184 PRO A CA 1
ATOM 1395 C C . PRO A 1 184 ? 19.75 -23.906 -23.594 1 96.75 184 PRO A C 1
ATOM 1397 O O . PRO A 1 184 ? 20.625 -23.516 -24.359 1 96.75 184 PRO A O 1
ATOM 1400 N N . ALA A 1 185 ? 19.609 -25.141 -23.234 1 95.75 185 ALA A N 1
ATOM 1401 C CA . ALA A 1 185 ? 20.391 -26.219 -23.797 1 95.75 185 ALA A CA 1
ATOM 1402 C C . ALA A 1 185 ? 19.547 -27.484 -23.969 1 95.75 185 ALA A C 1
ATOM 1404 O O . ALA A 1 185 ? 18.484 -27.609 -23.359 1 95.75 185 ALA A O 1
ATOM 1405 N N . ALA A 1 186 ? 20.016 -28.375 -24.797 1 94 186 ALA A N 1
ATOM 1406 C CA . ALA A 1 186 ? 19.297 -29.625 -25.031 1 94 186 ALA A CA 1
ATOM 1407 C C . ALA A 1 186 ? 19.188 -30.438 -23.75 1 94 186 ALA A C 1
ATOM 1409 O O . ALA A 1 186 ? 18.156 -31.078 -23.5 1 94 186 ALA A O 1
ATOM 1410 N N . GLU A 1 187 ? 20.203 -30.328 -22.984 1 93.44 187 GLU A N 1
ATOM 1411 C CA . GLU A 1 187 ? 20.25 -31.125 -21.75 1 93.44 187 GLU A CA 1
ATOM 1412 C C . GLU A 1 187 ? 19.203 -30.641 -20.75 1 93.44 187 GLU A C 1
ATOM 1414 O O . GLU A 1 187 ? 18.734 -31.422 -19.906 1 93.44 187 GLU A O 1
ATOM 1419 N N . SER A 1 188 ? 18.844 -29.391 -20.781 1 96.81 188 SER A N 1
ATOM 1420 C CA . SER A 1 188 ? 17.891 -28.859 -19.828 1 96.81 188 SER A CA 1
ATOM 1421 C C . SER A 1 188 ? 16.453 -29.016 -20.312 1 96.81 188 SER A C 1
ATOM 1423 O O . SER A 1 188 ? 15.508 -28.844 -19.547 1 96.81 188 SER A O 1
ATOM 1425 N N . GLU A 1 189 ? 16.266 -29.344 -21.594 1 97.38 189 GLU A N 1
ATOM 1426 C CA . GLU A 1 189 ? 14.906 -29.453 -22.141 1 97.38 189 GLU A CA 1
ATOM 1427 C C . GLU A 1 189 ? 14.195 -30.688 -21.609 1 97.38 189 GLU A C 1
ATOM 1429 O O . GLU A 1 189 ? 14.742 -31.797 -21.656 1 97.38 189 GLU A O 1
ATOM 1434 N N . LEU A 1 190 ? 13.102 -30.469 -21.094 1 97.25 190 LEU A N 1
ATOM 1435 C CA . LEU A 1 190 ? 12.297 -31.547 -20.547 1 97.25 190 LEU A CA 1
ATOM 1436 C C . LEU A 1 190 ? 11.156 -31.922 -21.484 1 97.25 190 LEU A C 1
ATOM 1438 O O . LEU A 1 190 ? 10.984 -33.094 -21.828 1 97.25 190 LEU A O 1
ATOM 1442 N N . ILE A 1 191 ? 10.32 -30.938 -21.875 1 97.56 191 ILE A N 1
ATOM 1443 C CA . ILE A 1 191 ? 9.203 -31.109 -22.797 1 97.56 191 ILE A CA 1
ATOM 1444 C C . ILE A 1 191 ? 9.328 -30.109 -23.953 1 97.56 191 ILE A C 1
ATOM 1446 O O . ILE A 1 191 ? 9.539 -28.922 -23.734 1 97.56 191 ILE A O 1
ATOM 1450 N N . PRO A 1 192 ? 9.125 -30.578 -25.219 1 95.12 192 PRO A N 1
ATOM 1451 C CA . PRO A 1 192 ? 9.219 -29.656 -26.344 1 95.12 192 PRO A CA 1
ATOM 1452 C C . PRO A 1 192 ? 8.047 -28.672 -26.406 1 95.12 192 PRO A C 1
ATOM 1454 O O . PRO A 1 192 ? 7.074 -28.828 -25.656 1 95.12 192 PRO A O 1
ATOM 1457 N N . SER A 1 193 ? 8.156 -27.688 -27.297 1 93.44 193 SER A N 1
ATOM 1458 C CA . SER A 1 193 ? 7.137 -26.672 -27.5 1 93.44 193 SER A CA 1
ATOM 1459 C C . SER A 1 193 ? 5.824 -27.281 -27.984 1 93.44 193 SER A C 1
ATOM 1461 O O . SER A 1 193 ? 5.809 -28.391 -28.5 1 93.44 193 SER A O 1
ATOM 1463 N N . GLY A 1 194 ? 4.73 -26.516 -27.688 1 86.88 194 GLY A N 1
ATOM 1464 C CA . GLY A 1 194 ? 3.439 -26.891 -28.234 1 86.88 194 GLY A CA 1
ATOM 1465 C C . GLY A 1 194 ? 2.619 -27.75 -27.297 1 86.88 194 GLY A C 1
ATOM 1466 O O . GLY A 1 194 ? 1.537 -28.219 -27.656 1 86.88 194 GLY A O 1
ATOM 1467 N N . SER A 1 195 ? 3.051 -27.984 -26.094 1 84.69 195 SER A N 1
ATOM 1468 C CA . SER A 1 195 ? 2.391 -28.875 -25.156 1 84.69 195 SER A CA 1
ATOM 1469 C C . SER A 1 195 ? 1.264 -28.172 -24.406 1 84.69 195 SER A C 1
ATOM 1471 O O . SER A 1 195 ? 0.415 -28.812 -23.797 1 84.69 195 SER A O 1
ATOM 1473 N N . GLY A 1 196 ? 1.238 -26.844 -24.328 1 90.38 196 GLY A N 1
ATOM 1474 C CA . GLY A 1 196 ? 0.238 -26.078 -23.594 1 90.38 196 GLY A CA 1
ATOM 1475 C C . GLY A 1 196 ? 0.459 -26.109 -22.094 1 90.38 196 GLY A C 1
ATOM 1476 O O . GLY A 1 196 ? -0.353 -25.578 -21.328 1 90.38 196 GLY A O 1
ATOM 1477 N N . LEU A 1 197 ? 1.574 -26.656 -21.672 1 95.5 197 LEU A N 1
ATOM 1478 C CA . LEU A 1 197 ? 1.845 -26.859 -20.266 1 95.5 197 LEU A CA 1
ATOM 1479 C C . LEU A 1 197 ? 1.973 -25.531 -19.531 1 95.5 197 LEU A C 1
ATOM 1481 O O . LEU A 1 197 ? 1.546 -25.406 -18.375 1 95.5 197 LEU A O 1
ATOM 1485 N N . TRP A 1 198 ? 2.453 -24.578 -20.203 1 97 198 TRP A N 1
ATOM 1486 C CA . TRP A 1 198 ? 2.686 -23.297 -19.562 1 97 198 TRP A CA 1
ATOM 1487 C C . TRP A 1 198 ? 1.371 -22.562 -19.312 1 97 198 TRP A C 1
ATOM 1489 O O . TRP A 1 198 ? 1.229 -21.828 -18.328 1 97 198 TRP A O 1
ATOM 1499 N N . SER A 1 199 ? 0.377 -22.766 -20.188 1 95.44 199 SER A N 1
ATOM 1500 C CA . SER A 1 199 ? -0.939 -22.172 -19.969 1 95.44 199 SER A CA 1
ATOM 1501 C C . SER A 1 199 ? -1.602 -22.766 -18.734 1 95.44 199 SER A C 1
ATOM 1503 O O . SER A 1 199 ? -2.203 -22.047 -17.938 1 95.44 199 SER A O 1
ATOM 1505 N N . SER A 1 200 ? -1.452 -24.062 -18.641 1 96.19 200 SER A N 1
ATOM 1506 C CA . SER A 1 200 ? -2.006 -24.734 -17.469 1 96.19 200 SER A CA 1
ATOM 1507 C C . SER A 1 200 ? -1.294 -24.297 -16.188 1 96.19 200 SER A C 1
ATOM 1509 O O . SER A 1 200 ? -1.926 -24.141 -15.148 1 96.19 200 SER A O 1
ATOM 1511 N N . ALA A 1 201 ? 0.003 -24.125 -16.266 1 97.88 201 ALA A N 1
ATOM 1512 C CA . ALA A 1 201 ? 0.776 -23.672 -15.125 1 97.88 201 ALA A CA 1
ATOM 1513 C C . ALA A 1 201 ? 0.334 -22.281 -14.688 1 97.88 201 ALA A C 1
ATOM 1515 O O . ALA A 1 201 ? 0.193 -22 -13.492 1 97.88 201 ALA A O 1
ATOM 1516 N N . LEU A 1 202 ? 0.109 -21.422 -15.641 1 97.88 202 LEU A N 1
ATOM 1517 C CA . LEU A 1 202 ? -0.376 -20.078 -15.344 1 97.88 202 LEU A CA 1
ATOM 1518 C C . LEU A 1 202 ? -1.716 -20.125 -14.617 1 97.88 202 LEU A C 1
ATOM 1520 O O . LEU A 1 202 ? -1.92 -19.422 -13.625 1 97.88 202 LEU A O 1
ATOM 1524 N N . ASN A 1 203 ? -2.584 -20.953 -15.125 1 98.19 203 ASN A N 1
ATOM 1525 C CA . ASN A 1 203 ? -3.906 -21.062 -14.523 1 98.19 203 ASN A CA 1
ATOM 1526 C C . ASN A 1 203 ? -3.822 -21.594 -13.094 1 98.19 203 ASN A C 1
ATOM 1528 O O . ASN A 1 203 ? -4.527 -21.109 -12.203 1 98.19 203 ASN A O 1
ATOM 1532 N N . ARG A 1 204 ? -2.979 -22.547 -12.867 1 98.56 204 ARG A N 1
ATOM 1533 C CA . ARG A 1 204 ? -2.816 -23.078 -11.516 1 98.56 204 ARG A CA 1
ATOM 1534 C C . ARG A 1 204 ? -2.227 -22.031 -10.578 1 98.56 204 ARG A C 1
ATOM 1536 O O . ARG A 1 204 ? -2.678 -21.875 -9.445 1 98.56 204 ARG A O 1
ATOM 1543 N N . GLY A 1 205 ? -1.189 -21.328 -11.062 1 98.62 205 GLY A N 1
ATOM 1544 C CA . GLY A 1 205 ? -0.624 -20.25 -10.273 1 98.62 205 GLY A CA 1
ATOM 1545 C C . GLY A 1 205 ? -1.635 -19.172 -9.922 1 98.62 205 GLY A C 1
ATOM 1546 O O . GLY A 1 205 ? -1.724 -18.734 -8.773 1 98.62 205 GLY A O 1
ATOM 1547 N N . ALA A 1 206 ? -2.389 -18.781 -10.93 1 98.56 206 ALA A N 1
ATOM 1548 C CA . ALA A 1 206 ? -3.412 -17.75 -10.742 1 98.56 206 ALA A CA 1
ATOM 1549 C C . ALA A 1 206 ? -4.484 -18.219 -9.766 1 98.56 206 ALA A C 1
ATOM 1551 O O . ALA A 1 206 ? -4.957 -17.438 -8.93 1 98.56 206 ALA A O 1
ATOM 1552 N N . LEU A 1 207 ? -4.832 -19.469 -9.891 1 98.56 207 LEU A N 1
ATOM 1553 C CA . LEU A 1 207 ? -5.789 -20.031 -8.945 1 98.56 207 LEU A CA 1
ATOM 1554 C C . LEU A 1 207 ? -5.25 -19.969 -7.52 1 98.56 207 LEU A C 1
ATOM 1556 O O . LEU A 1 207 ? -5.965 -19.578 -6.598 1 98.56 207 LEU A O 1
ATOM 1560 N N . GLY A 1 208 ? -4.035 -20.422 -7.387 1 98.69 208 GLY A N 1
ATOM 1561 C CA . GLY A 1 208 ? -3.404 -20.375 -6.078 1 98.69 208 GLY A CA 1
ATOM 1562 C C . GLY A 1 208 ? -3.352 -18.984 -5.484 1 98.69 208 GLY A C 1
ATOM 1563 O O . GLY A 1 208 ? -3.621 -18.797 -4.293 1 98.69 208 GLY A O 1
ATOM 1564 N N . VAL A 1 209 ? -3.027 -18.016 -6.297 1 98.44 209 VAL A N 1
ATOM 1565 C CA . VAL A 1 209 ? -2.947 -16.625 -5.852 1 98.44 209 VAL A CA 1
ATOM 1566 C C . VAL A 1 209 ? -4.336 -16.141 -5.453 1 98.44 209 VAL A C 1
ATOM 1568 O O . VAL A 1 209 ? -4.496 -15.5 -4.41 1 98.44 209 VAL A O 1
ATOM 1571 N N . ALA A 1 210 ? -5.32 -16.422 -6.293 1 98.69 210 ALA A N 1
ATOM 1572 C CA . ALA A 1 210 ? -6.688 -16.016 -5.973 1 98.69 210 ALA A CA 1
ATOM 1573 C C . ALA A 1 210 ? -7.125 -16.578 -4.625 1 98.69 210 ALA A C 1
ATOM 1575 O O . ALA A 1 210 ? -7.699 -15.859 -3.799 1 98.69 210 ALA A O 1
ATOM 1576 N N . ALA A 1 211 ? -6.848 -17.812 -4.434 1 98.69 211 ALA A N 1
ATOM 1577 C CA . ALA A 1 211 ? -7.227 -18.469 -3.188 1 98.69 211 ALA A CA 1
ATOM 1578 C C . ALA A 1 211 ? -6.52 -17.844 -1.995 1 98.69 211 ALA A C 1
ATOM 1580 O O . ALA A 1 211 ? -7.145 -17.562 -0.971 1 98.69 211 ALA A O 1
ATOM 1581 N N . GLN A 1 212 ? -5.258 -17.609 -2.119 1 98.69 212 GLN A N 1
ATOM 1582 C CA . GLN A 1 212 ? -4.516 -16.969 -1.039 1 98.69 212 GLN A CA 1
ATOM 1583 C C . GLN A 1 212 ? -5.066 -15.578 -0.742 1 98.69 212 GLN A C 1
ATOM 1585 O O . GLN A 1 212 ? -5.152 -15.172 0.419 1 98.69 212 GLN A O 1
ATOM 1590 N N . GLN A 1 213 ? -5.387 -14.859 -1.792 1 98.69 213 GLN A N 1
ATOM 1591 C CA . GLN A 1 213 ? -5.91 -13.508 -1.611 1 98.69 213 GLN A CA 1
ATOM 1592 C C . GLN A 1 213 ? -7.223 -13.523 -0.834 1 98.69 213 GLN A C 1
ATOM 1594 O O . GLN A 1 213 ? -7.48 -12.641 -0.017 1 98.69 213 GLN A O 1
ATOM 1599 N N . LEU A 1 214 ? -8.07 -14.523 -1.109 1 98.31 214 LEU A N 1
ATOM 1600 C CA . LEU A 1 214 ? -9.305 -14.633 -0.332 1 98.31 214 LEU A CA 1
ATOM 1601 C C . LEU A 1 214 ? -8.992 -14.961 1.126 1 98.31 214 LEU A C 1
ATOM 1603 O O . LEU A 1 214 ? -9.656 -14.445 2.033 1 98.31 214 LEU A O 1
ATOM 1607 N N . GLY A 1 215 ? -8.008 -15.797 1.351 1 98.44 215 GLY A N 1
ATOM 1608 C CA . GLY A 1 215 ? -7.562 -16.047 2.711 1 98.44 215 GLY A CA 1
ATOM 1609 C C . GLY A 1 215 ? -7.027 -14.812 3.402 1 98.44 215 GLY A C 1
ATOM 1610 O O . GLY A 1 215 ? -7.359 -14.547 4.559 1 98.44 215 GLY A O 1
ATOM 1611 N N . LEU A 1 216 ? -6.227 -14.094 2.697 1 98.69 216 LEU A N 1
ATOM 1612 C CA . LEU A 1 216 ? -5.684 -12.844 3.209 1 98.69 216 LEU A CA 1
ATOM 1613 C C . LEU A 1 216 ? -6.805 -11.859 3.521 1 98.69 216 LEU A C 1
ATOM 1615 O O . LEU A 1 216 ? -6.754 -11.148 4.531 1 98.69 216 LEU A O 1
ATOM 1619 N N . THR A 1 217 ? -7.777 -11.789 2.648 1 98.62 217 THR A N 1
ATOM 1620 C CA . THR A 1 217 ? -8.938 -10.93 2.855 1 98.62 217 THR A CA 1
ATOM 1621 C C . THR A 1 217 ? -9.625 -11.258 4.176 1 98.62 217 THR A C 1
ATOM 1623 O O . THR A 1 217 ? -9.883 -10.367 4.988 1 98.62 217 THR A O 1
ATOM 1626 N N . GLN A 1 218 ? -9.852 -12.531 4.375 1 98.19 218 GLN A N 1
ATOM 1627 C CA . GLN A 1 218 ? -10.484 -12.961 5.613 1 98.19 218 GLN A CA 1
ATOM 1628 C C . GLN A 1 218 ? -9.648 -12.578 6.832 1 98.19 218 GLN A C 1
ATOM 1630 O O . GLN A 1 218 ? -10.188 -12.117 7.84 1 98.19 218 GLN A O 1
ATOM 1635 N N . ARG A 1 219 ? -8.367 -12.75 6.75 1 98.25 219 ARG A N 1
ATOM 1636 C CA . ARG A 1 219 ? -7.484 -12.43 7.867 1 98.25 219 ARG A CA 1
ATOM 1637 C C . ARG A 1 219 ? -7.512 -10.938 8.18 1 98.25 219 ARG A C 1
ATOM 1639 O O . ARG A 1 219 ? -7.633 -10.539 9.336 1 98.25 219 ARG A O 1
ATOM 1646 N N . MET A 1 220 ? -7.395 -10.141 7.168 1 98.25 220 MET A N 1
ATOM 1647 C CA . MET A 1 220 ? -7.406 -8.695 7.371 1 98.25 220 MET A CA 1
ATOM 1648 C C . MET A 1 220 ? -8.75 -8.227 7.926 1 98.25 220 MET A C 1
ATOM 1650 O O . MET A 1 220 ? -8.805 -7.328 8.766 1 98.25 220 MET A O 1
ATOM 1654 N N . LEU A 1 221 ? -9.836 -8.875 7.492 1 97.19 221 LEU A N 1
ATOM 1655 C CA . LEU A 1 221 ? -11.164 -8.594 8.031 1 97.19 221 LEU A CA 1
ATOM 1656 C C . LEU A 1 221 ? -11.227 -8.945 9.516 1 97.19 221 LEU A C 1
ATOM 1658 O O . LEU A 1 221 ? -11.711 -8.141 10.32 1 97.19 221 LEU A O 1
ATOM 1662 N N . ASP A 1 222 ? -10.719 -10.086 9.859 1 97.31 222 ASP A N 1
ATOM 1663 C CA . ASP A 1 222 ? -10.727 -10.539 11.242 1 97.31 222 ASP A CA 1
ATOM 1664 C C . ASP A 1 222 ? -9.922 -9.586 12.133 1 97.31 222 ASP A C 1
ATOM 1666 O O . ASP A 1 222 ? -10.359 -9.234 13.227 1 97.31 222 ASP A O 1
ATOM 1670 N N . LEU A 1 223 ? -8.773 -9.195 11.672 1 96.81 223 LEU A N 1
ATOM 1671 C CA . LEU A 1 223 ? -7.941 -8.266 12.43 1 96.81 223 LEU A CA 1
ATOM 1672 C C . LEU A 1 223 ? -8.656 -6.934 12.633 1 96.81 223 LEU A C 1
ATOM 1674 O O . LEU A 1 223 ? -8.578 -6.348 13.719 1 96.81 223 LEU A O 1
ATOM 1678 N N . ALA A 1 224 ? -9.32 -6.484 11.609 1 96.56 224 ALA A N 1
ATOM 1679 C CA . ALA A 1 224 ? -10.047 -5.215 11.695 1 96.56 224 ALA A CA 1
ATOM 1680 C C . ALA A 1 224 ? -11.219 -5.316 12.672 1 96.56 224 ALA A C 1
ATOM 1682 O O . ALA A 1 224 ? -11.477 -4.387 13.438 1 96.56 224 ALA A O 1
ATOM 1683 N N . ILE A 1 225 ? -11.914 -6.426 12.602 1 95.19 225 ILE A N 1
ATOM 1684 C CA . ILE A 1 225 ? -13.031 -6.66 13.516 1 95.19 225 ILE A CA 1
ATOM 1685 C C . ILE A 1 225 ? -12.523 -6.676 14.953 1 95.19 225 ILE A C 1
ATOM 1687 O O . ILE A 1 225 ? -13.078 -5.996 15.82 1 95.19 225 ILE A O 1
ATOM 1691 N N . ASP A 1 226 ? -11.461 -7.406 15.203 1 95.06 226 ASP A N 1
ATOM 1692 C CA . ASP A 1 226 ? -10.875 -7.488 16.531 1 95.06 226 ASP A CA 1
ATOM 1693 C C . ASP A 1 226 ? -10.453 -6.109 17.031 1 95.06 226 ASP A C 1
ATOM 1695 O O . ASP A 1 226 ? -10.75 -5.734 18.172 1 95.06 226 ASP A O 1
ATOM 1699 N N . TYR A 1 227 ? -9.797 -5.406 16.203 1 94.62 227 TYR A N 1
ATOM 1700 C CA . TYR A 1 227 ? -9.336 -4.07 16.562 1 94.62 227 TYR A CA 1
ATOM 1701 C C . TYR A 1 227 ? -10.516 -3.152 16.859 1 94.62 227 TYR A C 1
ATOM 1703 O O . TYR A 1 227 ? -10.469 -2.367 17.812 1 94.62 227 TYR A O 1
ATOM 1711 N N . SER A 1 228 ? -11.562 -3.23 16.062 1 93.5 228 SER A N 1
ATOM 1712 C CA . SER A 1 228 ? -12.719 -2.346 16.188 1 93.5 228 SER A CA 1
ATOM 1713 C C . SER A 1 228 ? -13.477 -2.619 17.484 1 93.5 228 SER A C 1
ATOM 1715 O O . SER A 1 228 ? -14.141 -1.729 18.016 1 93.5 228 SER A O 1
ATOM 1717 N N . ALA A 1 229 ? -13.352 -3.836 17.969 1 92.44 229 ALA A N 1
ATOM 1718 C CA . ALA A 1 229 ? -14.008 -4.211 19.219 1 92.44 229 ALA A CA 1
ATOM 1719 C C . ALA A 1 229 ? -13.211 -3.725 20.422 1 92.44 229 ALA A C 1
ATOM 1721 O O . ALA A 1 229 ? -13.773 -3.494 21.5 1 92.44 2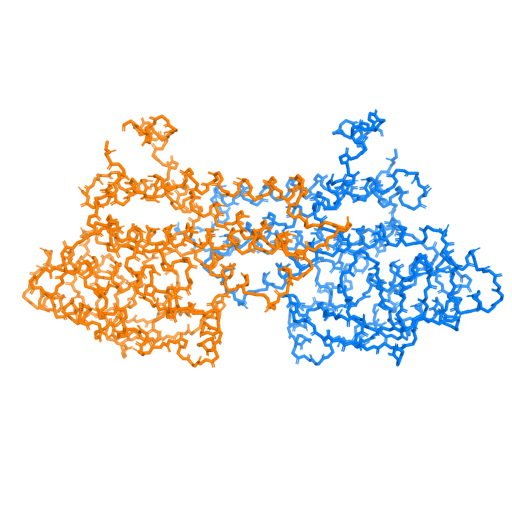29 ALA A O 1
ATOM 1722 N N . GLN A 1 230 ? -11.906 -3.506 20.266 1 92.81 230 GLN A N 1
ATOM 1723 C CA . GLN A 1 230 ? -11.023 -3.18 21.391 1 92.81 230 GLN A CA 1
ATOM 1724 C C . GLN A 1 230 ? -10.805 -1.673 21.484 1 92.81 230 GLN A C 1
ATOM 1726 O O . GLN A 1 230 ? -10.789 -1.117 22.594 1 92.81 230 GLN A O 1
ATOM 1731 N N . ARG A 1 231 ? -10.641 -1.022 20.406 1 89.75 231 ARG A N 1
ATOM 1732 C CA . ARG A 1 231 ? -10.352 0.409 20.406 1 89.75 231 ARG A CA 1
ATOM 1733 C C . ARG A 1 231 ? -11.594 1.216 20.766 1 89.75 231 ARG A C 1
ATOM 1735 O O . ARG A 1 231 ? -12.672 0.986 20.219 1 89.75 231 ARG A O 1
ATOM 1742 N N . LYS A 1 232 ? -11.406 2.135 21.719 1 89.12 232 LYS A N 1
ATOM 1743 C CA . LYS A 1 232 ? -12.523 2.959 22.156 1 89.12 232 LYS A CA 1
ATOM 1744 C C . LYS A 1 232 ? -12.328 4.418 21.75 1 89.12 232 LYS A C 1
ATOM 1746 O O . LYS A 1 232 ? -11.211 4.938 21.812 1 89.12 232 LYS A O 1
ATOM 1751 N N . GLN A 1 233 ? -13.32 4.914 21.219 1 80.19 233 GLN A N 1
ATOM 1752 C CA . GLN A 1 233 ? -13.445 6.348 20.969 1 80.19 233 GLN A CA 1
ATOM 1753 C C . GLN A 1 233 ? -14.828 6.859 21.359 1 80.19 233 GLN A C 1
ATOM 1755 O O . GLN A 1 233 ? -15.828 6.18 21.156 1 80.19 233 GLN A O 1
ATOM 1760 N N . PHE A 1 234 ? -14.781 8.055 21.969 1 82.75 234 PHE A N 1
ATOM 1761 C CA . PHE A 1 234 ? -16.016 8.695 22.406 1 82.75 234 PHE A CA 1
ATOM 1762 C C . PHE A 1 234 ? -16.828 7.758 23.297 1 82.75 234 PHE A C 1
ATOM 1764 O O . PHE A 1 234 ? -18.047 7.625 23.109 1 82.75 234 PHE A O 1
ATOM 1771 N N . GLY A 1 235 ? -16.203 6.973 24.109 1 87.81 235 GLY A N 1
ATOM 1772 C CA . GLY A 1 235 ? -16.812 6.203 25.172 1 87.81 235 GLY A CA 1
ATOM 1773 C C . GLY A 1 235 ? -17.25 4.816 24.75 1 87.81 235 GLY A C 1
ATOM 1774 O O . GLY A 1 235 ? -17.766 4.039 25.547 1 87.81 235 GLY A O 1
ATOM 1775 N N . LYS A 1 236 ? -17.062 4.543 23.5 1 90.62 236 LYS A N 1
ATOM 1776 C CA . LYS A 1 236 ? -17.469 3.219 23.047 1 90.62 236 LYS A CA 1
ATOM 1777 C C . LYS A 1 236 ? -16.469 2.641 22.047 1 90.62 236 LYS A C 1
ATOM 1779 O O . LYS A 1 236 ? -15.609 3.361 21.531 1 90.62 236 LYS A O 1
ATOM 1784 N N . ALA A 1 237 ? -16.641 1.319 21.891 1 92.75 237 ALA A N 1
ATOM 1785 C CA . ALA A 1 237 ? -15.805 0.673 20.891 1 92.75 237 ALA A CA 1
ATOM 1786 C C . ALA A 1 237 ? -16.094 1.233 19.5 1 92.75 237 ALA A C 1
ATOM 1788 O O . ALA A 1 237 ? -17.25 1.48 19.141 1 92.75 237 ALA A O 1
ATOM 1789 N N . ILE A 1 238 ? -15.078 1.383 18.703 1 91.81 238 ILE A N 1
ATOM 1790 C CA . ILE A 1 238 ? -15.273 2.012 17.406 1 91.81 238 ILE A CA 1
ATOM 1791 C C . ILE A 1 238 ? -16.125 1.11 16.516 1 91.81 238 ILE A C 1
ATOM 1793 O O . ILE A 1 238 ? -16.766 1.582 15.57 1 91.81 238 ILE A O 1
ATOM 1797 N N . GLY A 1 239 ? -16.172 -0.177 16.812 1 91.44 239 GLY A N 1
ATOM 1798 C CA . GLY A 1 239 ? -17.016 -1.11 16.078 1 91.44 239 GLY A CA 1
ATOM 1799 C C . GLY A 1 239 ? -18.5 -0.852 16.266 1 91.44 239 GLY A C 1
ATOM 1800 O O . GLY A 1 239 ? -19.312 -1.379 15.516 1 91.44 239 GLY A O 1
ATOM 1801 N N . ALA A 1 240 ? -18.844 -0.047 17.188 1 91.06 240 ALA A N 1
ATOM 1802 C CA . ALA A 1 240 ? -20.234 0.293 17.438 1 91.06 240 ALA A CA 1
ATOM 1803 C C . ALA A 1 240 ? -20.734 1.331 16.438 1 91.06 240 ALA A C 1
ATOM 1805 O O . ALA A 1 240 ? -21.938 1.49 16.234 1 91.06 240 ALA A O 1
ATOM 1806 N N . TYR A 1 241 ? -19.859 2.039 15.805 1 90.06 241 TYR A N 1
ATOM 1807 C CA . TYR A 1 241 ? -20.234 3.084 14.859 1 90.06 241 TYR A CA 1
ATOM 1808 C C . TYR A 1 241 ? -20.609 2.484 13.508 1 90.06 241 TYR A C 1
ATOM 1810 O O . TYR A 1 241 ? -19.922 1.6 13 1 90.06 241 TYR A O 1
ATOM 1818 N N . GLN A 1 242 ? -21.656 3.012 12.891 1 88.69 242 GLN A N 1
ATOM 1819 C CA . GLN A 1 242 ? -22.203 2.494 11.633 1 88.69 242 GLN A CA 1
ATOM 1820 C C . GLN A 1 242 ? -21.172 2.594 10.516 1 88.69 242 GLN A C 1
ATOM 1822 O O . GLN A 1 242 ? -21.078 1.698 9.672 1 88.69 242 GLN A O 1
ATOM 1827 N N . ALA A 1 243 ? -20.422 3.619 10.516 1 85.75 243 ALA A N 1
ATOM 1828 C CA . ALA A 1 243 ? -19.422 3.811 9.469 1 85.75 243 ALA A CA 1
ATOM 1829 C C . ALA A 1 243 ? -18.406 2.666 9.453 1 85.75 243 ALA A C 1
ATOM 1831 O O . ALA A 1 243 ? -18.047 2.16 8.391 1 85.75 243 ALA A O 1
ATOM 1832 N N . VAL A 1 244 ? -18 2.277 10.656 1 90.69 244 VAL A N 1
ATOM 1833 C CA . VAL A 1 244 ? -17.031 1.185 10.773 1 90.69 244 VAL A CA 1
ATOM 1834 C C . VAL A 1 244 ? -17.703 -0.129 10.359 1 90.69 244 VAL A C 1
ATOM 1836 O O . VAL A 1 244 ? -17.109 -0.917 9.609 1 90.69 244 VAL A O 1
ATOM 1839 N N . LYS A 1 245 ? -18.891 -0.317 10.758 1 90.94 245 LYS A N 1
ATOM 1840 C CA . LYS A 1 245 ? -19.641 -1.521 10.406 1 90.94 245 LYS A CA 1
ATOM 1841 C C . LYS A 1 245 ? -19.797 -1.64 8.891 1 90.94 245 LYS A C 1
ATOM 1843 O O . LYS A 1 245 ? -19.688 -2.732 8.336 1 90.94 245 LYS A O 1
ATOM 1848 N N . HIS A 1 246 ? -20.016 -0.532 8.242 1 89.69 246 HIS A N 1
ATOM 1849 C CA . HIS A 1 246 ? -20.219 -0.535 6.793 1 89.69 246 HIS A CA 1
ATOM 1850 C C . HIS A 1 246 ? -18.938 -0.924 6.062 1 89.69 246 HIS A C 1
ATOM 1852 O O . HIS A 1 246 ? -18.984 -1.681 5.09 1 89.69 246 HIS A O 1
ATOM 1858 N N . LEU A 1 247 ? -17.859 -0.381 6.539 1 90.25 247 LEU A N 1
ATOM 1859 C CA . LEU A 1 247 ? -16.578 -0.73 5.938 1 90.25 247 LEU A CA 1
ATOM 1860 C C . LEU A 1 247 ? -16.328 -2.234 6.02 1 90.25 247 LEU A C 1
ATOM 1862 O O . LEU A 1 247 ? -15.93 -2.855 5.031 1 90.25 247 LEU A O 1
ATOM 1866 N N . LEU A 1 248 ? -16.594 -2.807 7.176 1 93.25 248 LEU A N 1
ATOM 1867 C CA . LEU A 1 248 ? -16.328 -4.223 7.41 1 93.25 248 LEU A CA 1
ATOM 1868 C C . LEU A 1 248 ? -17.328 -5.094 6.648 1 93.25 248 LEU A C 1
ATOM 1870 O O . LEU A 1 248 ? -16.953 -6.117 6.074 1 93.25 248 LEU A O 1
ATOM 1874 N N . ALA A 1 249 ? -18.578 -4.668 6.547 1 91.19 249 ALA A N 1
ATOM 1875 C CA . ALA A 1 249 ? -19.625 -5.402 5.832 1 91.19 249 ALA A CA 1
ATOM 1876 C C . ALA A 1 249 ? -19.312 -5.473 4.336 1 91.19 249 ALA A C 1
ATOM 1878 O O . ALA A 1 249 ? -19.531 -6.508 3.701 1 91.19 249 ALA A O 1
ATOM 1879 N N . ASP A 1 250 ? -18.797 -4.371 3.844 1 90.06 250 ASP A N 1
ATOM 1880 C CA . ASP A 1 250 ? -18.469 -4.328 2.426 1 90.06 250 ASP A CA 1
ATOM 1881 C C . ASP A 1 250 ? -17.438 -5.406 2.074 1 90.06 250 ASP A C 1
ATOM 1883 O O . ASP A 1 250 ? -17.578 -6.102 1.066 1 90.06 250 ASP A O 1
ATOM 1887 N N . VAL A 1 251 ? -16.484 -5.551 2.879 1 94.69 251 VAL A N 1
ATOM 1888 C CA . VAL A 1 251 ? -15.438 -6.539 2.633 1 94.69 251 VAL A CA 1
ATOM 1889 C C . VAL A 1 251 ? -16 -7.945 2.779 1 94.69 251 VAL A C 1
ATOM 1891 O O . VAL A 1 251 ? -15.727 -8.828 1.962 1 94.69 251 VAL A O 1
ATOM 1894 N N . ALA A 1 252 ? -16.828 -8.141 3.764 1 93.12 252 ALA A N 1
ATOM 1895 C CA . ALA A 1 252 ? -17.422 -9.453 4.012 1 93.12 252 ALA A CA 1
ATOM 1896 C C . ALA A 1 252 ? -18.297 -9.891 2.838 1 93.12 252 ALA A C 1
ATOM 1898 O O . ALA A 1 252 ? -18.266 -11.055 2.43 1 93.12 252 ALA A O 1
ATOM 1899 N N . ILE A 1 253 ? -19.047 -8.953 2.312 1 89.31 253 ILE A N 1
ATOM 1900 C CA . ILE A 1 253 ? -19.938 -9.234 1.193 1 89.31 253 ILE A CA 1
ATOM 1901 C C . ILE A 1 253 ? -19.125 -9.609 -0.037 1 89.31 253 ILE A C 1
ATOM 1903 O O . ILE A 1 253 ? -19.422 -10.609 -0.703 1 89.31 253 ILE A O 1
ATOM 1907 N N . GLN A 1 254 ? -18.062 -8.836 -0.3 1 92.69 254 GLN A N 1
ATOM 1908 C CA . GLN A 1 254 ? -17.188 -9.148 -1.43 1 92.69 254 GLN A CA 1
ATOM 1909 C C . GLN A 1 254 ? -16.594 -10.539 -1.297 1 92.69 254 GLN A C 1
ATOM 1911 O O . GLN A 1 254 ? -16.531 -11.297 -2.27 1 92.69 254 GLN A O 1
ATOM 1916 N N . LEU A 1 255 ? -16.156 -10.859 -0.099 1 94.19 255 LEU A N 1
ATOM 1917 C CA . LEU A 1 255 ? -15.539 -12.156 0.167 1 94.19 255 LEU A CA 1
ATOM 1918 C C . LEU A 1 255 ? -16.531 -13.289 -0.074 1 94.19 255 LEU A C 1
ATOM 1920 O O . LEU A 1 255 ? -16.172 -14.297 -0.695 1 94.19 255 LEU A O 1
ATOM 1924 N N . GLU A 1 256 ? -17.734 -13.117 0.372 1 90.25 256 GLU A N 1
ATOM 1925 C CA . GLU A 1 256 ? -18.766 -14.133 0.218 1 90.25 256 GLU A CA 1
ATOM 1926 C C . GLU A 1 256 ? -19.062 -14.398 -1.255 1 90.25 256 GLU A C 1
ATOM 1928 O O . GLU A 1 256 ? -19.297 -15.547 -1.652 1 90.25 256 GLU A O 1
ATOM 1933 N N . PHE A 1 257 ? -19.016 -13.375 -2.021 1 86.75 257 PHE A N 1
ATOM 1934 C CA . PHE A 1 257 ? -19.344 -13.508 -3.436 1 86.75 257 PHE A CA 1
ATOM 1935 C C . PHE A 1 257 ? -18.172 -14.086 -4.215 1 86.75 257 PHE A C 1
ATOM 1937 O O . PHE A 1 257 ? -18.375 -14.695 -5.27 1 86.75 257 PHE A O 1
ATOM 1944 N N . ALA A 1 258 ? -17.016 -13.922 -3.691 1 94.19 258 ALA A N 1
ATOM 1945 C CA . ALA A 1 258 ? -15.82 -14.352 -4.414 1 94.19 258 ALA A CA 1
ATOM 1946 C C . ALA A 1 258 ? -15.555 -15.836 -4.203 1 94.19 258 ALA A C 1
ATOM 1948 O O . ALA A 1 258 ? -14.984 -16.5 -5.07 1 94.19 258 ALA A O 1
ATOM 1949 N N . ARG A 1 259 ? -16.016 -16.438 -3.1 1 92.25 259 ARG A N 1
ATOM 1950 C CA . ARG A 1 259 ? -15.688 -17.812 -2.715 1 92.25 259 ARG A CA 1
ATOM 1951 C C . ARG A 1 259 ? -16.219 -18.797 -3.74 1 92.25 259 ARG A C 1
ATOM 1953 O O . ARG A 1 259 ? -15.469 -19.656 -4.223 1 92.25 259 ARG A O 1
ATOM 1960 N N . PRO A 1 260 ? -17.516 -18.672 -4.148 1 89.69 260 PRO A N 1
ATOM 1961 C CA . PRO A 1 260 ? -18 -19.625 -5.148 1 89.69 260 PRO A CA 1
ATOM 1962 C C . PRO A 1 260 ? -17.297 -19.484 -6.496 1 89.69 260 PRO A C 1
ATOM 1964 O O . PRO A 1 260 ? -17.125 -20.469 -7.219 1 89.69 260 PRO A O 1
ATOM 1967 N N . VAL A 1 261 ? -16.859 -18.281 -6.797 1 92.31 261 VAL A N 1
ATOM 1968 C CA . VAL A 1 261 ? -16.156 -18.016 -8.047 1 92.31 261 VAL A CA 1
ATOM 1969 C C . VAL A 1 261 ? -14.82 -18.766 -8.055 1 92.31 261 VAL A C 1
ATOM 1971 O O . VAL A 1 261 ? -14.43 -19.344 -9.07 1 92.31 261 VAL A O 1
ATOM 1974 N N . LEU A 1 262 ? -14.164 -18.812 -6.934 1 95.88 262 LEU A N 1
ATOM 1975 C CA . LEU A 1 262 ? -12.906 -19.531 -6.789 1 95.88 262 LEU A CA 1
ATOM 1976 C C . LEU A 1 262 ? -13.109 -21.031 -6.957 1 95.88 262 LEU A C 1
ATOM 1978 O O . LEU A 1 262 ? -12.336 -21.688 -7.656 1 95.88 262 LEU A O 1
ATOM 1982 N N . LEU A 1 263 ? -14.125 -21.547 -6.328 1 93.56 263 LEU A N 1
ATOM 1983 C CA . LEU A 1 263 ? -14.375 -22.984 -6.383 1 93.56 263 LEU A CA 1
ATOM 1984 C C . LEU A 1 263 ? -14.734 -23.422 -7.797 1 93.56 263 LEU A C 1
ATOM 1986 O O . LEU A 1 263 ? -14.344 -24.5 -8.234 1 93.56 263 LEU A O 1
ATOM 1990 N N . ARG A 1 264 ? -15.469 -22.578 -8.461 1 92.5 264 ARG A N 1
ATOM 1991 C CA . ARG A 1 264 ? -15.789 -22.859 -9.852 1 92.5 264 ARG A CA 1
ATOM 1992 C C . ARG A 1 264 ? -14.531 -22.938 -10.711 1 92.5 264 ARG A C 1
ATOM 1994 O O . ARG A 1 264 ? -14.398 -23.812 -11.57 1 92.5 264 ARG A O 1
ATOM 2001 N N . ALA A 1 265 ? -13.664 -22.016 -10.469 1 96.44 265 ALA A N 1
ATOM 2002 C CA . ALA A 1 265 ? -12.406 -22 -11.211 1 96.44 265 ALA A CA 1
ATOM 2003 C C . ALA A 1 265 ? -11.594 -23.266 -10.93 1 96.44 265 ALA A C 1
ATOM 2005 O O . ALA A 1 265 ? -11.055 -23.875 -11.852 1 96.44 265 ALA A O 1
ATOM 2006 N N . ALA A 1 266 ? -11.547 -23.656 -9.672 1 97.12 266 ALA A N 1
ATOM 2007 C CA . ALA A 1 266 ? -10.812 -24.859 -9.289 1 97.12 266 ALA A CA 1
ATOM 2008 C C . ALA A 1 266 ? -11.398 -26.094 -9.961 1 97.12 266 ALA A C 1
ATOM 2010 O O . ALA A 1 266 ? -10.664 -26.922 -10.484 1 97.12 266 ALA A O 1
ATOM 2011 N N . ALA A 1 267 ? -12.688 -26.188 -9.977 1 94.19 267 ALA A N 1
ATOM 2012 C CA . ALA A 1 267 ? -13.367 -27.328 -10.594 1 94.19 267 ALA A CA 1
ATOM 2013 C C . ALA A 1 267 ? -13.125 -27.359 -12.102 1 94.19 267 ALA A C 1
ATOM 2015 O O . ALA A 1 267 ? -12.891 -28.438 -12.672 1 94.19 267 ALA A O 1
ATOM 2016 N N . ALA A 1 268 ? -13.242 -26.188 -12.688 1 94.5 268 ALA A N 1
ATOM 2017 C CA . ALA A 1 268 ? -13.023 -26.109 -14.133 1 94.5 268 ALA A CA 1
ATOM 2018 C C . ALA A 1 268 ? -11.625 -26.578 -14.508 1 94.5 268 ALA A C 1
ATOM 2020 O O . ALA A 1 268 ? -11.453 -27.312 -15.484 1 94.5 268 ALA A O 1
ATOM 2021 N N . LEU A 1 269 ? -10.648 -26.234 -13.719 1 95.5 269 LEU A N 1
ATOM 2022 C CA . LEU A 1 269 ? -9.273 -26.656 -13.977 1 95.5 269 LEU A CA 1
ATOM 2023 C C . LEU A 1 269 ? -9.117 -28.156 -13.75 1 95.5 269 LEU A C 1
ATOM 2025 O O . LEU A 1 269 ? -8.5 -28.844 -14.562 1 95.5 269 LEU A O 1
ATOM 2029 N N . ALA A 1 270 ? -9.664 -28.609 -12.656 1 93.94 270 ALA A N 1
ATOM 2030 C CA . ALA A 1 270 ? -9.531 -30.031 -12.297 1 93.94 270 ALA A CA 1
ATOM 2031 C C . ALA A 1 270 ? -10.133 -30.922 -13.367 1 93.94 270 ALA A C 1
ATOM 2033 O O . ALA A 1 270 ? -9.633 -32.031 -13.609 1 93.94 270 ALA A O 1
ATOM 2034 N N . HIS A 1 271 ? -11.156 -30.453 -14.008 1 92.38 271 HIS A N 1
ATOM 2035 C CA . HIS A 1 271 ? -11.852 -31.266 -14.984 1 92.38 271 HIS A CA 1
ATOM 2036 C C . HIS A 1 271 ? -11.391 -30.953 -16.406 1 92.38 271 HIS A C 1
ATOM 2038 O O . HIS A 1 271 ? -11.945 -31.484 -17.375 1 92.38 271 HIS A O 1
ATOM 2044 N N . GLY A 1 272 ? -10.461 -30.109 -16.531 1 91.75 272 GLY A N 1
ATOM 2045 C CA . GLY A 1 272 ? -9.891 -29.797 -17.828 1 91.75 272 GLY A CA 1
ATOM 2046 C C . GLY A 1 272 ? -10.891 -29.156 -18.781 1 91.75 272 GLY A C 1
ATOM 2047 O O . GLY A 1 272 ? -10.914 -29.484 -19.969 1 91.75 272 GLY A O 1
ATOM 2048 N N . LEU A 1 273 ? -11.734 -28.297 -18.266 1 91.69 273 LEU A N 1
ATOM 2049 C CA . LEU A 1 273 ? -12.719 -27.656 -19.109 1 91.69 273 LEU A CA 1
ATOM 2050 C C . LEU A 1 273 ? -12.062 -26.625 -20.031 1 91.69 273 LEU A C 1
ATOM 2052 O O . LEU A 1 273 ? -11.117 -25.938 -19.625 1 91.69 273 LEU A O 1
ATOM 2056 N N . PRO A 1 274 ? -12.555 -26.484 -21.234 1 88.94 274 PRO A N 1
ATOM 2057 C CA . PRO A 1 274 ? -11.945 -25.562 -22.203 1 88.94 274 PRO A CA 1
ATOM 2058 C C . PRO A 1 274 ? -11.953 -24.109 -21.734 1 88.94 274 PRO A C 1
ATOM 2060 O O . PRO A 1 274 ? -11.062 -23.328 -22.078 1 88.94 274 PRO A O 1
ATOM 2063 N N . ASP A 1 275 ? -12.898 -23.75 -20.906 1 89.94 275 ASP A N 1
ATOM 2064 C CA . ASP A 1 275 ? -13.008 -22.359 -20.469 1 89.94 275 ASP A CA 1
ATOM 2065 C C . ASP A 1 275 ? -12.422 -22.188 -19.062 1 89.94 275 ASP A C 1
ATOM 2067 O O . ASP A 1 275 ? -12.727 -21.203 -18.375 1 89.94 275 ASP A O 1
ATOM 2071 N N . ALA A 1 276 ? -11.625 -23.109 -18.656 1 94.56 276 ALA A N 1
ATOM 2072 C CA . ALA A 1 276 ? -11.055 -23.047 -17.312 1 94.56 276 ALA A CA 1
ATOM 2073 C C . ALA A 1 276 ? -10.258 -21.766 -17.109 1 94.56 276 ALA A C 1
ATOM 2075 O O . ALA A 1 276 ? -10.312 -21.156 -16.031 1 94.56 276 ALA A O 1
ATOM 2076 N N . GLY A 1 277 ? -9.562 -21.375 -18.125 1 95.44 277 GLY A N 1
ATOM 2077 C CA . GLY A 1 277 ? -8.797 -20.141 -18.062 1 95.44 277 GLY A CA 1
ATOM 2078 C C . GLY A 1 277 ? -9.656 -18.922 -17.766 1 95.44 277 GLY A C 1
ATOM 2079 O O . GLY A 1 277 ? -9.25 -18.031 -17.031 1 95.44 277 GLY A O 1
ATOM 2080 N N . LEU A 1 278 ? -10.812 -18.891 -18.328 1 93.38 278 LEU A N 1
ATOM 2081 C CA . LEU A 1 278 ? -11.742 -17.797 -18.094 1 93.38 278 LEU A CA 1
ATOM 2082 C C . LEU A 1 278 ? -12.227 -17.766 -16.656 1 93.38 278 LEU A C 1
ATOM 2084 O O . LEU A 1 278 ? -12.273 -16.703 -16.031 1 93.38 278 LEU A O 1
ATOM 2088 N N . HIS A 1 279 ? -12.547 -18.906 -16.156 1 93.94 279 HIS A N 1
ATOM 2089 C CA . HIS A 1 279 ? -13 -19.016 -14.773 1 93.94 279 HIS A CA 1
ATOM 2090 C C . HIS A 1 279 ? -11.898 -18.609 -13.797 1 93.94 279 HIS A C 1
ATOM 2092 O O . HIS A 1 279 ? -12.164 -17.953 -12.789 1 93.94 279 HIS A O 1
ATOM 2098 N N . VAL A 1 280 ? -10.695 -19 -14.141 1 97.75 280 VAL A N 1
ATOM 2099 C CA . VAL A 1 280 ? -9.555 -18.641 -13.297 1 97.75 280 VAL A CA 1
ATOM 2100 C C . VAL A 1 280 ? -9.359 -17.125 -13.312 1 97.75 280 VAL A C 1
ATOM 2102 O O . VAL A 1 280 ? -9.141 -16.516 -12.266 1 97.75 280 VAL A O 1
ATOM 2105 N N . SER A 1 281 ? -9.484 -16.547 -14.469 1 97.19 281 SER A N 1
ATOM 2106 C CA . SER A 1 281 ? -9.352 -15.094 -14.578 1 97.19 281 SER A CA 1
ATOM 2107 C C . SER A 1 281 ? -10.445 -14.375 -13.789 1 97.19 281 SER A C 1
ATOM 2109 O O . SER A 1 281 ? -10.188 -13.359 -13.148 1 97.19 281 SER A O 1
ATOM 2111 N N . HIS A 1 282 ? -11.617 -14.898 -13.836 1 94.56 282 HIS A N 1
ATOM 2112 C CA . HIS A 1 282 ? -12.711 -14.328 -13.055 1 94.56 282 HIS A CA 1
ATOM 2113 C C . HIS A 1 282 ? -12.406 -14.383 -11.562 1 94.56 282 HIS A C 1
ATOM 2115 O O . HIS A 1 282 ? -12.594 -13.391 -10.852 1 94.56 282 HIS A O 1
ATOM 2121 N N . ALA A 1 283 ? -11.93 -15.523 -11.156 1 97.12 283 ALA A N 1
ATOM 2122 C CA . ALA A 1 283 ? -11.578 -15.688 -9.742 1 97.12 283 ALA A CA 1
ATOM 2123 C C . ALA A 1 283 ? -10.469 -14.719 -9.344 1 97.12 283 ALA A C 1
ATOM 2125 O O . ALA A 1 283 ? -10.516 -14.125 -8.266 1 97.12 283 ALA A O 1
ATOM 2126 N N . ARG A 1 284 ? -9.508 -14.57 -10.234 1 97.81 284 ARG A N 1
ATOM 2127 C CA . ARG A 1 284 ? -8.375 -13.688 -9.969 1 97.81 284 ARG A CA 1
ATOM 2128 C C . ARG A 1 284 ? -8.836 -12.242 -9.82 1 97.81 284 ARG A C 1
ATOM 2130 O O . ARG A 1 284 ? -8.422 -11.547 -8.891 1 97.81 284 ARG A O 1
ATOM 2137 N N . VAL A 1 285 ? -9.703 -11.812 -10.664 1 94.56 285 VAL A N 1
ATOM 2138 C CA . VAL A 1 285 ? -10.18 -10.438 -10.633 1 94.56 285 VAL A CA 1
ATOM 2139 C C . VAL A 1 285 ? -11.008 -10.203 -9.367 1 94.56 285 VAL A C 1
ATOM 2141 O O . VAL A 1 285 ? -10.828 -9.203 -8.672 1 94.56 285 VAL A O 1
ATOM 2144 N N . ALA A 1 286 ? -11.852 -11.156 -9.07 1 93.75 286 ALA A N 1
ATOM 2145 C CA . ALA A 1 286 ? -12.695 -11.047 -7.883 1 93.75 286 ALA A CA 1
ATOM 2146 C C . ALA A 1 286 ? -11.852 -11.039 -6.613 1 93.75 286 ALA A C 1
ATOM 2148 O O . ALA A 1 286 ? -12.055 -10.203 -5.73 1 93.75 286 ALA A O 1
ATOM 2149 N N . ALA A 1 287 ? -10.898 -11.93 -6.562 1 97.88 287 ALA A N 1
ATOM 2150 C CA . ALA A 1 287 ? -10.055 -12.062 -5.375 1 97.88 287 ALA A CA 1
ATOM 2151 C C . ALA A 1 287 ? -9.172 -10.836 -5.188 1 97.88 287 ALA A C 1
ATOM 2153 O O . ALA A 1 287 ? -8.977 -10.359 -4.066 1 97.88 287 ALA A O 1
ATOM 2154 N N . ALA A 1 288 ? -8.633 -10.391 -6.289 1 95.38 288 ALA A N 1
ATOM 2155 C CA . ALA A 1 288 ? -7.777 -9.203 -6.234 1 95.38 288 ALA A CA 1
ATOM 2156 C C . ALA A 1 288 ? -8.547 -8 -5.699 1 95.38 288 ALA A C 1
ATOM 2158 O O . ALA A 1 288 ? -8.023 -7.234 -4.887 1 95.38 288 ALA A O 1
ATOM 2159 N N . ARG A 1 289 ? -9.727 -7.82 -6.145 1 91.31 289 ARG A N 1
ATOM 2160 C CA . ARG A 1 289 ? -10.57 -6.723 -5.684 1 91.31 289 ARG A CA 1
ATOM 2161 C C . ARG A 1 289 ? -10.852 -6.832 -4.188 1 91.31 289 ARG A C 1
ATOM 2163 O O . ARG A 1 289 ? -10.766 -5.84 -3.461 1 91.31 289 ARG A O 1
ATOM 2170 N N . CYS A 1 290 ? -11.133 -8.008 -3.76 1 94.44 290 CYS A N 1
ATOM 2171 C CA . CYS A 1 290 ? -11.406 -8.266 -2.35 1 94.44 290 CYS A CA 1
ATOM 2172 C C . CYS A 1 290 ? -10.195 -7.922 -1.489 1 94.44 290 CYS A C 1
ATOM 2174 O O . CYS A 1 290 ? -10.328 -7.246 -0.466 1 94.44 290 CYS A O 1
ATOM 2176 N N . ALA A 1 291 ? -9.102 -8.398 -1.956 1 97.12 291 ALA A N 1
ATOM 2177 C CA . ALA A 1 291 ? -7.891 -8.234 -1.163 1 97.12 291 ALA A CA 1
ATOM 2178 C C . ALA A 1 291 ? -7.5 -6.762 -1.055 1 97.12 291 ALA A C 1
ATOM 2180 O O . ALA A 1 291 ? -7.098 -6.293 0.015 1 97.12 291 ALA A O 1
ATOM 2181 N N . TRP A 1 292 ? -7.648 -6.062 -2.121 1 93.06 292 TRP A N 1
ATOM 2182 C CA . TRP A 1 292 ? -7.34 -4.637 -2.123 1 93.06 292 TRP A CA 1
ATOM 2183 C C . TRP A 1 292 ? -8.297 -3.871 -1.213 1 93.06 292 TRP A C 1
ATOM 2185 O O . TRP A 1 292 ? -7.867 -3.02 -0.431 1 93.06 292 TRP A O 1
ATOM 2195 N N . SER A 1 293 ? -9.57 -4.145 -1.295 1 93.12 293 SER A N 1
ATOM 2196 C CA . SER A 1 293 ? -10.57 -3.512 -0.442 1 93.12 293 SER A CA 1
ATOM 2197 C C . SER A 1 293 ? -10.312 -3.811 1.03 1 93.12 293 SER A C 1
ATOM 2199 O O . SER A 1 293 ? -10.391 -2.918 1.875 1 93.12 293 SER A O 1
ATOM 2201 N N . ALA A 1 294 ? -10.008 -5.059 1.282 1 96.81 294 ALA A N 1
ATOM 2202 C CA . ALA A 1 294 ? -9.758 -5.461 2.664 1 96.81 294 ALA A CA 1
ATOM 2203 C C . ALA A 1 294 ? -8.547 -4.73 3.238 1 96.81 294 ALA A C 1
ATOM 2205 O O . ALA A 1 294 ? -8.57 -4.285 4.387 1 96.81 294 ALA A O 1
ATOM 2206 N N . ALA A 1 295 ? -7.496 -4.633 2.438 1 95.69 295 ALA A N 1
ATOM 2207 C CA . ALA A 1 295 ? -6.297 -3.926 2.889 1 95.69 295 ALA A CA 1
ATOM 2208 C C . ALA A 1 295 ? -6.609 -2.465 3.197 1 95.69 295 ALA A C 1
ATOM 2210 O O . ALA A 1 295 ? -6.293 -1.974 4.285 1 95.69 295 ALA A O 1
ATOM 2211 N N . ARG A 1 296 ? -7.27 -1.838 2.316 1 92.12 296 ARG A N 1
ATOM 2212 C CA . ARG A 1 296 ? -7.594 -0.423 2.467 1 92.12 296 ARG A CA 1
ATOM 2213 C C . ARG A 1 296 ? -8.484 -0.192 3.682 1 92.12 296 ARG A C 1
ATOM 2215 O O . ARG A 1 296 ? -8.219 0.693 4.496 1 92.12 296 ARG A O 1
ATOM 2222 N N . GLN A 1 297 ? -9.523 -0.968 3.824 1 93.25 297 GLN A N 1
ATOM 2223 C CA . GLN A 1 297 ? -10.5 -0.767 4.887 1 93.25 297 GLN A CA 1
ATOM 2224 C C . GLN A 1 297 ? -9.922 -1.152 6.246 1 93.25 297 GLN A C 1
ATOM 2226 O O . GLN A 1 297 ? -10.219 -0.51 7.258 1 93.25 297 GLN A O 1
ATOM 2231 N N . ALA A 1 298 ? -9.125 -2.217 6.266 1 95.69 298 ALA A N 1
ATOM 2232 C CA . ALA A 1 298 ? -8.5 -2.609 7.527 1 95.69 298 ALA A CA 1
ATOM 2233 C C . ALA A 1 298 ? -7.539 -1.536 8.023 1 95.69 298 ALA A C 1
ATOM 2235 O O . ALA A 1 298 ? -7.5 -1.229 9.219 1 95.69 298 ALA A O 1
ATOM 2236 N N . ILE A 1 299 ? -6.797 -0.95 7.133 1 92.88 299 ILE A N 1
ATOM 2237 C CA . ILE A 1 299 ? -5.898 0.148 7.473 1 92.88 299 ILE A CA 1
ATOM 2238 C C . ILE A 1 299 ? -6.703 1.314 8.047 1 92.88 299 ILE A C 1
ATOM 2240 O O . ILE A 1 299 ? -6.352 1.869 9.086 1 92.88 299 ILE A O 1
ATOM 2244 N N . GLN A 1 300 ? -7.773 1.609 7.43 1 89.81 300 GLN A N 1
ATOM 2245 C CA . GLN A 1 300 ? -8.633 2.715 7.848 1 89.81 300 GLN A CA 1
ATOM 2246 C C . GLN A 1 300 ? -9.203 2.469 9.242 1 89.81 300 GLN A C 1
ATOM 2248 O O . GLN A 1 300 ? -9.234 3.377 10.078 1 89.81 300 GLN A O 1
ATOM 2253 N N . VAL A 1 301 ? -9.633 1.287 9.477 1 92.44 301 VAL A N 1
ATOM 2254 C CA . VAL A 1 301 ? -10.234 0.931 10.758 1 92.44 301 VAL A CA 1
ATOM 2255 C C . VAL A 1 301 ? -9.195 1.075 11.867 1 92.44 301 VAL A C 1
ATOM 2257 O O . VAL A 1 301 ? -9.516 1.504 12.977 1 92.44 301 VAL A O 1
ATOM 2260 N N . HIS A 1 302 ? -7.977 0.787 11.555 1 93.25 302 HIS A N 1
ATOM 2261 C CA . HIS A 1 302 ? -6.922 0.843 12.562 1 93.25 302 HIS A CA 1
ATOM 2262 C C . HIS A 1 302 ? -6.438 2.273 12.773 1 93.25 302 HIS A C 1
ATOM 2264 O O . HIS A 1 302 ? -5.645 2.537 13.68 1 93.25 302 HIS A O 1
ATOM 2270 N N . GLY A 1 303 ? -6.883 3.166 11.938 1 87.56 303 GLY A N 1
ATOM 2271 C CA . GLY A 1 303 ? -6.543 4.57 12.117 1 87.56 303 GLY A CA 1
ATOM 2272 C C . GLY A 1 303 ? -5.062 4.852 11.945 1 87.56 303 GLY A C 1
ATOM 2273 O O . GLY A 1 303 ? -4.434 4.355 11.008 1 87.56 303 GLY A O 1
ATOM 2274 N N . ALA A 1 304 ? -4.527 5.664 12.82 1 84 304 ALA A N 1
ATOM 2275 C CA . ALA A 1 304 ? -3.131 6.09 12.727 1 84 304 ALA A CA 1
ATOM 2276 C C . ALA A 1 304 ? -2.189 4.887 12.766 1 84 304 ALA A C 1
ATOM 2278 O O . ALA A 1 304 ? -1.191 4.852 12.047 1 84 304 ALA A O 1
ATOM 2279 N N . MET A 1 305 ? -2.557 3.971 13.57 1 86.94 305 MET A N 1
ATOM 2280 C CA . MET A 1 305 ? -1.688 2.809 13.734 1 86.94 305 MET A CA 1
ATOM 2281 C C . MET A 1 305 ? -1.706 1.937 12.477 1 86.94 305 MET A C 1
ATOM 2283 O O . MET A 1 305 ? -0.772 1.169 12.242 1 86.94 305 MET A O 1
ATOM 2287 N N . GLY A 1 306 ? -2.77 2.037 11.719 1 89.75 306 GLY A N 1
ATOM 2288 C CA . GLY A 1 306 ? -2.854 1.303 10.461 1 89.75 306 GLY A CA 1
ATOM 2289 C C . GLY A 1 306 ? -1.83 1.751 9.438 1 89.75 306 GLY A C 1
ATOM 2290 O O . GLY A 1 306 ? -1.543 1.027 8.484 1 89.75 306 GLY A O 1
ATOM 2291 N N . TYR A 1 307 ? -1.3 2.863 9.656 1 84.81 307 TYR A N 1
ATOM 2292 C CA . TYR A 1 307 ? -0.339 3.434 8.719 1 84.81 307 TYR A CA 1
ATOM 2293 C C . TYR A 1 307 ? 1.081 3.332 9.266 1 84.81 307 TYR A C 1
ATOM 2295 O O . TYR A 1 307 ? 1.958 4.105 8.875 1 84.81 307 TYR A O 1
ATOM 2303 N N . THR A 1 308 ? 1.25 2.467 10.25 1 87.44 308 THR A N 1
ATOM 2304 C CA . THR A 1 308 ? 2.557 2.119 10.797 1 87.44 308 THR A CA 1
ATOM 2305 C C . THR A 1 308 ? 2.9 0.665 10.492 1 87.44 308 THR A C 1
ATOM 2307 O O . THR A 1 308 ? 2.039 -0.106 10.062 1 87.44 308 THR A O 1
ATOM 2310 N N . TRP A 1 309 ? 4.188 0.335 10.703 1 83.81 309 TRP A N 1
ATOM 2311 C CA . TRP A 1 309 ? 4.633 -1.043 10.523 1 83.81 309 TRP A CA 1
ATOM 2312 C C . TRP A 1 309 ? 4.613 -1.8 11.844 1 83.81 309 TRP A C 1
ATOM 2314 O O . TRP A 1 309 ? 5.312 -2.805 12.008 1 83.81 309 TRP A O 1
ATOM 2324 N N . GLU A 1 310 ? 3.746 -1.345 12.789 1 86.19 310 GLU A N 1
ATOM 2325 C CA . GLU A 1 310 ? 3.758 -1.893 14.141 1 86.19 310 GLU A CA 1
ATOM 2326 C C . GLU A 1 310 ? 2.748 -3.025 14.289 1 86.19 310 GLU A C 1
ATOM 2328 O O . GLU A 1 310 ? 2.893 -3.887 15.156 1 86.19 310 GLU A O 1
ATOM 2333 N N . LEU A 1 311 ? 1.821 -3.039 13.492 1 91.19 311 LEU A N 1
ATOM 2334 C CA . LEU A 1 311 ? 0.724 -3.984 13.656 1 91.19 311 LEU A CA 1
ATOM 2335 C C . LEU A 1 311 ? 0.922 -5.211 12.773 1 91.19 311 LEU A C 1
ATOM 2337 O O . LEU A 1 311 ? 1.54 -5.117 11.711 1 91.19 311 LEU A O 1
ATOM 2341 N N . ASP A 1 312 ? 0.305 -6.309 13.242 1 94.38 312 ASP A N 1
ATOM 2342 C CA . ASP A 1 312 ? 0.339 -7.527 12.438 1 94.38 312 ASP A CA 1
ATOM 2343 C C . ASP A 1 312 ? -0.307 -7.305 11.07 1 94.38 312 ASP A C 1
ATOM 2345 O O . ASP A 1 312 ? 0.047 -7.973 10.102 1 94.38 312 ASP A O 1
ATOM 2349 N N . LEU A 1 313 ? -1.144 -6.34 10.992 1 95.94 313 LEU A N 1
ATOM 2350 C CA . LEU A 1 313 ? -1.874 -6.035 9.766 1 95.94 313 LEU A CA 1
ATOM 2351 C C . LEU A 1 313 ? -0.917 -5.855 8.594 1 95.94 313 LEU A C 1
ATOM 2353 O O . LEU A 1 313 ? -1.231 -6.238 7.461 1 95.94 313 LEU A O 1
ATOM 2357 N N . GLN A 1 314 ? 0.25 -5.387 8.844 1 93.81 314 GLN A N 1
ATOM 2358 C CA . GLN A 1 314 ? 1.198 -5.078 7.777 1 93.81 314 GLN A CA 1
ATOM 2359 C C . GLN A 1 314 ? 1.665 -6.344 7.07 1 93.81 314 GLN A C 1
ATOM 2361 O O . GLN A 1 314 ? 1.944 -6.324 5.871 1 93.81 314 GLN A O 1
ATOM 2366 N N . ILE A 1 315 ? 1.756 -7.453 7.809 1 96.06 315 ILE A N 1
ATOM 2367 C CA . ILE A 1 315 ? 2.18 -8.727 7.234 1 96.06 315 ILE A CA 1
ATOM 2368 C C . ILE A 1 315 ? 1.217 -9.141 6.125 1 96.06 315 ILE A C 1
ATOM 2370 O O . ILE A 1 315 ? 1.646 -9.484 5.02 1 96.06 315 ILE A O 1
ATOM 2374 N N . PHE A 1 316 ? 0.017 -8.977 6.391 1 97.69 316 PHE A N 1
ATOM 2375 C CA . PHE A 1 316 ? -1.021 -9.484 5.5 1 97.69 316 PHE A CA 1
ATOM 2376 C C . PHE A 1 316 ? -1.288 -8.5 4.367 1 97.69 316 PHE A C 1
ATOM 2378 O O . PHE A 1 316 ? -1.541 -8.906 3.23 1 97.69 316 PHE A O 1
ATOM 2385 N N . THR A 1 317 ? -1.195 -7.211 4.613 1 95.69 317 THR A N 1
ATOM 2386 C CA . THR A 1 317 ? -1.364 -6.203 3.572 1 95.69 317 THR A CA 1
ATOM 2387 C C . THR A 1 317 ? -0.229 -6.277 2.557 1 95.69 317 THR A C 1
ATOM 2389 O O . THR A 1 317 ? -0.468 -6.254 1.347 1 95.69 317 THR A O 1
ATOM 2392 N N . LYS A 1 318 ? 0.978 -6.426 3.059 1 94.25 318 LYS A N 1
ATOM 2393 C CA . LYS A 1 318 ? 2.129 -6.547 2.168 1 94.25 318 LYS A CA 1
ATOM 2394 C C . LYS A 1 318 ? 1.995 -7.766 1.262 1 94.25 318 LYS A C 1
ATOM 2396 O O . LYS A 1 318 ? 2.25 -7.684 0.058 1 94.25 318 LYS A O 1
ATOM 2401 N N . ARG A 1 319 ? 1.562 -8.836 1.845 1 96.5 319 ARG A N 1
ATOM 2402 C CA . ARG A 1 319 ? 1.397 -10.062 1.069 1 96.5 319 ARG A CA 1
ATOM 2403 C C . ARG A 1 319 ? 0.303 -9.906 0.02 1 96.5 319 ARG A C 1
ATOM 2405 O O . ARG A 1 319 ? 0.458 -10.352 -1.119 1 96.5 319 ARG A O 1
ATOM 2412 N N . ALA A 1 320 ? -0.782 -9.328 0.4 1 96.44 320 ALA A N 1
ATOM 2413 C CA . ALA A 1 320 ? -1.891 -9.125 -0.529 1 96.44 320 ALA A CA 1
ATOM 2414 C C . ALA A 1 320 ? -1.456 -8.273 -1.721 1 96.44 320 ALA A C 1
ATOM 2416 O O . ALA A 1 320 ? -1.762 -8.609 -2.869 1 96.44 320 ALA A O 1
ATOM 2417 N N . TRP A 1 321 ? -0.73 -7.273 -1.447 1 92.62 321 TRP A N 1
ATOM 2418 C CA . TRP A 1 321 ? -0.269 -6.387 -2.51 1 92.62 321 TRP A CA 1
ATOM 2419 C C . TRP A 1 321 ? 0.764 -7.082 -3.389 1 92.62 321 TRP A C 1
ATOM 2421 O O . TRP A 1 321 ? 0.721 -6.969 -4.617 1 92.62 321 TRP A O 1
ATOM 2431 N N . ALA A 1 322 ? 1.65 -7.781 -2.799 1 93.94 322 ALA A N 1
ATOM 2432 C CA . ALA A 1 322 ? 2.682 -8.484 -3.555 1 93.94 322 ALA A CA 1
ATOM 2433 C C . ALA A 1 322 ? 2.064 -9.516 -4.496 1 93.94 322 ALA A C 1
ATOM 2435 O O . ALA A 1 322 ? 2.479 -9.641 -5.652 1 93.94 322 ALA A O 1
ATOM 2436 N N . LEU A 1 323 ? 1.077 -10.195 -4.02 1 95.94 323 LEU A N 1
ATOM 2437 C CA . LEU A 1 323 ? 0.47 -11.266 -4.809 1 95.94 323 LEU A CA 1
ATOM 2438 C C . LEU A 1 323 ? -0.366 -10.688 -5.949 1 95.94 323 LEU A C 1
ATOM 2440 O O . LEU A 1 323 ? -0.646 -11.383 -6.93 1 95.94 323 LEU A O 1
ATOM 2444 N N . ALA A 1 324 ? -0.764 -9.484 -5.848 1 93.12 324 ALA A N 1
ATOM 2445 C CA . ALA A 1 324 ? -1.6 -8.852 -6.867 1 93.12 324 ALA A CA 1
ATOM 2446 C C . ALA A 1 324 ? -0.885 -8.812 -8.219 1 93.12 324 ALA A C 1
ATOM 2448 O O . ALA A 1 324 ? -1.526 -8.867 -9.266 1 93.12 324 ALA A O 1
ATOM 2449 N N . GLY A 1 325 ? 0.377 -8.859 -8.203 1 91.31 325 GLY A N 1
ATOM 2450 C CA . GLY A 1 325 ? 1.146 -8.805 -9.43 1 91.31 325 GLY A CA 1
ATOM 2451 C C . GLY A 1 325 ? 1.658 -10.156 -9.875 1 91.31 325 GLY A C 1
ATOM 2452 O O . GLY A 1 325 ? 2.352 -10.266 -10.891 1 91.31 325 GLY A O 1
ATOM 2453 N N . SER A 1 326 ? 1.275 -11.164 -9.203 1 94.44 326 SER A N 1
ATOM 2454 C CA . SER A 1 326 ? 1.845 -12.484 -9.484 1 94.44 326 SER A CA 1
ATOM 2455 C C . SER A 1 326 ? 0.892 -13.328 -10.32 1 94.44 326 SER A C 1
ATOM 2457 O O . SER A 1 326 ? -0.328 -13.219 -10.18 1 94.44 326 SER A O 1
ATOM 2459 N N . TRP A 1 327 ? 1.457 -14.102 -11.266 1 96.94 327 TRP A N 1
ATOM 2460 C CA . TRP A 1 327 ? 0.73 -15 -12.148 1 96.94 327 TRP A CA 1
ATOM 2461 C C . TRP A 1 327 ? -0.36 -14.258 -12.914 1 96.94 327 TRP A C 1
ATOM 2463 O O . TRP A 1 327 ? -1.492 -14.734 -13.016 1 96.94 327 TRP A O 1
ATOM 2473 N N . GLY A 1 328 ? 0.038 -13.125 -13.375 1 92.62 328 GLY A N 1
ATOM 2474 C CA . GLY A 1 328 ? -0.89 -12.242 -14.062 1 92.62 328 GLY A CA 1
ATOM 2475 C C . GLY A 1 328 ? -1.564 -11.25 -13.133 1 92.62 328 GLY A C 1
ATOM 2476 O O . GLY A 1 328 ? -2.113 -11.633 -12.102 1 92.62 328 GLY A O 1
ATOM 2477 N N . ASP A 1 329 ? -1.523 -9.984 -13.547 1 89.62 329 ASP A N 1
ATOM 2478 C CA . ASP A 1 329 ? -2.17 -8.961 -12.727 1 89.62 329 ASP A CA 1
ATOM 2479 C C . ASP A 1 329 ? -3.615 -8.742 -13.172 1 89.62 329 ASP A C 1
ATOM 2481 O O . ASP A 1 329 ? -4.133 -9.484 -14.008 1 89.62 329 ASP A O 1
ATOM 2485 N N . ARG A 1 330 ? -4.281 -7.84 -12.523 1 86.38 330 ARG A N 1
ATOM 2486 C CA . ARG A 1 330 ? -5.695 -7.582 -12.781 1 86.38 330 ARG A CA 1
ATOM 2487 C C . ARG A 1 330 ? -5.934 -7.227 -14.242 1 86.38 330 ARG A C 1
ATOM 2489 O O . ARG A 1 330 ? -6.898 -7.695 -14.852 1 86.38 330 ARG A O 1
ATOM 2496 N N . ALA A 1 331 ? -5.078 -6.434 -14.82 1 83.69 331 ALA A N 1
ATOM 2497 C CA . ALA A 1 331 ? -5.234 -6.031 -16.219 1 83.69 331 ALA A CA 1
ATOM 2498 C C . ALA A 1 331 ? -5.16 -7.238 -17.141 1 83.69 331 ALA A C 1
ATOM 2500 O O . ALA A 1 331 ? -5.957 -7.359 -18.078 1 83.69 331 ALA A O 1
ATOM 2501 N N . PHE A 1 332 ? -4.188 -8.086 -16.938 1 90 332 PHE A N 1
ATOM 2502 C CA . PHE A 1 332 ? -4.023 -9.305 -17.719 1 90 332 PHE A CA 1
ATOM 2503 C C . PHE A 1 332 ? -5.285 -10.156 -17.672 1 90 332 PHE A C 1
ATOM 2505 O O . PHE A 1 332 ? -5.797 -10.578 -18.703 1 90 332 PHE A O 1
ATOM 2512 N N . HIS A 1 333 ? -5.844 -10.375 -16.5 1 93.88 333 HIS A N 1
ATOM 2513 C CA . HIS A 1 333 ? -6.984 -11.266 -16.344 1 93.88 333 HIS A CA 1
ATOM 2514 C C . HIS A 1 333 ? -8.273 -10.617 -16.844 1 93.88 333 HIS A C 1
ATOM 2516 O O . HIS A 1 333 ? -9.156 -11.297 -17.359 1 93.88 333 HIS A O 1
ATOM 2522 N N . LYS A 1 334 ? -8.383 -9.328 -16.703 1 88.88 334 LYS A N 1
ATOM 2523 C CA . LYS A 1 334 ? -9.523 -8.625 -17.297 1 88.88 334 LYS A CA 1
ATOM 2524 C C . LYS A 1 334 ? -9.508 -8.734 -18.812 1 88.88 334 LYS A C 1
ATOM 2526 O O . LYS A 1 334 ? -10.555 -8.914 -19.438 1 88.88 334 LYS A O 1
ATOM 2531 N N . ALA A 1 335 ? -8.336 -8.586 -19.359 1 86.75 335 ALA A N 1
ATOM 2532 C CA . ALA A 1 335 ? -8.203 -8.727 -20.812 1 86.75 335 ALA A CA 1
ATOM 2533 C C . ALA A 1 335 ? -8.602 -10.133 -21.266 1 86.75 335 ALA A C 1
ATOM 2535 O O . ALA A 1 335 ? -9.273 -10.297 -22.281 1 86.75 335 ALA A O 1
ATOM 2536 N N . ARG A 1 336 ? -8.156 -11.102 -20.516 1 88.5 336 ARG A N 1
ATOM 2537 C CA . ARG A 1 336 ? -8.523 -12.484 -20.828 1 88.5 336 ARG A CA 1
ATOM 2538 C C . ARG A 1 336 ? -10.039 -12.664 -20.781 1 88.5 336 ARG A C 1
ATOM 2540 O O . ARG A 1 336 ? -10.602 -13.367 -21.625 1 88.5 336 ARG A O 1
ATOM 2547 N N . MET A 1 337 ? -10.672 -12.039 -19.844 1 87.56 337 MET A N 1
ATOM 2548 C CA . MET A 1 337 ? -12.117 -12.109 -19.719 1 87.56 337 MET A CA 1
ATOM 2549 C C . MET A 1 337 ? -12.812 -11.352 -20.844 1 87.56 337 MET A C 1
ATOM 2551 O O . MET A 1 337 ? -13.82 -11.812 -21.375 1 87.56 337 MET A O 1
ATOM 2555 N N . GLY A 1 338 ? -12.281 -10.117 -21.172 1 81.75 338 GLY A N 1
ATOM 2556 C CA . GLY A 1 338 ? -12.852 -9.305 -22.234 1 81.75 338 GLY A CA 1
ATOM 2557 C C . GLY A 1 338 ? -12.859 -10 -23.578 1 81.75 338 GLY A C 1
ATOM 2558 O O . GLY A 1 338 ? -13.828 -9.898 -24.344 1 81.75 338 GLY A O 1
ATOM 2559 N N . ALA A 1 339 ? -11.836 -10.695 -23.859 1 72.19 339 ALA A N 1
ATOM 2560 C CA . ALA A 1 339 ? -11.742 -11.438 -25.109 1 72.19 339 ALA A CA 1
ATOM 2561 C C . ALA A 1 339 ? -12.867 -12.461 -25.219 1 72.19 339 ALA A C 1
ATOM 2563 O O . ALA A 1 339 ? -13.398 -12.688 -26.312 1 72.19 339 ALA A O 1
ATOM 2564 N N . HIS A 1 340 ? -13.281 -12.961 -24.156 1 70.38 340 HIS A N 1
ATOM 2565 C CA . HIS A 1 340 ? -14.328 -13.977 -24.156 1 70.38 340 HIS A CA 1
ATOM 2566 C C . HIS A 1 340 ? -15.711 -13.336 -24.266 1 70.38 340 HIS A C 1
ATOM 2568 O O . HIS A 1 340 ? -16.609 -13.898 -24.891 1 70.38 340 HIS A O 1
ATOM 2574 N N . ILE A 1 341 ? -15.875 -12.203 -23.578 1 63.19 341 ILE A N 1
ATOM 2575 C CA . ILE A 1 341 ? -17.156 -11.508 -23.594 1 63.19 341 ILE A CA 1
ATOM 2576 C C . ILE A 1 341 ? -17.469 -11.055 -25.016 1 63.19 341 ILE A C 1
ATOM 2578 O O . ILE A 1 341 ? -18.609 -11.156 -25.469 1 63.19 341 ILE A O 1
ATOM 2582 N N . LEU A 1 342 ? -16.578 -10.547 -25.609 1 57.66 342 LEU A N 1
ATOM 2583 C CA . LEU A 1 342 ? -16.797 -10.008 -26.953 1 57.66 342 LEU A CA 1
ATOM 2584 C C . LEU A 1 342 ? -16.969 -11.141 -27.969 1 57.66 342 LEU A C 1
ATOM 2586 O O . LEU A 1 342 ? -17.594 -10.953 -29 1 57.66 342 LEU A O 1
ATOM 2590 N N . ASP A 1 343 ? -16.281 -12.188 -27.703 1 52.66 343 ASP A N 1
ATOM 2591 C CA . ASP A 1 343 ? -16.422 -13.289 -28.656 1 52.66 343 ASP A CA 1
ATOM 2592 C C . ASP A 1 343 ? -17.812 -13.938 -28.531 1 52.66 343 ASP A C 1
ATOM 2594 O O . ASP A 1 343 ? -18.203 -14.742 -29.391 1 52.66 343 ASP A O 1
ATOM 2598 N N . GLY A 1 344 ? -18.797 -13.281 -27.797 1 48.16 344 GLY A N 1
ATOM 2599 C CA . GLY A 1 344 ? -20.203 -13.656 -27.797 1 48.16 344 GLY A CA 1
ATOM 2600 C C . GLY A 1 344 ? -20.469 -14.992 -27.125 1 48.16 344 GLY A C 1
ATOM 2601 O O . GLY A 1 344 ? -21.609 -15.445 -27.062 1 48.16 344 GLY A O 1
ATOM 2602 N N . VAL A 1 345 ? -19.578 -15.805 -26.906 1 45.44 345 VAL A N 1
ATOM 2603 C CA . VAL A 1 345 ? -19.938 -17.188 -26.594 1 45.44 345 VAL A CA 1
ATOM 2604 C C . VAL A 1 345 ? -20.328 -17.297 -25.125 1 45.44 345 VAL A C 1
ATOM 2606 O O . VAL A 1 345 ? -21.109 -18.172 -24.75 1 45.44 345 VAL A O 1
ATOM 2609 N N . HIS A 1 346 ? -19.641 -16.734 -24.125 1 51.06 346 HIS A N 1
ATOM 2610 C CA . HIS A 1 346 ? -19.844 -17.188 -22.75 1 51.06 346 HIS A CA 1
ATOM 2611 C C . HIS A 1 346 ? -20.516 -16.109 -21.906 1 51.06 346 HIS A C 1
ATOM 2613 O O . HIS A 1 346 ? -20.219 -14.914 -22.062 1 51.06 346 HIS A O 1
ATOM 2619 N N . GLU A 1 347 ? -21.734 -16.406 -21.453 1 43.06 347 GLU A N 1
ATOM 2620 C CA . GLU A 1 347 ? -22.531 -15.641 -20.5 1 43.06 347 GLU A CA 1
ATOM 2621 C C . GLU A 1 347 ? -21.766 -15.422 -19.203 1 43.06 347 GLU A C 1
ATOM 2623 O O . GLU A 1 347 ? -21.453 -16.375 -18.484 1 43.06 347 GLU A O 1
ATOM 2628 N N . ILE A 1 348 ? -20.938 -14.617 -19.141 1 44.53 348 ILE A N 1
ATOM 2629 C CA . ILE A 1 348 ? -20.25 -14.141 -17.938 1 44.53 348 ILE A CA 1
ATOM 2630 C C . ILE A 1 348 ? -21.141 -13.141 -17.203 1 44.53 348 ILE A C 1
ATOM 2632 O O . ILE A 1 348 ? -21.797 -12.312 -17.828 1 44.53 348 ILE A O 1
ATOM 2636 N N . GLY A 1 349 ? -22.031 -13.625 -16.125 1 43.81 349 GLY A N 1
ATOM 2637 C CA . GLY A 1 349 ? -22.875 -12.859 -15.227 1 43.81 349 GLY A CA 1
ATOM 2638 C C . GLY A 1 349 ? -23.469 -13.703 -14.109 1 43.81 349 GLY A C 1
ATOM 2639 O O . GLY A 1 349 ? -23.328 -14.93 -14.109 1 43.81 349 GLY A O 1
ATOM 2640 N N . ALA A 1 350 ? -23.875 -12.945 -13.094 1 45.97 350 ALA A N 1
ATOM 2641 C CA . ALA A 1 350 ? -24.453 -13.586 -11.914 1 45.97 350 ALA A CA 1
ATOM 2642 C C . ALA A 1 350 ? -25.344 -14.758 -12.312 1 45.97 350 ALA A C 1
ATOM 2644 O O . ALA A 1 350 ? -25.391 -15.773 -11.609 1 45.97 350 ALA A O 1
ATOM 2645 N N . GLY A 1 351 ? -25.875 -14.57 -13.336 1 35.34 351 GLY A N 1
ATOM 2646 C CA . GLY A 1 351 ? -26.797 -15.609 -13.789 1 35.34 351 GLY A CA 1
ATOM 2647 C C . GLY A 1 351 ? -26.094 -16.844 -14.312 1 35.34 351 GLY A C 1
ATOM 2648 O O . GLY A 1 351 ? -26.609 -17.953 -14.188 1 35.34 351 GLY A O 1
ATOM 2649 N N . ALA A 1 352 ? -24.953 -16.703 -14.953 1 41.84 352 ALA A N 1
ATOM 2650 C CA . ALA A 1 352 ? -24.266 -17.859 -15.547 1 41.84 352 ALA A CA 1
ATOM 2651 C C . ALA A 1 352 ? -23.328 -18.516 -14.539 1 41.84 352 ALA A C 1
ATOM 2653 O O . ALA A 1 352 ? -22.906 -19.656 -14.734 1 41.84 352 ALA A O 1
ATOM 2654 N N . THR A 1 353 ? -22.859 -17.906 -13.625 1 40.47 353 THR A N 1
ATOM 2655 C CA . THR A 1 353 ? -21.969 -18.469 -12.609 1 40.47 353 THR A CA 1
ATOM 2656 C C . THR A 1 353 ? -22.703 -19.5 -11.766 1 40.47 353 THR A C 1
ATOM 2658 O O . THR A 1 353 ? -22.125 -20.516 -11.352 1 40.47 353 THR A O 1
ATOM 2661 N N . PHE A 1 354 ? -24.188 -19.312 -11.531 1 37.5 354 PHE A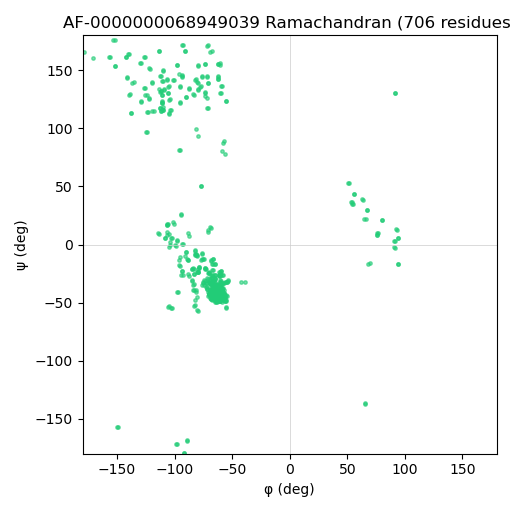 N 1
ATOM 2662 C CA . PHE A 1 354 ? -24.984 -20.188 -10.68 1 37.5 354 PHE A CA 1
ATOM 2663 C C . PHE A 1 354 ? -25.844 -21.125 -11.516 1 37.5 354 PHE A C 1
ATOM 2665 O O . PHE A 1 354 ? -26.688 -21.844 -10.977 1 37.5 354 PHE A O 1
ATOM 2672 N N . ALA A 1 355 ? -25.641 -21.172 -12.812 1 33.44 355 ALA A N 1
ATOM 2673 C CA . ALA A 1 355 ? -26.438 -22.125 -13.57 1 33.44 355 ALA A CA 1
ATOM 2674 C C . ALA A 1 355 ? -25.734 -23.469 -13.688 1 33.44 355 ALA A C 1
ATOM 2676 O O . ALA A 1 355 ? -24.516 -23.516 -13.867 1 33.44 355 ALA A O 1
ATOM 2677 N N . MET B 1 1 ? -17.438 32.5 -7.078 1 41.31 1 MET B N 1
ATOM 2678 C CA . MET B 1 1 ? -16.109 32.594 -6.492 1 41.31 1 MET B CA 1
ATOM 2679 C C . MET B 1 1 ? -15.039 32.188 -7.5 1 41.31 1 MET B C 1
ATOM 2681 O O . MET B 1 1 ? -15.227 31.234 -8.25 1 41.31 1 MET B O 1
ATOM 2685 N N . ASP B 1 2 ? -14.273 33.062 -8.016 1 49.66 2 ASP B N 1
ATOM 2686 C CA . ASP B 1 2 ? -13.148 32.969 -8.938 1 49.66 2 ASP B CA 1
ATOM 2687 C C . ASP B 1 2 ? -12.055 32.062 -8.367 1 49.66 2 ASP B C 1
ATOM 2689 O O . ASP B 1 2 ? -11.469 32.375 -7.324 1 49.66 2 ASP B O 1
ATOM 2693 N N . PHE B 1 3 ? -12.117 30.703 -8.594 1 64.25 3 PHE B N 1
ATOM 2694 C CA . PHE B 1 3 ? -11.281 29.594 -8.117 1 64.25 3 PHE B CA 1
ATOM 2695 C C . PHE B 1 3 ? -9.891 29.672 -8.734 1 64.25 3 PHE B C 1
ATOM 2697 O O . PHE B 1 3 ? -9.109 28.734 -8.617 1 64.25 3 PHE B O 1
ATOM 2704 N N . ALA B 1 4 ? -9.68 30.969 -9.328 1 70.31 4 ALA B N 1
ATOM 2705 C CA . ALA B 1 4 ? -8.398 30.984 -10.031 1 70.31 4 ALA B CA 1
ATOM 2706 C C . ALA B 1 4 ? -7.355 31.781 -9.25 1 70.31 4 ALA B C 1
ATOM 2708 O O . ALA B 1 4 ? -7.68 32.812 -8.633 1 70.31 4 ALA B O 1
ATOM 2709 N N . LEU B 1 5 ? -6.242 31.297 -9.156 1 84.31 5 LEU B N 1
ATOM 2710 C CA . LEU B 1 5 ? -5.102 31.984 -8.555 1 84.31 5 LEU B CA 1
ATOM 2711 C C . LEU B 1 5 ? -4.766 33.25 -9.336 1 84.31 5 LEU B C 1
ATOM 2713 O O . LEU B 1 5 ? -4.949 33.312 -10.555 1 84.31 5 LEU B O 1
ATOM 2717 N N . THR B 1 6 ? -4.336 34.25 -8.641 1 88.75 6 THR B N 1
ATOM 2718 C CA . THR B 1 6 ? -3.805 35.438 -9.305 1 88.75 6 THR B CA 1
ATOM 2719 C C . THR B 1 6 ? -2.48 35.125 -9.992 1 88.75 6 THR B C 1
ATOM 2721 O O . THR B 1 6 ? -1.867 34.062 -9.727 1 88.75 6 THR B O 1
ATOM 2724 N N . GLU B 1 7 ? -2.045 36 -10.859 1 89.62 7 GLU B N 1
ATOM 2725 C CA . GLU B 1 7 ? -0.777 35.812 -11.562 1 89.62 7 GLU B CA 1
ATOM 2726 C C . GLU B 1 7 ? 0.393 35.75 -10.586 1 89.62 7 GLU B C 1
ATOM 2728 O O . GLU B 1 7 ? 1.332 35 -10.781 1 89.62 7 GLU B O 1
ATOM 2733 N N . GLU B 1 8 ? 0.321 36.625 -9.594 1 90.25 8 GLU B N 1
ATOM 2734 C CA . GLU B 1 8 ? 1.377 36.656 -8.586 1 90.25 8 GLU B CA 1
ATOM 2735 C C . GLU B 1 8 ? 1.439 35.312 -7.816 1 90.25 8 GLU B C 1
ATOM 2737 O O . GLU B 1 8 ? 2.525 34.812 -7.559 1 90.25 8 GLU B O 1
ATOM 2742 N N . GLN B 1 9 ? 0.305 34.844 -7.469 1 89.69 9 GLN B N 1
ATOM 2743 C CA . GLN B 1 9 ? 0.218 33.562 -6.762 1 89.69 9 GLN B CA 1
ATOM 2744 C C . GLN B 1 9 ? 0.735 32.438 -7.625 1 89.69 9 GLN B C 1
ATOM 2746 O O . GLN B 1 9 ? 1.474 31.562 -7.145 1 89.69 9 GLN B O 1
ATOM 2751 N N . GLU B 1 10 ? 0.419 32.438 -8.844 1 90.81 10 GLU B N 1
ATOM 2752 C CA . GLU B 1 10 ? 0.874 31.422 -9.781 1 90.81 10 GLU B CA 1
ATOM 2753 C C . GLU B 1 10 ? 2.387 31.484 -9.977 1 90.81 10 GLU B C 1
ATOM 2755 O O . GLU B 1 10 ? 3.049 30.453 -10.055 1 90.81 10 GLU B O 1
ATOM 2760 N N . GLN B 1 11 ? 2.875 32.688 -10.102 1 92.81 11 GLN B N 1
ATOM 2761 C CA . GLN B 1 11 ? 4.312 32.875 -10.289 1 92.81 11 GLN B CA 1
ATOM 2762 C C . GLN B 1 11 ? 5.09 32.375 -9.07 1 92.81 11 GLN B C 1
ATOM 2764 O O . GLN B 1 11 ? 6.156 31.781 -9.211 1 92.81 11 GLN B O 1
ATOM 2769 N N . PHE B 1 12 ? 4.566 32.719 -7.918 1 93 12 PHE B N 1
ATOM 2770 C CA . PHE B 1 12 ? 5.203 32.219 -6.695 1 93 12 PHE B CA 1
ATOM 2771 C C . PHE B 1 12 ? 5.238 30.703 -6.66 1 93 12 PHE B C 1
ATOM 2773 O O . PHE B 1 12 ? 6.285 30.109 -6.398 1 93 12 PHE B O 1
ATOM 2780 N N . ALA B 1 13 ? 4.156 30.078 -6.957 1 94.31 13 ALA B N 1
ATOM 2781 C CA . ALA B 1 13 ? 4.066 28.625 -6.969 1 94.31 13 ALA B CA 1
ATOM 2782 C C . ALA B 1 13 ? 5.016 28.016 -8 1 94.31 13 ALA B C 1
ATOM 2784 O O . ALA B 1 13 ? 5.672 27.016 -7.738 1 94.31 13 ALA B O 1
ATOM 2785 N N . GLU B 1 14 ? 5.086 28.625 -9.125 1 94.62 14 GLU B N 1
ATOM 2786 C CA . GLU B 1 14 ? 5.957 28.141 -10.195 1 94.62 14 GLU B CA 1
ATOM 2787 C C . GLU B 1 14 ? 7.426 28.266 -9.805 1 94.62 14 GLU B C 1
ATOM 2789 O O . GLU B 1 14 ? 8.227 27.391 -10.133 1 94.62 14 GLU B O 1
ATOM 2794 N N . ALA B 1 15 ? 7.715 29.328 -9.203 1 95.81 15 ALA B N 1
ATOM 2795 C CA . ALA B 1 15 ? 9.086 29.516 -8.734 1 95.81 15 ALA B CA 1
ATOM 2796 C C . ALA B 1 15 ? 9.477 28.422 -7.738 1 95.81 15 ALA B C 1
ATOM 2798 O O . ALA B 1 15 ? 10.586 27.891 -7.797 1 95.81 15 ALA B O 1
ATOM 2799 N N . ILE B 1 16 ? 8.609 28.125 -6.863 1 96.69 16 ILE B N 1
ATOM 2800 C CA . ILE B 1 16 ? 8.875 27.094 -5.863 1 96.69 16 ILE B CA 1
ATOM 2801 C C . ILE B 1 16 ? 8.961 25.734 -6.547 1 96.69 16 ILE B C 1
ATOM 2803 O O . ILE B 1 16 ? 9.82 24.906 -6.199 1 96.69 16 ILE B O 1
ATOM 2807 N N . ARG B 1 17 ? 8.07 25.484 -7.469 1 96.81 17 ARG B N 1
ATOM 2808 C CA . ARG B 1 17 ? 8.133 24.234 -8.219 1 96.81 17 ARG B CA 1
ATOM 2809 C C . ARG B 1 17 ? 9.484 24.062 -8.898 1 96.81 17 ARG B C 1
ATOM 2811 O O . ARG B 1 17 ? 10.078 22.969 -8.852 1 96.81 17 ARG B O 1
ATOM 2818 N N . ARG B 1 18 ? 10.016 25.078 -9.516 1 96.69 18 ARG B N 1
ATOM 2819 C CA . ARG B 1 18 ? 11.312 25.047 -10.195 1 96.69 18 ARG B CA 1
ATOM 2820 C C . ARG B 1 18 ? 12.438 24.812 -9.195 1 96.69 18 ARG B C 1
ATOM 2822 O O . ARG B 1 18 ? 13.367 24.047 -9.469 1 96.69 18 ARG B O 1
ATOM 2829 N N . PHE B 1 19 ? 12.312 25.469 -8.125 1 97.75 19 PHE B N 1
ATOM 2830 C CA . PHE B 1 19 ? 13.297 25.281 -7.062 1 97.75 19 PHE B CA 1
ATOM 2831 C C . PHE B 1 19 ? 13.32 23.844 -6.594 1 97.75 19 PHE B C 1
ATOM 2833 O O . PHE B 1 19 ? 14.383 23.219 -6.52 1 97.75 19 PHE B O 1
ATOM 2840 N N . LEU B 1 20 ? 12.125 23.234 -6.344 1 97.56 20 LEU B N 1
ATOM 2841 C CA . LEU B 1 20 ? 12.047 21.875 -5.848 1 97.56 20 LEU B CA 1
ATOM 2842 C C . LEU B 1 20 ? 12.484 20.875 -6.922 1 97.56 20 LEU B C 1
ATOM 2844 O O . LEU B 1 20 ? 13.07 19.844 -6.609 1 97.56 20 LEU B O 1
ATOM 2848 N N . MET B 1 21 ? 12.188 21.219 -8.156 1 96 21 MET B N 1
ATOM 2849 C CA . MET B 1 21 ? 12.617 20.375 -9.266 1 96 21 MET B CA 1
ATOM 2850 C C . MET B 1 21 ? 14.133 20.234 -9.281 1 96 21 MET B C 1
ATOM 2852 O O . MET B 1 21 ? 14.656 19.156 -9.602 1 96 21 MET B O 1
ATOM 2856 N N . THR B 1 22 ? 14.773 21.234 -8.898 1 94.81 22 THR B N 1
ATOM 2857 C CA . THR B 1 22 ? 16.234 21.25 -8.906 1 94.81 22 THR B CA 1
ATOM 2858 C C . THR B 1 22 ? 16.781 20.609 -7.645 1 94.81 22 THR B C 1
ATOM 2860 O O . THR B 1 22 ? 17.734 19.828 -7.711 1 94.81 22 THR B O 1
ATOM 2863 N N . GLU B 1 23 ? 16.172 20.828 -6.516 1 94.62 23 GLU B N 1
ATOM 2864 C CA . GLU B 1 23 ? 16.781 20.469 -5.234 1 94.62 23 GLU B CA 1
ATOM 2865 C C . GLU B 1 23 ? 16.328 19.094 -4.785 1 94.62 23 GLU B C 1
ATOM 2867 O O . GLU B 1 23 ? 17.031 18.406 -4.035 1 94.62 23 GLU B O 1
ATOM 2872 N N . MET B 1 24 ? 15.141 18.688 -5.246 1 94.75 24 MET B N 1
ATOM 2873 C CA . MET B 1 24 ? 14.562 17.453 -4.734 1 94.75 24 MET B CA 1
ATOM 2874 C C . MET B 1 24 ? 14.695 16.328 -5.758 1 94.75 24 MET B C 1
ATOM 2876 O O . MET B 1 24 ? 14.148 16.422 -6.855 1 94.75 24 MET B O 1
ATOM 2880 N N . THR B 1 25 ? 15.5 15.367 -5.387 1 93.75 25 THR B N 1
ATOM 2881 C CA . THR B 1 25 ? 15.633 14.164 -6.203 1 93.75 25 THR B CA 1
ATOM 2882 C C . THR B 1 25 ? 15.289 12.922 -5.391 1 93.75 25 THR B C 1
ATOM 2884 O O . THR B 1 25 ? 15.422 12.914 -4.164 1 93.75 25 THR B O 1
ATOM 2887 N N . PRO B 1 26 ? 14.805 11.906 -6.113 1 92.94 26 PRO B N 1
ATOM 2888 C CA . PRO B 1 26 ? 14.57 10.648 -5.402 1 92.94 26 PRO B CA 1
ATOM 2889 C C . PRO B 1 26 ? 15.812 10.148 -4.664 1 92.94 26 PRO B C 1
ATOM 2891 O O . PRO B 1 26 ? 15.695 9.555 -3.59 1 92.94 26 PRO B O 1
ATOM 2894 N N . GLU B 1 27 ? 16.953 10.414 -5.203 1 93.5 27 GLU B N 1
ATOM 2895 C CA . GLU B 1 27 ? 18.203 10.016 -4.559 1 93.5 27 GLU B CA 1
ATOM 2896 C C . GLU B 1 27 ? 18.391 10.727 -3.221 1 93.5 27 GLU B C 1
ATOM 2898 O O . GLU B 1 27 ? 18.797 10.102 -2.234 1 93.5 27 GLU B O 1
ATOM 2903 N N . LEU B 1 28 ? 18.094 11.953 -3.201 1 95.12 28 LEU B N 1
ATOM 2904 C CA . LEU B 1 28 ? 18.188 12.695 -1.952 1 95.12 28 LEU B CA 1
ATOM 2905 C C . LEU B 1 28 ? 17.234 12.141 -0.907 1 95.12 28 LEU B C 1
ATOM 2907 O O . LEU B 1 28 ? 17.594 11.992 0.261 1 95.12 28 LEU B O 1
ATOM 2911 N N . THR B 1 29 ? 16.016 11.875 -1.34 1 95.31 29 THR B N 1
ATOM 2912 C CA . THR B 1 29 ? 15.016 11.312 -0.429 1 95.31 29 THR B CA 1
ATOM 2913 C C . THR B 1 29 ? 15.523 10.008 0.185 1 95.31 29 THR B C 1
ATOM 2915 O O . THR B 1 29 ? 15.445 9.82 1.399 1 95.31 29 THR B O 1
ATOM 2918 N N . ARG B 1 30 ? 16.109 9.156 -0.598 1 94.44 30 ARG B N 1
ATOM 2919 C CA . ARG B 1 30 ? 16.625 7.871 -0.115 1 94.44 30 ARG B CA 1
ATOM 2920 C C . ARG B 1 30 ? 17.812 8.07 0.826 1 94.44 30 ARG B C 1
ATOM 2922 O O . ARG B 1 30 ? 17.953 7.344 1.812 1 94.44 30 ARG B O 1
ATOM 2929 N N . GLU B 1 31 ? 18.641 8.992 0.514 1 95.56 31 GLU B N 1
ATOM 2930 C CA . GLU B 1 31 ? 19.766 9.312 1.384 1 95.56 31 GLU B CA 1
ATOM 2931 C C . GLU B 1 31 ? 19.281 9.773 2.758 1 95.56 31 GLU B C 1
ATOM 2933 O O . GLU B 1 31 ? 19.828 9.344 3.783 1 95.56 31 GLU B O 1
ATOM 2938 N N . LEU B 1 32 ? 18.297 10.578 2.764 1 95.88 32 LEU B N 1
ATOM 2939 C CA . LEU B 1 32 ? 17.781 11.117 4.02 1 95.88 32 LEU B CA 1
ATOM 2940 C C . LEU B 1 32 ? 17.109 10.016 4.844 1 95.88 32 LEU B C 1
ATOM 2942 O O . LEU B 1 32 ? 17.172 10.039 6.074 1 95.88 32 LEU B O 1
ATOM 2946 N N . TRP B 1 33 ? 16.484 9.062 4.121 1 94.06 33 TRP B N 1
ATOM 2947 C CA . TRP B 1 33 ? 15.852 7.938 4.805 1 94.06 33 TRP B CA 1
ATOM 2948 C C . TRP B 1 33 ? 16.859 7.172 5.652 1 94.06 33 TRP B C 1
ATOM 2950 O O . TRP B 1 33 ? 16.516 6.598 6.684 1 94.06 33 TRP B O 1
ATOM 2960 N N . ALA B 1 34 ? 18.062 7.238 5.281 1 93.94 34 ALA B N 1
ATOM 2961 C CA . ALA B 1 34 ? 19.109 6.438 5.926 1 93.94 34 ALA B CA 1
ATOM 2962 C C . ALA B 1 34 ? 19.734 7.191 7.094 1 93.94 34 ALA B C 1
ATOM 2964 O O . ALA B 1 34 ? 20.5 6.617 7.871 1 93.94 34 ALA B O 1
ATOM 2965 N N . THR B 1 35 ? 19.375 8.414 7.27 1 95.12 35 THR B N 1
ATOM 2966 C CA . THR B 1 35 ? 19.938 9.203 8.359 1 95.12 35 THR B CA 1
ATOM 2967 C C . THR B 1 35 ? 19.078 9.086 9.617 1 95.12 35 THR B C 1
ATOM 2969 O O . THR B 1 35 ? 17.938 8.641 9.547 1 95.12 35 THR B O 1
ATOM 2972 N N . GLU B 1 36 ? 19.547 9.477 10.68 1 91.25 36 GLU B N 1
ATOM 2973 C CA . GLU B 1 36 ? 18.859 9.406 11.961 1 91.25 36 GLU B CA 1
ATOM 2974 C C . GLU B 1 36 ? 17.672 10.367 12.008 1 91.25 36 GLU B C 1
ATOM 2976 O O . GLU B 1 36 ? 16.578 9.992 12.422 1 91.25 36 GLU B O 1
ATOM 2981 N N . SER B 1 37 ? 17.906 11.602 11.492 1 93.56 37 SER B N 1
ATOM 2982 C CA . SER B 1 37 ? 16.844 12.609 11.594 1 93.56 37 SER B CA 1
ATOM 2983 C C . SER B 1 37 ? 15.859 12.477 10.438 1 93.56 37 SER B C 1
ATOM 2985 O O . SER B 1 37 ? 14.695 12.867 10.57 1 93.56 37 SER B O 1
ATOM 2987 N N . GLY B 1 38 ? 16.406 12.016 9.297 1 95.12 38 GLY B N 1
ATOM 2988 C CA . GLY B 1 38 ? 15.594 12 8.094 1 95.12 38 GLY B CA 1
ATOM 2989 C C . GLY B 1 38 ? 15.422 13.383 7.477 1 95.12 38 GLY B C 1
ATOM 2990 O O . GLY B 1 38 ? 14.625 13.562 6.555 1 95.12 38 GLY B O 1
ATOM 2991 N N . ARG B 1 39 ? 16.172 14.375 7.969 1 96 39 ARG B N 1
ATOM 2992 C CA . ARG B 1 39 ? 16.016 15.758 7.543 1 96 39 ARG B CA 1
ATOM 2993 C C . ARG B 1 39 ? 17.328 16.344 7.07 1 96 39 ARG B C 1
ATOM 2995 O O . ARG B 1 39 ? 18.406 15.789 7.332 1 96 39 ARG B O 1
ATOM 3002 N N . SER B 1 40 ? 17.203 17.406 6.344 1 96.38 40 SER B N 1
ATOM 3003 C CA . SER B 1 40 ? 18.344 18.156 5.844 1 96.38 40 SER B CA 1
ATOM 3004 C C . SER B 1 40 ? 18.266 19.625 6.273 1 96.38 40 SER B C 1
ATOM 3006 O O . SER B 1 40 ? 17.438 20.375 5.766 1 96.38 40 SER B O 1
ATOM 3008 N N . ASP B 1 41 ? 19.188 20.031 7.094 1 96.06 41 ASP B N 1
ATOM 3009 C CA . ASP B 1 41 ? 19.234 21.422 7.523 1 96.06 41 ASP B CA 1
ATOM 3010 C C . ASP B 1 41 ? 19.484 22.344 6.34 1 96.06 41 ASP B C 1
ATOM 3012 O O . ASP B 1 41 ? 18.969 23.469 6.293 1 96.06 41 ASP B O 1
ATOM 3016 N N . ALA B 1 42 ? 20.312 21.812 5.5 1 96.5 42 ALA B N 1
ATOM 3017 C CA . ALA B 1 42 ? 20.609 22.594 4.305 1 96.5 42 ALA B CA 1
ATOM 3018 C C . ALA B 1 42 ? 19.344 22.812 3.477 1 96.5 42 ALA B C 1
ATOM 3020 O O . ALA B 1 42 ? 19.078 23.938 3.037 1 96.5 42 ALA B O 1
ATOM 3021 N N . LEU B 1 43 ? 18.547 21.797 3.301 1 97.38 43 LEU B N 1
ATOM 3022 C CA . LEU B 1 43 ? 17.312 21.906 2.549 1 97.38 43 LEU B CA 1
ATOM 3023 C C . LEU B 1 43 ? 16.328 22.828 3.268 1 97.38 43 LEU B C 1
ATOM 3025 O O . LEU B 1 43 ? 15.68 23.672 2.637 1 97.38 43 LEU B O 1
ATOM 3029 N N . TRP B 1 44 ? 16.203 22.734 4.547 1 98.19 44 TRP B N 1
ATOM 3030 C CA . TRP B 1 44 ? 15.32 23.578 5.344 1 98.19 44 TRP B CA 1
ATOM 3031 C C . TRP B 1 44 ? 15.68 25.047 5.176 1 98.19 44 TRP B C 1
ATOM 3033 O O . TRP B 1 44 ? 14.797 25.891 4.98 1 98.19 44 TRP B O 1
ATOM 3043 N N . ARG B 1 45 ? 16.969 25.359 5.211 1 97.88 45 ARG B N 1
ATOM 3044 C CA . ARG B 1 45 ? 17.422 26.734 5.039 1 97.88 45 ARG B CA 1
ATOM 3045 C C . ARG B 1 45 ? 17.078 27.25 3.648 1 97.88 45 ARG B C 1
ATOM 3047 O O . ARG B 1 45 ? 16.688 28.406 3.494 1 97.88 45 ARG B O 1
ATOM 3054 N N . GLN B 1 46 ? 17.234 26.375 2.73 1 97.94 46 GLN B N 1
ATOM 3055 C CA . GLN B 1 46 ? 16.891 26.766 1.365 1 97.94 46 GLN B CA 1
ATOM 3056 C C . GLN B 1 46 ? 15.406 27.062 1.231 1 97.94 46 GLN B C 1
ATOM 3058 O O . GLN B 1 46 ? 15.008 28.016 0.558 1 97.94 46 GLN B O 1
ATOM 3063 N N . LEU B 1 47 ? 14.578 26.234 1.854 1 98.31 47 LEU B N 1
ATOM 3064 C CA . LEU B 1 47 ? 13.133 26.453 1.844 1 98.31 47 LEU B CA 1
ATOM 3065 C C . LEU B 1 47 ? 12.789 27.781 2.5 1 98.31 47 LEU B C 1
ATOM 3067 O O . LEU B 1 47 ? 11.953 28.531 1.989 1 98.31 47 LEU B O 1
ATOM 3071 N N . ALA B 1 48 ? 13.461 28.094 3.57 1 98.44 48 ALA B N 1
ATOM 3072 C CA . ALA B 1 48 ? 13.25 29.359 4.262 1 98.44 48 ALA B CA 1
ATOM 3073 C C . ALA B 1 48 ? 13.68 30.531 3.393 1 98.44 48 ALA B C 1
ATOM 3075 O O . ALA B 1 48 ? 12.977 31.547 3.318 1 98.44 48 ALA B O 1
ATOM 3076 N N . ASN B 1 49 ? 14.805 30.344 2.707 1 97.69 49 ASN B N 1
ATOM 3077 C CA . ASN B 1 49 ? 15.328 31.391 1.838 1 97.69 49 ASN B CA 1
ATOM 3078 C C . ASN B 1 49 ? 14.383 31.672 0.676 1 97.69 49 ASN B C 1
ATOM 3080 O O . ASN B 1 49 ? 14.344 32.812 0.163 1 97.69 49 ASN B O 1
ATOM 3084 N N . GLN B 1 50 ? 13.609 30.656 0.331 1 97.38 50 GLN B N 1
ATOM 3085 C CA . GLN B 1 50 ? 12.625 30.828 -0.732 1 97.38 50 GLN B CA 1
ATOM 3086 C C . GLN B 1 50 ? 11.352 31.469 -0.198 1 97.38 50 GLN B C 1
ATOM 3088 O O . GLN B 1 50 ? 10.422 31.75 -0.961 1 97.38 50 GLN B O 1
ATOM 3093 N N . GLY B 1 51 ? 11.289 31.688 1.145 1 97.44 51 GLY B N 1
ATOM 3094 C CA . GLY B 1 51 ? 10.156 32.375 1.749 1 97.44 51 GLY B CA 1
ATOM 3095 C C . GLY B 1 51 ? 9.047 31.422 2.18 1 97.44 51 GLY B C 1
ATOM 3096 O O . GLY B 1 51 ? 8 31.875 2.662 1 97.44 51 GLY B O 1
ATOM 3097 N N . LEU B 1 52 ? 9.203 30.125 2.051 1 98.25 52 LEU B N 1
ATOM 3098 C CA . LEU B 1 52 ? 8.125 29.172 2.305 1 98.25 52 LEU B CA 1
ATOM 3099 C C . LEU B 1 52 ? 7.754 29.156 3.783 1 98.25 52 LEU B C 1
ATOM 3101 O O . LEU B 1 52 ? 6.582 28.969 4.129 1 98.25 52 LEU B O 1
ATOM 3105 N N . THR B 1 53 ? 8.719 29.375 4.676 1 98.69 53 THR B N 1
ATOM 3106 C CA . THR B 1 53 ? 8.43 29.328 6.105 1 98.69 53 THR B CA 1
ATOM 3107 C C . THR B 1 53 ? 7.711 30.594 6.555 1 98.69 53 THR B C 1
ATOM 3109 O O . THR B 1 53 ? 7.133 30.641 7.645 1 98.69 53 THR B O 1
ATOM 3112 N N . ALA B 1 54 ? 7.66 31.641 5.727 1 98.56 54 ALA B N 1
ATOM 3113 C CA . ALA B 1 54 ? 7.172 32.969 6.129 1 98.56 54 ALA B CA 1
ATOM 3114 C C . ALA B 1 54 ? 5.773 33.219 5.566 1 98.56 54 ALA B C 1
ATOM 3116 O O . ALA B 1 54 ? 5.148 34.25 5.895 1 98.56 54 ALA B O 1
ATOM 3117 N N . VAL B 1 55 ? 5.223 32.312 4.816 1 98.12 55 VAL B N 1
ATOM 3118 C CA . VAL B 1 55 ? 4.023 32.531 4.02 1 98.12 55 VAL B CA 1
ATOM 3119 C C . VAL B 1 55 ? 2.867 32.938 4.926 1 98.12 55 VAL B C 1
ATOM 3121 O O . VAL B 1 55 ? 2.258 34 4.727 1 98.12 55 VAL B O 1
ATOM 3124 N N . MET B 1 56 ? 2.621 32.219 6 1 97.75 56 MET B N 1
ATOM 3125 C CA . MET B 1 56 ? 1.462 32.438 6.859 1 97.75 56 MET B CA 1
ATOM 3126 C C . MET B 1 56 ? 1.778 33.469 7.957 1 97.75 56 MET B C 1
ATOM 3128 O O . MET B 1 56 ? 0.875 33.938 8.641 1 97.75 56 MET B O 1
ATOM 3132 N N . VAL B 1 57 ? 3.021 33.781 8.141 1 98.75 57 VAL B N 1
ATOM 3133 C CA . VAL B 1 57 ? 3.441 34.625 9.258 1 98.75 57 VAL B CA 1
ATOM 3134 C C . VAL B 1 57 ? 3.113 36.094 8.961 1 98.75 57 VAL B C 1
ATOM 3136 O O . VAL B 1 57 ? 3.369 36.594 7.855 1 98.75 57 VAL B O 1
ATOM 3139 N N . PRO B 1 58 ? 2.555 36.875 9.945 1 98.38 58 PRO B N 1
ATOM 3140 C CA . PRO B 1 58 ? 2.252 38.281 9.727 1 98.38 58 PRO B CA 1
ATOM 3141 C C . PRO B 1 58 ? 3.494 39.125 9.391 1 98.38 58 PRO B C 1
ATOM 3143 O O . PRO B 1 58 ? 4.594 38.781 9.852 1 98.38 58 PRO B O 1
ATOM 3146 N N . GLN B 1 59 ? 3.262 40.156 8.734 1 98.31 59 GLN B N 1
ATOM 3147 C CA . GLN B 1 59 ? 4.363 41.031 8.336 1 98.31 59 GLN B CA 1
ATOM 3148 C C . GLN B 1 59 ? 5.078 41.625 9.555 1 98.31 59 GLN B C 1
ATOM 3150 O O . GLN B 1 59 ? 6.301 41.75 9.547 1 98.31 59 GLN B O 1
ATOM 3155 N N . GLU B 1 60 ? 4.34 41.906 10.562 1 98.06 60 GLU B N 1
ATOM 3156 C CA . GLU B 1 60 ? 4.898 42.469 11.797 1 98.06 60 GLU B CA 1
ATOM 3157 C C . GLU B 1 60 ? 5.918 41.5 12.422 1 98.06 60 GLU B C 1
ATOM 3159 O O . GLU B 1 60 ? 6.84 41.938 13.109 1 98.06 60 GLU B O 1
ATOM 3164 N N . GLN B 1 61 ? 5.77 40.25 12.141 1 98.19 61 GLN B N 1
ATOM 3165 C CA . GLN B 1 61 ? 6.684 39.281 12.688 1 98.19 61 GLN B CA 1
ATOM 3166 C C . GLN B 1 61 ? 7.641 38.75 11.617 1 98.19 61 GLN B C 1
ATOM 3168 O O . GLN B 1 61 ? 8.203 37.656 11.75 1 98.19 61 GLN B O 1
ATOM 3173 N N . GLY B 1 62 ? 7.723 39.469 10.508 1 98 62 GLY B N 1
ATOM 3174 C CA . GLY B 1 62 ? 8.734 39.156 9.508 1 98 62 GLY B CA 1
ATOM 3175 C C . GLY B 1 62 ? 8.227 38.219 8.43 1 98 62 GLY B C 1
ATOM 3176 O O . GLY B 1 62 ? 9.016 37.688 7.648 1 98 62 GLY B O 1
ATOM 3177 N N . GLY B 1 63 ? 6.945 38 8.344 1 98.56 63 GLY B N 1
ATOM 3178 C CA . GLY B 1 63 ? 6.398 37.094 7.348 1 98.56 63 GLY B CA 1
ATOM 3179 C C . GLY B 1 63 ? 5.879 37.812 6.113 1 98.56 63 GLY B C 1
ATOM 3180 O O . GLY B 1 63 ? 6.211 38.969 5.871 1 98.56 63 GLY B O 1
ATOM 3181 N N . LEU B 1 64 ? 5.199 37.031 5.242 1 97.38 64 LEU B N 1
ATOM 3182 C CA . LEU B 1 64 ? 4.652 37.562 3.998 1 97.38 64 LEU B CA 1
ATOM 3183 C C . LEU B 1 64 ? 3.184 37.938 4.164 1 97.38 64 LEU B C 1
ATOM 3185 O O . LEU B 1 64 ? 2.611 38.594 3.305 1 97.38 64 LEU B O 1
ATOM 3189 N N . GLY B 1 65 ? 2.557 37.5 5.254 1 96.56 65 GLY B N 1
ATOM 3190 C CA . GLY B 1 65 ? 1.174 37.844 5.547 1 96.56 65 GLY B CA 1
ATOM 3191 C C . GLY B 1 65 ? 0.19 37.25 4.559 1 96.56 65 GLY B C 1
ATOM 3192 O O . GLY B 1 65 ? -0.892 37.812 4.344 1 96.56 65 GLY B O 1
ATOM 3193 N N . LEU B 1 66 ? 0.591 36.188 3.875 1 95.81 66 LEU B N 1
ATOM 3194 C CA . LEU B 1 66 ? -0.279 35.5 2.924 1 95.81 66 LEU B CA 1
ATOM 3195 C C . LEU B 1 66 ? -1.095 34.406 3.613 1 95.81 66 LEU B C 1
ATOM 3197 O O . LEU B 1 66 ? -1.259 34.438 4.836 1 95.81 66 LEU B O 1
ATOM 3201 N N . GLY B 1 67 ? -1.783 33.531 2.84 1 95.94 67 GLY B N 1
ATOM 3202 C CA . GLY B 1 67 ? -2.709 32.625 3.494 1 95.94 67 GLY B CA 1
ATOM 3203 C C . GLY B 1 67 ? -2.852 31.281 2.773 1 95.94 67 GLY B C 1
ATOM 3204 O O . GLY B 1 67 ? -1.923 30.828 2.1 1 95.94 67 GLY B O 1
ATOM 3205 N N . GLU B 1 68 ? -3.967 30.688 3.043 1 97.12 68 GLU B N 1
ATOM 3206 C CA . GLU B 1 68 ? -4.227 29.312 2.611 1 97.12 68 GLU B CA 1
ATOM 3207 C C . GLU B 1 68 ? -4.336 29.219 1.091 1 97.12 68 GLU B C 1
ATOM 3209 O O . GLU B 1 68 ? -3.967 28.219 0.494 1 97.12 68 GLU B O 1
ATOM 3214 N N . VAL B 1 69 ? -4.754 30.25 0.443 1 95.94 69 VAL B N 1
ATOM 3215 C CA . VAL B 1 69 ? -4.891 30.234 -1.01 1 95.94 69 VAL B CA 1
ATOM 3216 C C . VAL B 1 69 ? -3.516 30.062 -1.655 1 95.94 69 VAL B C 1
ATOM 3218 O O . VAL B 1 69 ? -3.363 29.297 -2.609 1 95.94 69 VAL B O 1
ATOM 3221 N N . GLU B 1 70 ? -2.525 30.812 -1.114 1 96.25 70 GLU B N 1
ATOM 3222 C CA . GLU B 1 70 ? -1.162 30.672 -1.62 1 96.25 70 GLU B CA 1
ATOM 3223 C C . GLU B 1 70 ? -0.57 29.312 -1.277 1 96.25 70 GLU B C 1
ATOM 3225 O O . GLU B 1 70 ? 0.208 28.75 -2.053 1 96.25 70 GLU B O 1
ATOM 3230 N N . TRP B 1 71 ? -0.936 28.766 -0.176 1 97.06 71 TRP B N 1
ATOM 3231 C CA . TRP B 1 71 ? -0.368 27.5 0.285 1 97.06 71 TRP B CA 1
ATOM 3232 C C . TRP B 1 71 ? -0.872 26.328 -0.562 1 97.06 71 TRP B C 1
ATOM 3234 O O . TRP B 1 71 ? -0.177 25.328 -0.72 1 97.06 71 TRP B O 1
ATOM 3244 N N . ALA B 1 72 ? -2.072 26.453 -1.101 1 96.5 72 ALA B N 1
ATOM 3245 C CA . ALA B 1 72 ? -2.654 25.328 -1.837 1 96.5 72 ALA B CA 1
ATOM 3246 C C . ALA B 1 72 ? -1.726 24.875 -2.955 1 96.5 72 ALA B C 1
ATOM 3248 O O . ALA B 1 72 ? -1.294 23.719 -2.973 1 96.5 72 ALA B O 1
ATOM 3249 N N . PRO B 1 73 ? -1.281 25.75 -3.879 1 96.31 73 PRO B N 1
ATOM 3250 C CA . PRO B 1 73 ? -0.361 25.297 -4.926 1 96.31 73 PRO B CA 1
ATOM 3251 C C . PRO B 1 73 ? 1.028 24.969 -4.387 1 96.31 73 PRO B C 1
ATOM 3253 O O . PRO B 1 73 ? 1.706 24.094 -4.918 1 96.31 73 PRO B O 1
ATOM 3256 N N . LEU B 1 74 ? 1.481 25.656 -3.328 1 97.94 74 LEU B N 1
ATOM 3257 C CA . LEU B 1 74 ? 2.787 25.375 -2.742 1 97.94 74 LEU B CA 1
ATOM 3258 C C . LEU B 1 74 ? 2.82 23.953 -2.162 1 97.94 74 LEU B C 1
ATOM 3260 O O . LEU B 1 74 ? 3.783 23.219 -2.375 1 97.94 74 LEU B O 1
ATOM 3264 N N . ALA B 1 75 ? 1.738 23.625 -1.467 1 98.38 75 ALA B N 1
ATOM 3265 C CA . ALA B 1 75 ? 1.643 22.281 -0.875 1 98.38 75 ALA B CA 1
ATOM 3266 C C . ALA B 1 75 ? 1.545 21.219 -1.956 1 98.38 75 ALA B C 1
ATOM 3268 O O . ALA B 1 75 ? 2.061 20.109 -1.788 1 98.38 75 ALA B O 1
ATOM 3269 N N . GLN B 1 76 ? 0.869 21.547 -3.041 1 97.88 76 GLN B N 1
ATOM 3270 C CA . GLN B 1 76 ? 0.824 20.609 -4.164 1 97.88 76 GLN B CA 1
ATOM 3271 C C . GLN B 1 76 ? 2.225 20.328 -4.707 1 97.88 76 GLN B C 1
ATOM 3273 O O . GLN B 1 76 ? 2.561 19.188 -5.012 1 97.88 76 GLN B O 1
ATOM 3278 N N . ALA B 1 77 ? 3.008 21.375 -4.816 1 97.81 77 ALA B N 1
ATOM 3279 C CA . ALA B 1 77 ? 4.387 21.203 -5.262 1 97.81 77 ALA B CA 1
ATOM 3280 C C . ALA B 1 77 ? 5.184 20.344 -4.281 1 97.81 77 ALA B C 1
ATOM 3282 O O . ALA B 1 77 ? 5.961 19.484 -4.688 1 97.81 77 ALA B O 1
ATOM 3283 N N . CYS B 1 78 ? 4.98 20.578 -2.99 1 97.94 78 CYS B N 1
ATOM 3284 C CA . CYS B 1 78 ? 5.648 19.781 -1.976 1 97.94 78 CYS B CA 1
ATOM 3285 C C . CYS B 1 78 ? 5.281 18.312 -2.121 1 97.94 78 CYS B C 1
ATOM 3287 O O . CYS B 1 78 ? 6.137 17.438 -1.977 1 97.94 78 CYS B O 1
ATOM 3289 N N . GLY B 1 79 ? 4.035 18.078 -2.43 1 98.19 79 GLY B N 1
ATOM 3290 C CA . GLY B 1 79 ? 3.592 16.703 -2.682 1 98.19 79 GLY B CA 1
ATOM 3291 C C . GLY B 1 79 ? 4.203 16.109 -3.93 1 98.19 79 GLY B C 1
ATOM 3292 O O . GLY B 1 79 ? 4.691 14.969 -3.902 1 98.19 79 GLY B O 1
ATOM 3293 N N . TYR B 1 80 ? 4.211 16.906 -4.996 1 98.19 80 TYR B N 1
ATOM 3294 C CA . TYR B 1 80 ? 4.727 16.422 -6.27 1 98.19 80 TYR B CA 1
ATOM 3295 C C . TYR B 1 80 ? 6.16 15.922 -6.121 1 98.19 80 TYR B C 1
ATOM 3297 O O . TYR B 1 80 ? 6.543 14.93 -6.754 1 98.19 80 TYR B O 1
ATOM 3305 N N . PHE B 1 81 ? 6.926 16.484 -5.258 1 97.81 81 PHE B N 1
ATOM 3306 C CA . PHE B 1 81 ? 8.336 16.125 -5.117 1 97.81 81 PHE B CA 1
ATOM 3307 C C . PHE B 1 81 ? 8.562 15.352 -3.826 1 97.81 81 PHE B C 1
ATOM 3309 O O . PHE B 1 81 ? 9.711 15.07 -3.463 1 97.81 81 PHE B O 1
ATOM 3316 N N . ALA B 1 82 ? 7.512 15.016 -3.092 1 97.25 82 ALA B N 1
ATOM 3317 C CA . ALA B 1 82 ? 7.57 14.273 -1.836 1 97.25 82 ALA B CA 1
ATOM 3318 C C . ALA B 1 82 ? 8.578 14.898 -0.875 1 97.25 82 ALA B C 1
ATOM 3320 O O . ALA B 1 82 ? 9.453 14.211 -0.351 1 97.25 82 ALA B O 1
ATOM 3321 N N . LEU B 1 83 ? 8.43 16.188 -0.641 1 97.31 83 LEU B N 1
ATOM 3322 C CA . LEU B 1 83 ? 9.32 16.922 0.243 1 97.31 83 LEU B CA 1
ATOM 3323 C C . LEU B 1 83 ? 9.375 16.281 1.624 1 97.31 83 LEU B C 1
ATOM 3325 O O . LEU B 1 83 ? 8.344 16.125 2.281 1 97.31 83 LEU B O 1
ATOM 3329 N N . PRO B 1 84 ? 10.562 15.898 2.137 1 95.88 84 PRO B N 1
ATOM 3330 C CA . PRO B 1 84 ? 10.656 15.172 3.402 1 95.88 84 PRO B CA 1
ATOM 3331 C C . PRO B 1 84 ? 10.734 16.094 4.613 1 95.88 84 PRO B C 1
ATOM 3333 O O . PRO B 1 84 ? 10.836 15.625 5.75 1 95.88 84 PRO B O 1
ATOM 3336 N N . GLU B 1 85 ? 10.578 17.375 4.52 1 97 85 GLU B N 1
ATOM 3337 C CA . GLU B 1 85 ? 10.656 18.344 5.613 1 97 85 GLU B CA 1
ATOM 3338 C C . GLU B 1 85 ? 9.273 18.625 6.211 1 97 85 GLU B C 1
ATOM 3340 O O . GLU B 1 85 ? 8.273 18.609 5.492 1 97 85 GLU B O 1
ATOM 3345 N N . PRO B 1 86 ? 9.203 18.875 7.508 1 97.81 86 PRO B N 1
ATOM 3346 C CA . PRO B 1 86 ? 7.91 19.188 8.125 1 97.81 86 PRO B CA 1
ATOM 3347 C C . PRO B 1 86 ? 7.465 20.625 7.844 1 97.81 86 PRO B C 1
ATOM 3349 O O . PRO B 1 86 ? 7.051 21.344 8.758 1 97.81 86 PRO B O 1
ATOM 3352 N N . LEU B 1 87 ? 7.484 21 6.652 1 98.5 87 LEU B N 1
ATOM 3353 C CA . LEU B 1 87 ? 7.223 22.375 6.25 1 98.5 87 LEU B CA 1
ATOM 3354 C C . LEU B 1 87 ? 5.762 22.734 6.488 1 98.5 87 LEU B C 1
ATOM 3356 O O . LEU B 1 87 ? 5.469 23.781 7.082 1 98.5 87 LEU B O 1
ATOM 3360 N N . LEU B 1 88 ? 4.828 21.891 6.09 1 98.12 88 LEU B N 1
ATOM 3361 C CA . LEU B 1 88 ? 3.41 22.219 6.172 1 98.12 88 LEU B CA 1
ATOM 3362 C C . LEU B 1 88 ? 2.947 22.266 7.625 1 98.12 88 LEU B C 1
ATOM 3364 O O . LEU B 1 88 ? 2.184 23.156 8.008 1 98.12 88 LEU B O 1
ATOM 3368 N N . ASP B 1 89 ? 3.449 21.344 8.406 1 98.38 89 ASP B N 1
ATOM 3369 C CA . ASP B 1 89 ? 3.09 21.359 9.82 1 98.38 89 ASP B CA 1
ATOM 3370 C C . ASP B 1 89 ? 3.613 22.625 10.5 1 98.38 89 ASP B C 1
ATOM 3372 O O . ASP B 1 89 ? 2.924 23.219 11.328 1 98.38 89 ASP B O 1
ATOM 3376 N N . THR B 1 90 ? 4.746 23.078 10.078 1 98.81 90 THR B N 1
ATOM 3377 C CA . THR B 1 90 ? 5.375 24.25 10.695 1 98.81 90 THR B CA 1
ATOM 3378 C C . THR B 1 90 ? 4.797 25.531 10.117 1 98.81 90 THR B C 1
ATOM 3380 O O . THR B 1 90 ? 4.273 26.375 10.859 1 98.81 90 THR B O 1
ATOM 3383 N N . ALA B 1 91 ? 4.812 25.609 8.844 1 98.81 91 ALA B N 1
ATOM 3384 C CA . ALA B 1 91 ? 4.656 26.906 8.195 1 98.81 91 ALA B CA 1
ATOM 3385 C C . ALA B 1 91 ? 3.203 27.156 7.809 1 98.81 91 ALA B C 1
ATOM 3387 O O . ALA B 1 91 ? 2.812 28.297 7.531 1 98.81 91 ALA B O 1
ATOM 3388 N N . LEU B 1 92 ? 2.428 26.109 7.758 1 98.75 92 LEU B N 1
ATOM 3389 C CA . LEU B 1 92 ? 1.007 26.281 7.477 1 98.75 92 LEU B CA 1
ATOM 3390 C C . LEU B 1 92 ? 0.175 26.094 8.742 1 98.75 92 LEU B C 1
ATOM 3392 O O . LEU B 1 92 ? -0.515 27.016 9.172 1 98.75 92 LEU B O 1
ATOM 3396 N N . VAL B 1 93 ? 0.35 25.016 9.406 1 98.75 93 VAL B N 1
ATOM 3397 C CA . VAL B 1 93 ? -0.538 24.672 10.516 1 98.75 93 VAL B CA 1
ATOM 3398 C C . VAL B 1 93 ? -0.116 25.438 11.766 1 98.75 93 VAL B C 1
ATOM 3400 O O . VAL B 1 93 ? -0.893 26.219 12.312 1 98.75 93 VAL B O 1
ATOM 3403 N N . ALA B 1 94 ? 1.136 25.281 12.164 1 98.88 94 ALA B N 1
ATOM 3404 C CA . ALA B 1 94 ? 1.602 25.953 13.375 1 98.88 94 ALA B CA 1
ATOM 3405 C C . ALA B 1 94 ? 1.603 27.469 13.203 1 98.88 94 ALA B C 1
ATOM 3407 O O . ALA B 1 94 ? 1.138 28.188 14.078 1 98.88 94 ALA B O 1
ATOM 3408 N N . ALA B 1 95 ? 2.143 27.922 12.109 1 98.81 95 ALA B N 1
ATOM 3409 C CA . ALA B 1 95 ? 2.168 29.359 11.859 1 98.81 95 ALA B CA 1
ATOM 3410 C C . ALA B 1 95 ? 0.757 29.938 11.852 1 98.81 95 ALA B C 1
ATOM 3412 O O . ALA B 1 95 ? 0.514 31 12.422 1 98.81 95 ALA B O 1
ATOM 3413 N N . GLY B 1 96 ? -0.186 29.219 11.164 1 98.25 96 GLY B N 1
ATOM 3414 C CA . GLY B 1 96 ? -1.568 29.672 11.164 1 98.25 96 GLY B CA 1
ATOM 3415 C C . GLY B 1 96 ? -2.184 29.703 12.555 1 98.25 96 GLY B C 1
ATOM 3416 O O . GLY B 1 96 ? -2.877 30.656 12.906 1 98.25 96 GLY B O 1
ATOM 3417 N N . LEU B 1 97 ? -1.938 28.672 13.297 1 98.38 97 LEU B N 1
ATOM 3418 C CA . LEU B 1 97 ? -2.453 28.609 14.664 1 98.38 97 LEU B CA 1
ATOM 3419 C C . LEU B 1 97 ? -1.888 29.734 15.523 1 98.38 97 LEU B C 1
ATOM 3421 O O . LEU B 1 97 ? -2.631 30.406 16.234 1 98.38 97 LEU B O 1
ATOM 3425 N N . LEU B 1 98 ? -0.628 29.969 15.406 1 98.62 98 LEU B N 1
ATOM 3426 C CA . LEU B 1 98 ? 0.041 31 16.203 1 98.62 98 LEU B CA 1
ATOM 3427 C C . LEU B 1 98 ? -0.413 32.406 15.773 1 98.62 98 LEU B C 1
ATOM 3429 O O . LEU B 1 98 ? -0.55 33.281 16.609 1 98.62 98 LEU B O 1
ATOM 3433 N N . ARG B 1 99 ? -0.574 32.562 14.484 1 97.81 99 ARG B N 1
ATOM 3434 C CA . ARG B 1 99 ? -1.115 33.844 13.992 1 97.81 99 ARG B CA 1
ATOM 3435 C C . ARG B 1 99 ? -2.469 34.125 14.625 1 97.81 99 ARG B C 1
ATOM 3437 O O . ARG B 1 99 ? -2.701 35.25 15.117 1 97.81 99 ARG B O 1
ATOM 3444 N N . ASP B 1 100 ? -3.346 33.125 14.617 1 96.25 100 ASP B N 1
ATOM 3445 C CA . ASP B 1 100 ? -4.664 33.281 15.219 1 96.25 100 ASP B CA 1
ATOM 3446 C C . ASP B 1 100 ? -4.559 33.469 16.734 1 96.25 100 ASP B C 1
ATOM 3448 O O . ASP B 1 100 ? -5.324 34.219 17.328 1 96.25 100 ASP B O 1
ATOM 3452 N N . ALA B 1 101 ? -3.623 32.781 17.344 1 97.31 101 ALA B N 1
ATOM 3453 C CA . ALA B 1 101 ? -3.379 32.875 18.781 1 97.31 101 ALA B CA 1
ATOM 3454 C C . ALA B 1 101 ? -2.865 34.25 19.156 1 97.31 101 ALA B C 1
ATOM 3456 O O . ALA B 1 101 ? -3.191 34.781 20.234 1 97.31 101 ALA B O 1
ATOM 3457 N N . LEU B 1 102 ? -2.025 34.75 18.312 1 96.19 102 LEU B N 1
ATOM 3458 C CA . LEU B 1 102 ? -1.484 36.094 18.531 1 96.19 102 LEU B CA 1
ATOM 3459 C C . LEU B 1 102 ? -2.605 37.094 18.688 1 96.19 102 LEU B C 1
ATOM 3461 O O . LEU B 1 102 ? -2.576 37.938 19.594 1 96.19 102 LEU B O 1
ATOM 3465 N N . ALA B 1 103 ? -3.58 37 17.859 1 91.25 103 ALA B N 1
ATOM 3466 C CA . ALA B 1 103 ? -4.715 37.938 17.859 1 91.25 103 ALA B CA 1
ATOM 3467 C C . ALA B 1 103 ? -5.598 37.719 19.094 1 91.25 103 ALA B C 1
ATOM 3469 O O . ALA B 1 103 ? -6.262 38.625 19.562 1 91.25 103 ALA B O 1
ATOM 3470 N N . ALA B 1 104 ? -5.547 36.5 19.656 1 91.69 104 ALA B N 1
ATOM 3471 C CA . ALA B 1 104 ? -6.426 36.094 20.75 1 91.69 104 ALA B CA 1
ATOM 3472 C C . ALA B 1 104 ? -5.656 36.031 22.062 1 91.69 104 ALA B C 1
ATOM 3474 O O . ALA B 1 104 ? -6.188 35.562 23.078 1 91.69 104 ALA B O 1
ATOM 3475 N N . ALA B 1 105 ? -4.453 36.469 22.125 1 95 105 ALA B N 1
ATOM 3476 C CA . ALA B 1 105 ? -3.602 36.312 23.297 1 95 105 ALA B CA 1
ATOM 3477 C C . ALA B 1 105 ? -4.223 36.969 24.531 1 95 105 ALA B C 1
ATOM 3479 O O . ALA B 1 105 ? -4.586 38.156 24.5 1 95 105 ALA B O 1
ATOM 3480 N N . PRO B 1 106 ? -4.293 36.281 25.641 1 94.06 106 PRO B N 1
ATOM 3481 C CA . PRO B 1 106 ? -4.969 36.812 26.828 1 94.06 106 PRO B CA 1
ATOM 3482 C C . PRO B 1 106 ? -4.113 37.812 27.609 1 94.06 106 PRO B C 1
ATOM 3484 O O . PRO B 1 106 ? -4.625 38.531 28.469 1 94.06 106 PRO B O 1
ATOM 3487 N N . ASN B 1 107 ? -2.789 37.781 27.438 1 95.25 107 ASN B N 1
ATOM 3488 C CA . ASN B 1 107 ? -1.86 38.656 28.141 1 95.25 107 ASN B CA 1
ATOM 3489 C C . ASN B 1 107 ? -0.592 38.906 27.328 1 95.25 107 ASN B C 1
ATOM 3491 O O . ASN B 1 107 ? -0.425 38.344 26.25 1 95.25 107 ASN B O 1
ATOM 3495 N N . ALA B 1 108 ? 0.225 39.719 27.844 1 96.56 108 ALA B N 1
ATOM 3496 C CA . ALA B 1 108 ? 1.438 40.125 27.156 1 96.56 108 ALA B CA 1
ATOM 3497 C C . ALA B 1 108 ? 2.402 38.969 26.984 1 96.56 108 ALA B C 1
ATOM 3499 O O . ALA B 1 108 ? 3.092 38.875 25.969 1 96.56 108 ALA B O 1
ATOM 3500 N N . SER B 1 109 ? 2.463 38.125 27.906 1 96.56 109 SER B N 1
ATOM 3501 C CA . SER B 1 109 ? 3.363 36.969 27.859 1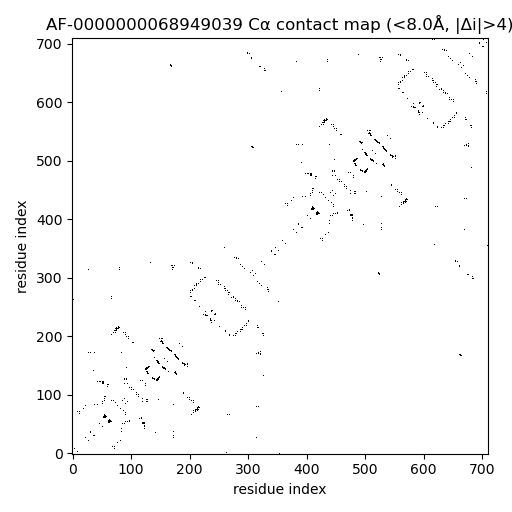 96.56 109 SER B CA 1
ATOM 3502 C C . SER B 1 109 ? 2.98 36.031 26.719 1 96.56 109 SER B C 1
ATOM 3504 O O . SER B 1 109 ? 3.838 35.594 25.938 1 96.56 109 SER B O 1
ATOM 3506 N N . ALA B 1 110 ? 1.696 35.719 26.688 1 96.94 110 ALA B N 1
ATOM 3507 C CA . ALA B 1 110 ? 1.208 34.875 25.609 1 96.94 110 ALA B CA 1
ATOM 3508 C C . ALA B 1 110 ? 1.461 35.5 24.25 1 96.94 110 ALA B C 1
ATOM 3510 O O . ALA B 1 110 ? 1.866 34.812 23.297 1 96.94 110 ALA B O 1
ATOM 3511 N N . HIS B 1 111 ? 1.211 36.781 24.203 1 97.81 111 HIS B N 1
ATOM 3512 C CA . HIS B 1 111 ? 1.445 37.5 22.969 1 97.81 111 HIS B CA 1
ATOM 3513 C C . HIS B 1 111 ? 2.908 37.438 22.547 1 97.81 111 HIS B C 1
ATOM 3515 O O . HIS B 1 111 ? 3.207 37.125 21.375 1 97.81 111 HIS B O 1
ATOM 3521 N N . GLU B 1 112 ? 3.771 37.688 23.469 1 98.12 112 GLU B N 1
ATOM 3522 C CA . GLU B 1 112 ? 5.207 37.688 23.188 1 98.12 112 GLU B CA 1
ATOM 3523 C C . GLU B 1 112 ? 5.688 36.312 22.766 1 98.12 112 GLU B C 1
ATOM 3525 O O . GLU B 1 112 ? 6.504 36.188 21.844 1 98.12 112 GLU B O 1
ATOM 3530 N N . ARG B 1 113 ? 5.25 35.281 23.406 1 98.06 113 ARG B N 1
ATOM 3531 C CA . ARG B 1 113 ? 5.637 33.906 23.078 1 98.06 113 ARG B CA 1
ATOM 3532 C C . ARG B 1 113 ? 5.191 33.531 21.656 1 98.06 113 ARG B C 1
ATOM 3534 O O . ARG B 1 113 ? 5.953 32.906 20.906 1 98.06 113 ARG B O 1
ATOM 3541 N N . CYS B 1 114 ? 3.98 33.938 21.328 1 98.12 114 CYS B N 1
ATOM 3542 C CA . CYS B 1 114 ? 3.477 33.688 19.984 1 98.12 114 CYS B CA 1
ATOM 3543 C C . CYS B 1 114 ? 4.305 34.438 18.953 1 98.12 114 CYS B C 1
ATOM 3545 O O . CYS B 1 114 ? 4.734 33.875 17.953 1 98.12 114 CYS B O 1
ATOM 3547 N N . ALA B 1 115 ? 4.48 35.688 19.25 1 98.56 115 ALA B N 1
ATOM 3548 C CA . ALA B 1 115 ? 5.203 36.562 18.328 1 98.56 115 ALA B CA 1
ATOM 3549 C C . ALA B 1 115 ? 6.625 36.062 18.094 1 98.56 115 ALA B C 1
ATOM 3551 O O . ALA B 1 115 ? 7.098 36 16.953 1 98.56 115 ALA B O 1
ATOM 3552 N N . THR B 1 116 ? 7.27 35.688 19.141 1 98.69 116 THR B N 1
ATOM 3553 C CA . THR B 1 116 ? 8.648 35.219 19.062 1 98.69 116 THR B CA 1
ATOM 3554 C C . THR B 1 116 ? 8.742 33.938 18.219 1 98.69 116 THR B C 1
ATOM 3556 O O . THR B 1 116 ? 9.641 33.812 17.375 1 98.69 116 THR B O 1
ATOM 3559 N N . LEU B 1 117 ? 7.898 33 18.438 1 98.81 117 LEU B N 1
ATOM 3560 C CA . LEU B 1 117 ? 7.941 31.75 17.688 1 98.81 117 LEU B CA 1
ATOM 3561 C C . LEU B 1 117 ? 7.609 32 16.219 1 98.81 117 LEU B C 1
ATOM 3563 O O . LEU B 1 117 ? 8.203 31.375 15.328 1 98.81 117 LEU B O 1
ATOM 3567 N N . LEU B 1 118 ? 6.676 32.906 15.953 1 98.88 118 LEU B N 1
ATOM 3568 C CA . LEU B 1 118 ? 6.355 33.25 14.578 1 98.88 118 LEU B CA 1
ATOM 3569 C C . LEU B 1 118 ? 7.57 33.844 13.875 1 98.88 118 LEU B C 1
ATOM 3571 O O . LEU B 1 118 ? 7.84 33.531 12.719 1 98.88 118 LEU B O 1
ATOM 3575 N N . GLU B 1 119 ? 8.273 34.719 14.562 1 98.88 119 GLU B N 1
ATOM 3576 C CA . GLU B 1 119 ? 9.477 35.312 13.992 1 98.88 119 GLU B CA 1
ATOM 3577 C C . GLU B 1 119 ? 10.516 34.25 13.664 1 98.88 119 GLU B C 1
ATOM 3579 O O . GLU B 1 119 ? 11.148 34.281 12.602 1 98.88 119 GLU B O 1
ATOM 3584 N N . ARG B 1 120 ? 10.648 33.312 14.547 1 98.88 120 ARG B N 1
ATOM 3585 C CA . ARG B 1 120 ? 11.609 32.25 14.328 1 98.88 120 ARG B CA 1
ATOM 3586 C C . ARG B 1 120 ? 11.18 31.344 13.172 1 98.88 120 ARG B C 1
ATOM 3588 O O . ARG B 1 120 ? 12.016 30.859 12.406 1 98.88 120 ARG B O 1
ATOM 3595 N N . ILE B 1 121 ? 9.852 31.078 13.047 1 98.88 121 ILE B N 1
ATOM 3596 C CA . ILE B 1 121 ? 9.336 30.297 11.938 1 98.88 121 ILE B CA 1
ATOM 3597 C C . ILE B 1 121 ? 9.609 31.016 10.617 1 98.88 121 ILE B C 1
ATOM 3599 O O . ILE B 1 121 ? 10.133 30.438 9.672 1 98.88 121 ILE B O 1
ATOM 3603 N N . ALA B 1 122 ? 9.328 32.281 10.594 1 98.81 122 ALA B N 1
ATOM 3604 C CA . ALA B 1 122 ? 9.508 33.094 9.383 1 98.81 122 ALA B CA 1
ATOM 3605 C C . ALA B 1 122 ? 10.961 33.062 8.914 1 98.81 122 ALA B C 1
ATOM 3607 O O . ALA B 1 122 ? 11.234 32.969 7.711 1 98.81 122 ALA B O 1
ATOM 3608 N N . ALA B 1 123 ? 11.859 33.062 9.844 1 98.56 123 ALA B N 1
ATOM 3609 C CA . ALA B 1 123 ? 13.281 33.125 9.547 1 98.56 123 ALA B CA 1
ATOM 3610 C C . ALA B 1 123 ? 13.828 31.75 9.203 1 98.56 123 ALA B C 1
ATOM 3612 O O . ALA B 1 123 ? 14.969 31.625 8.75 1 98.56 123 ALA B O 1
ATOM 3613 N N . GLY B 1 124 ? 13.062 30.719 9.383 1 98.56 124 GLY B N 1
ATOM 3614 C CA . GLY B 1 124 ? 13.516 29.359 9.156 1 98.56 124 GLY B CA 1
ATOM 3615 C C . GLY B 1 124 ? 14.328 28.797 10.305 1 98.56 124 GLY B C 1
ATOM 3616 O O . GLY B 1 124 ? 15.062 27.828 10.141 1 98.56 124 GLY B O 1
ATOM 3617 N N . ASP B 1 125 ? 14.164 29.391 11.508 1 98.5 125 ASP B N 1
ATOM 3618 C CA . ASP B 1 125 ? 14.961 29 12.656 1 98.5 125 ASP B CA 1
ATOM 3619 C C . ASP B 1 125 ? 14.188 28.031 13.562 1 98.5 125 ASP B C 1
ATOM 3621 O O . ASP B 1 125 ? 14.734 27.531 14.547 1 98.5 125 ASP B O 1
ATOM 3625 N N . ALA B 1 126 ? 12.969 27.75 13.18 1 98.69 126 ALA B N 1
ATOM 3626 C CA . ALA B 1 126 ? 12.188 26.875 14.039 1 98.69 126 ALA B CA 1
ATOM 3627 C C . ALA B 1 126 ? 11.367 25.891 13.211 1 98.69 126 ALA B C 1
ATOM 3629 O O . ALA B 1 126 ? 10.711 26.281 12.242 1 98.69 126 ALA B O 1
ATOM 3630 N N . ARG B 1 127 ? 11.484 24.641 13.547 1 98.69 127 ARG B N 1
ATOM 3631 C CA . ARG B 1 127 ? 10.516 23.609 13.188 1 98.69 127 ARG B CA 1
ATOM 3632 C C . ARG B 1 127 ? 9.516 23.391 14.32 1 98.69 127 ARG B C 1
ATOM 3634 O O . ARG B 1 127 ? 9.891 23.359 15.492 1 98.69 127 ARG B O 1
ATOM 3641 N N . VAL B 1 128 ? 8.273 23.297 13.977 1 98.88 128 VAL B N 1
ATOM 3642 C CA . VAL B 1 128 ? 7.258 23.141 15.008 1 98.88 128 VAL B CA 1
ATOM 3643 C C . VAL B 1 128 ? 6.43 21.891 14.734 1 98.88 128 VAL B C 1
ATOM 3645 O O . VAL B 1 128 ? 5.973 21.672 13.609 1 98.88 128 VAL B O 1
ATOM 3648 N N . ALA B 1 129 ? 6.285 21.031 15.727 1 98.75 129 ALA B N 1
ATOM 3649 C CA . ALA B 1 129 ? 5.352 19.906 15.656 1 98.75 129 ALA B CA 1
ATOM 3650 C C . ALA B 1 129 ? 4.004 20.281 16.266 1 98.75 129 ALA B C 1
ATOM 3652 O O . ALA B 1 129 ? 3.939 21.078 17.219 1 98.75 129 ALA B O 1
ATOM 3653 N N . VAL B 1 130 ? 2.984 19.781 15.703 1 98.75 130 VAL B N 1
ATOM 3654 C CA . VAL B 1 130 ? 1.638 20.062 16.188 1 98.75 130 VAL B CA 1
ATOM 3655 C C . VAL B 1 130 ? 0.97 18.766 16.641 1 98.75 130 VAL B C 1
ATOM 3657 O O . VAL B 1 130 ? 0.73 17.859 15.844 1 98.75 130 VAL B O 1
ATOM 3660 N N . ALA B 1 131 ? 0.713 18.688 17.875 1 97.94 131 ALA B N 1
ATOM 3661 C CA . ALA B 1 131 ? -0.001 17.547 18.453 1 97.94 131 ALA B CA 1
ATOM 3662 C C . ALA B 1 131 ? -1.492 17.844 18.594 1 97.94 131 ALA B C 1
ATOM 3664 O O . ALA B 1 131 ? -1.975 18.188 19.672 1 97.94 131 ALA B O 1
ATOM 3665 N N . HIS B 1 132 ? -2.137 17.688 17.516 1 96.5 132 HIS B N 1
ATOM 3666 C CA . HIS B 1 132 ? -3.574 17.922 17.469 1 96.5 132 HIS B CA 1
ATOM 3667 C C . HIS B 1 132 ? -4.348 16.781 18.109 1 96.5 132 HIS B C 1
ATOM 3669 O O . HIS B 1 132 ? -3.973 15.617 17.984 1 96.5 132 HIS B O 1
ATOM 3675 N N . PRO B 1 133 ? -5.422 17.156 18.75 1 91.69 133 PRO B N 1
ATOM 3676 C CA . PRO B 1 133 ? -6.191 16.109 19.438 1 91.69 133 PRO B CA 1
ATOM 3677 C C . PRO B 1 133 ? -6.73 15.047 18.484 1 91.69 133 PRO B C 1
ATOM 3679 O O . PRO B 1 133 ? -6.953 13.906 18.891 1 91.69 133 PRO B O 1
ATOM 3682 N N . GLN B 1 134 ? -6.93 15.406 17.266 1 87.81 134 GLN B N 1
ATOM 3683 C CA . GLN B 1 134 ? -7.469 14.484 16.266 1 87.81 134 GLN B CA 1
ATOM 3684 C C . GLN B 1 134 ? -6.414 13.469 15.828 1 87.81 134 GLN B C 1
ATOM 3686 O O . GLN B 1 134 ? -6.742 12.445 15.227 1 87.81 134 GLN B O 1
ATOM 3691 N N . GLU B 1 135 ? -5.164 13.719 16.188 1 91.38 135 GLU B N 1
ATOM 3692 C CA . GLU B 1 135 ? -4.066 12.867 15.75 1 91.38 135 GLU B CA 1
ATOM 3693 C C . GLU B 1 135 ? -3.48 12.078 16.922 1 91.38 135 GLU B C 1
ATOM 3695 O O . GLU B 1 135 ? -2.951 12.664 17.859 1 91.38 135 GLU B O 1
ATOM 3700 N N . ARG B 1 136 ? -3.469 10.789 16.781 1 89.5 136 ARG B N 1
ATOM 3701 C CA . ARG B 1 136 ? -2.92 9.945 17.844 1 89.5 136 ARG B CA 1
ATOM 3702 C C . ARG B 1 136 ? -1.402 10.078 17.922 1 89.5 136 ARG B C 1
ATOM 3704 O O . ARG B 1 136 ? -0.826 10.055 19 1 89.5 136 ARG B O 1
ATOM 3711 N N . LEU B 1 137 ? -0.797 10.133 16.812 1 95.25 137 LEU B N 1
ATOM 3712 C CA . LEU B 1 137 ? 0.653 10.266 16.719 1 95.25 137 LEU B CA 1
ATOM 3713 C C . LEU B 1 137 ? 1.039 11.648 16.188 1 95.25 137 LEU B C 1
ATOM 3715 O O . LEU B 1 137 ? 0.281 12.266 15.438 1 95.25 137 LEU B O 1
ATOM 3719 N N . VAL B 1 138 ? 2.184 12.086 16.625 1 97.12 138 VAL B N 1
ATOM 3720 C CA . VAL B 1 138 ? 2.689 13.391 16.203 1 97.12 138 VAL B CA 1
ATOM 3721 C C . VAL B 1 138 ? 3.828 13.211 15.203 1 97.12 138 VAL B C 1
ATOM 3723 O O . VAL B 1 138 ? 4.75 12.43 15.438 1 97.12 138 VAL B O 1
ATOM 3726 N N . ALA B 1 139 ? 3.723 13.914 14.125 1 96.94 139 ALA B N 1
ATOM 3727 C CA . ALA B 1 139 ? 4.73 13.805 13.07 1 96.94 139 ALA B CA 1
ATOM 3728 C C . ALA B 1 139 ? 5.93 14.703 13.375 1 96.94 139 ALA B C 1
ATOM 3730 O O . ALA B 1 139 ? 5.77 15.852 13.773 1 96.94 139 ALA B O 1
ATOM 3731 N N . ASP B 1 140 ? 7.16 14.18 13.328 1 97.44 140 ASP B N 1
ATOM 3732 C CA . ASP B 1 140 ? 8.453 14.859 13.234 1 97.44 140 ASP B CA 1
ATOM 3733 C C . ASP B 1 140 ? 8.75 15.648 14.508 1 97.44 140 ASP B C 1
ATOM 3735 O O . ASP B 1 140 ? 9.438 16.672 14.469 1 97.44 140 ASP B O 1
ATOM 3739 N N . ALA B 1 141 ? 8.234 15.18 15.617 1 98 141 ALA B N 1
ATOM 3740 C CA . ALA B 1 141 ? 8.453 15.852 16.891 1 98 141 ALA B CA 1
ATOM 3741 C C . ALA B 1 141 ? 9.914 15.758 17.312 1 98 141 ALA B C 1
ATOM 3743 O O . ALA B 1 141 ? 10.398 16.594 18.078 1 98 141 ALA B O 1
ATOM 3744 N N . HIS B 1 142 ? 10.656 14.852 16.719 1 96.88 142 HIS B N 1
ATOM 3745 C CA . HIS B 1 142 ? 12.039 14.617 17.109 1 96.88 142 HIS B CA 1
ATOM 3746 C C . HIS B 1 142 ? 12.953 15.742 16.625 1 96.88 142 HIS B C 1
ATOM 3748 O O . HIS B 1 142 ? 14.039 15.945 17.172 1 96.88 142 HIS B O 1
ATOM 3754 N N . VAL B 1 143 ? 12.547 16.469 15.672 1 97.5 143 VAL B N 1
ATOM 3755 C CA . VAL B 1 143 ? 13.391 17.531 15.133 1 97.5 143 VAL B CA 1
ATOM 3756 C C . VAL B 1 143 ? 12.766 18.891 15.422 1 97.5 143 VAL B C 1
ATOM 3758 O O . VAL B 1 143 ? 13.195 19.906 14.883 1 97.5 143 VAL B O 1
ATOM 3761 N N . ALA B 1 144 ? 11.703 18.922 16.25 1 98.5 144 ALA B N 1
ATOM 3762 C CA . ALA B 1 144 ? 10.961 20.172 16.469 1 98.5 144 ALA B CA 1
ATOM 3763 C C . ALA B 1 144 ? 11.664 21.047 17.5 1 98.5 144 ALA B C 1
ATOM 3765 O O . ALA B 1 144 ? 12.195 20.531 18.5 1 98.5 144 ALA B O 1
ATOM 3766 N N . ASP B 1 145 ? 11.648 22.328 17.281 1 98.56 145 ASP B N 1
ATOM 3767 C CA . ASP B 1 145 ? 12.133 23.312 18.25 1 98.56 145 ASP B CA 1
ATOM 3768 C C . ASP B 1 145 ? 11.047 23.672 19.25 1 98.56 145 ASP B C 1
ATOM 3770 O O . ASP B 1 145 ? 11.352 24.203 20.328 1 98.56 145 ASP B O 1
ATOM 3774 N N . ALA B 1 146 ? 9.852 23.438 18.906 1 98.75 146 ALA B N 1
ATOM 3775 C CA . ALA B 1 146 ? 8.68 23.656 19.75 1 98.75 146 ALA B CA 1
ATOM 3776 C C . ALA B 1 146 ? 7.547 22.703 19.375 1 98.75 146 ALA B C 1
ATOM 3778 O O . ALA B 1 146 ? 7.473 22.234 18.234 1 98.75 146 ALA B O 1
ATOM 3779 N N . ILE B 1 147 ? 6.699 22.422 20.328 1 98.81 147 ILE B N 1
ATOM 3780 C CA . ILE B 1 147 ? 5.559 21.547 20.094 1 98.81 147 ILE B CA 1
ATOM 3781 C C . ILE B 1 147 ? 4.277 22.219 20.578 1 98.81 147 ILE B C 1
ATOM 3783 O O . ILE B 1 147 ? 4.211 22.688 21.719 1 98.81 147 ILE B O 1
ATOM 3787 N N . LEU B 1 148 ? 3.342 22.375 19.734 1 98.81 148 LEU B N 1
ATOM 3788 C CA . LEU B 1 148 ? 2.014 22.844 20.125 1 98.81 148 LEU B CA 1
ATOM 3789 C C . LEU B 1 148 ? 1.112 21.656 20.484 1 98.81 148 LEU B C 1
ATOM 3791 O O . LEU B 1 148 ? 0.967 20.719 19.703 1 98.81 148 LEU B O 1
ATOM 3795 N N . CYS B 1 149 ? 0.529 21.734 21.672 1 98 149 CYS B N 1
ATOM 3796 C CA . CYS B 1 149 ? -0.284 20.641 22.203 1 98 149 CYS B CA 1
ATOM 3797 C C . CYS B 1 149 ? -1.638 21.156 22.672 1 98 149 CYS B C 1
ATOM 3799 O O . CYS B 1 149 ? -1.784 22.328 23 1 98 149 CYS B O 1
ATOM 3801 N N . ALA B 1 150 ? -2.51 20.203 22.672 1 97.38 150 ALA B N 1
ATOM 3802 C CA . ALA B 1 150 ? -3.846 20.5 23.172 1 97.38 150 ALA B CA 1
ATOM 3803 C C . ALA B 1 150 ? -4.094 19.828 24.516 1 97.38 150 ALA B C 1
ATOM 3805 O O . ALA B 1 150 ? -3.697 18.672 24.719 1 97.38 150 ALA B O 1
ATOM 3806 N N . HIS B 1 151 ? -4.617 20.531 25.469 1 96.31 151 HIS B N 1
ATOM 3807 C CA . HIS B 1 151 ? -5.145 19.984 26.703 1 96.31 151 HIS B CA 1
ATOM 3808 C C . HIS B 1 151 ? -6.457 20.656 27.094 1 96.31 151 HIS B C 1
ATOM 3810 O O . HIS B 1 151 ? -6.484 21.859 27.375 1 96.31 151 HIS B O 1
ATOM 3816 N N . GLU B 1 152 ? -7.516 19.922 27.062 1 94 152 GLU B N 1
ATOM 3817 C CA . GLU B 1 152 ? -8.852 20.406 27.406 1 94 152 GLU B CA 1
ATOM 3818 C C . GLU B 1 152 ? -9.219 21.641 26.594 1 94 152 GLU B C 1
ATOM 3820 O O . GLU B 1 152 ? -9.711 22.625 27.141 1 94 152 GLU B O 1
ATOM 3825 N N . GLY B 1 153 ? -8.758 21.656 25.375 1 95 153 GLY B N 1
ATOM 3826 C CA . GLY B 1 153 ? -9.148 22.719 24.453 1 95 153 GLY B CA 1
ATOM 3827 C C . GLY B 1 153 ? -8.164 23.875 24.422 1 95 153 GLY B C 1
ATOM 3828 O O . GLY B 1 153 ? -8.203 24.703 23.516 1 95 153 GLY B O 1
ATOM 3829 N N . ALA B 1 154 ? -7.289 23.953 25.438 1 97.19 154 ALA B N 1
ATOM 3830 C CA . ALA B 1 154 ? -6.285 25.016 25.469 1 97.19 154 ALA B CA 1
ATOM 3831 C C . ALA B 1 154 ? -5.105 24.703 24.562 1 97.19 154 ALA B C 1
ATOM 3833 O O . ALA B 1 154 ? -4.871 23.531 24.234 1 97.19 154 ALA B O 1
ATOM 3834 N N . VAL B 1 155 ? -4.461 25.734 24.125 1 98.31 155 VAL B N 1
ATOM 3835 C CA . VAL B 1 155 ? -3.227 25.578 23.359 1 98.31 155 VAL B CA 1
ATOM 3836 C C . VAL B 1 155 ? -2.023 25.703 24.281 1 98.31 155 VAL B C 1
ATOM 3838 O O . VAL B 1 155 ? -1.893 26.688 25.016 1 98.31 155 VAL B O 1
ATOM 3841 N N . HIS B 1 156 ? -1.248 24.719 24.297 1 98.44 156 HIS B N 1
ATOM 3842 C CA . HIS B 1 156 ? -0.004 24.719 25.062 1 98.44 156 HIS B CA 1
ATOM 3843 C C . HIS B 1 156 ? 1.208 24.75 24.141 1 98.44 156 HIS B C 1
ATOM 3845 O O . HIS B 1 156 ? 1.195 24.125 23.078 1 98.44 156 HIS B O 1
ATOM 3851 N N . LEU B 1 157 ? 2.188 25.469 24.516 1 98.69 157 LEU B N 1
ATOM 3852 C CA . LEU B 1 157 ? 3.477 25.531 23.828 1 98.69 157 LEU B CA 1
ATOM 3853 C C . LEU B 1 157 ? 4.57 24.875 24.672 1 98.69 157 LEU B C 1
ATOM 3855 O O . LEU B 1 157 ? 4.902 25.375 25.75 1 98.69 157 LEU B O 1
ATOM 3859 N N . LEU B 1 158 ? 5.109 23.797 24.109 1 98.38 158 LEU B N 1
ATOM 3860 C CA . LEU B 1 158 ? 6.109 23.031 24.844 1 98.38 158 LEU B CA 1
ATOM 3861 C C . LEU B 1 158 ? 7.5 23.25 24.266 1 98.38 158 LEU B C 1
ATOM 3863 O O . LEU B 1 158 ? 7.656 23.344 23.047 1 98.38 158 LEU B O 1
ATOM 3867 N N . ARG B 1 159 ? 8.469 23.312 25.141 1 97.31 159 ARG B N 1
ATOM 3868 C CA . ARG B 1 159 ? 9.852 23.062 24.734 1 97.31 159 ARG B CA 1
ATOM 3869 C C . ARG B 1 159 ? 10.078 21.578 24.484 1 97.31 159 ARG B C 1
ATOM 3871 O O . ARG B 1 159 ? 9.398 20.734 25.062 1 97.31 159 ARG B O 1
ATOM 3878 N N . PRO B 1 160 ? 11.047 21.297 23.672 1 96.94 160 PRO B N 1
ATOM 3879 C CA . PRO B 1 160 ? 11.312 19.891 23.375 1 96.94 160 PRO B CA 1
ATOM 3880 C C . PRO B 1 160 ? 11.594 19.062 24.625 1 96.94 160 PRO B C 1
ATOM 3882 O O . PRO B 1 160 ? 11.195 17.891 24.703 1 96.94 160 PRO B O 1
ATOM 3885 N N . ASP B 1 161 ? 12.211 19.656 25.641 1 96.56 161 ASP B N 1
ATOM 3886 C CA . ASP B 1 161 ? 12.609 18.922 26.844 1 96.56 161 ASP B CA 1
ATOM 3887 C C . ASP B 1 161 ? 11.406 18.641 27.734 1 96.56 161 ASP B C 1
ATOM 3889 O O . ASP B 1 161 ? 11.5 17.859 28.688 1 96.56 161 ASP B O 1
ATOM 3893 N N . GLN B 1 162 ? 10.258 19.203 27.422 1 97.44 162 GLN B N 1
ATOM 3894 C CA . GLN B 1 162 ? 9.047 19 28.203 1 97.44 162 GLN B CA 1
ATOM 3895 C C . GLN B 1 162 ? 8.211 17.844 27.656 1 97.44 162 GLN B C 1
ATOM 3897 O O . GLN B 1 162 ? 7.164 17.516 28.203 1 97.44 162 GLN B O 1
ATOM 3902 N N . ALA B 1 163 ? 8.727 17.25 26.609 1 97.12 163 ALA B N 1
ATOM 3903 C CA . ALA B 1 163 ? 7.992 16.172 25.938 1 97.12 163 ALA B CA 1
ATOM 3904 C C . ALA B 1 163 ? 8.789 14.875 25.953 1 97.12 163 ALA B C 1
ATOM 3906 O O . ALA B 1 163 ? 10.016 14.891 25.812 1 97.12 163 ALA B O 1
ATOM 3907 N N . VAL B 1 164 ? 8.156 13.82 26.172 1 98.38 164 VAL B N 1
ATOM 3908 C CA . VAL B 1 164 ? 8.727 12.484 26 1 98.38 164 VAL B CA 1
ATOM 3909 C C . VAL B 1 164 ? 8.188 11.859 24.719 1 98.38 164 VAL B C 1
ATOM 3911 O O . VAL B 1 164 ? 6.973 11.734 24.547 1 98.38 164 VAL B O 1
ATOM 3914 N N . LEU B 1 165 ? 9.102 11.477 23.922 1 98 165 LEU B N 1
ATOM 3915 C CA . LEU B 1 165 ? 8.734 10.953 22.609 1 98 165 LEU B CA 1
ATOM 3916 C C . LEU B 1 165 ? 9.023 9.461 22.516 1 98 165 LEU B C 1
ATOM 3918 O O . LEU B 1 165 ? 10.117 9.016 22.859 1 98 165 LEU B O 1
ATOM 3922 N N . THR B 1 166 ? 8.055 8.727 22.109 1 97.25 166 THR B N 1
ATOM 3923 C CA . THR B 1 166 ? 8.234 7.324 21.75 1 97.25 166 THR B CA 1
ATOM 3924 C C . THR B 1 166 ? 8.023 7.105 20.266 1 97.25 166 THR B C 1
ATOM 3926 O O . THR B 1 166 ? 6.906 7.281 19.75 1 97.25 166 THR B O 1
ATOM 3929 N N . ALA B 1 167 ? 9.016 6.688 19.625 1 95.56 167 ALA B N 1
ATOM 3930 C CA . ALA B 1 167 ? 8.984 6.543 18.172 1 95.56 167 ALA B CA 1
ATOM 3931 C C . ALA B 1 167 ? 8.094 5.375 17.75 1 95.56 167 ALA B C 1
ATOM 3933 O O . ALA B 1 167 ? 8.094 4.324 18.406 1 95.56 167 ALA B O 1
ATOM 3934 N N . ARG B 1 168 ? 7.332 5.57 16.719 1 94.06 168 ARG B N 1
ATOM 3935 C CA . ARG B 1 168 ? 6.574 4.535 16.016 1 94.06 168 ARG B CA 1
ATOM 3936 C C . ARG B 1 168 ? 6.957 4.473 14.539 1 94.06 168 ARG B C 1
ATOM 3938 O O . ARG B 1 168 ? 6.871 5.473 13.828 1 94.06 168 ARG B O 1
ATOM 3945 N N . THR B 1 169 ? 7.332 3.287 14.07 1 91.25 169 THR B N 1
ATOM 3946 C CA . THR B 1 169 ? 7.816 3.15 12.703 1 91.25 169 THR B CA 1
ATOM 3947 C C . THR B 1 169 ? 6.676 3.312 11.711 1 91.25 169 THR B C 1
ATOM 3949 O O . THR B 1 169 ? 5.754 2.492 11.672 1 91.25 169 THR B O 1
ATOM 3952 N N . GLY B 1 170 ? 6.793 4.324 10.914 1 90.19 170 GLY B N 1
ATOM 3953 C CA . GLY B 1 170 ? 5.742 4.633 9.953 1 90.19 170 GLY B CA 1
ATOM 3954 C C . GLY B 1 170 ? 5.977 4.004 8.594 1 90.19 170 GLY B C 1
ATOM 3955 O O . GLY B 1 170 ? 7.055 3.469 8.328 1 90.19 170 GLY B O 1
ATOM 3956 N N . LEU B 1 171 ? 5 4.102 7.73 1 88.81 171 LEU B N 1
ATOM 3957 C CA . LEU B 1 171 ? 5.043 3.627 6.352 1 88.81 171 LEU B CA 1
ATOM 3958 C C . LEU B 1 171 ? 6.027 4.449 5.523 1 88.81 171 LEU B C 1
ATOM 3960 O O . LEU B 1 171 ? 6.703 3.912 4.641 1 88.81 171 LEU B O 1
ATOM 3964 N N . ASP B 1 172 ? 6.031 5.754 5.723 1 92.75 172 ASP B N 1
ATOM 3965 C CA . ASP B 1 172 ? 6.898 6.703 5.035 1 92.75 172 ASP B CA 1
ATOM 3966 C C . ASP B 1 172 ? 8.039 7.164 5.941 1 92.75 172 ASP B C 1
ATOM 3968 O O . ASP B 1 172 ? 7.812 7.914 6.895 1 92.75 172 ASP B O 1
ATOM 3972 N N . PRO B 1 173 ? 9.234 6.812 5.535 1 92.12 173 PRO B N 1
ATOM 3973 C CA . PRO B 1 173 ? 10.359 7.199 6.391 1 92.12 173 PRO B CA 1
ATOM 3974 C C . PRO B 1 173 ? 10.586 8.711 6.418 1 92.12 173 PRO B C 1
ATOM 3976 O O . PRO B 1 173 ? 11.336 9.203 7.258 1 92.12 173 PRO B O 1
ATOM 3979 N N . SER B 1 174 ? 9.961 9.375 5.5 1 94.25 174 SER B N 1
ATOM 3980 C CA . SER B 1 174 ? 10.109 10.82 5.461 1 94.25 174 SER B CA 1
ATOM 3981 C C . SER B 1 174 ? 9.188 11.5 6.469 1 94.25 174 SER B C 1
ATOM 3983 O O . SER B 1 174 ? 9.266 12.719 6.664 1 94.25 174 SER B O 1
ATOM 3985 N N . ARG B 1 175 ? 8.281 10.781 7.086 1 93.75 175 ARG B N 1
ATOM 3986 C CA . ARG B 1 175 ? 7.363 11.242 8.125 1 93.75 175 ARG B CA 1
ATOM 3987 C C . ARG B 1 175 ? 7.48 10.383 9.375 1 93.75 175 ARG B C 1
ATOM 3989 O O . ARG B 1 175 ? 6.773 9.383 9.516 1 93.75 175 ARG B O 1
ATOM 3996 N N . ARG B 1 176 ? 8.281 10.922 10.297 1 95.69 176 ARG B N 1
ATOM 3997 C CA . ARG B 1 176 ? 8.516 10.133 11.5 1 95.69 176 ARG B CA 1
ATOM 3998 C C . ARG B 1 176 ? 7.449 10.406 12.555 1 95.69 176 ARG B C 1
ATOM 4000 O O . ARG B 1 176 ? 7.051 11.555 12.758 1 95.69 176 ARG B O 1
ATOM 4007 N N . LEU B 1 177 ? 6.945 9.32 13.141 1 96.25 177 LEU B N 1
ATOM 4008 C CA . LEU B 1 177 ? 5.785 9.414 14.016 1 96.25 177 LEU B CA 1
ATOM 4009 C C . LEU B 1 177 ? 6.168 9.102 15.461 1 96.25 177 LEU B C 1
ATOM 4011 O O . LEU B 1 177 ? 6.988 8.211 15.711 1 96.25 177 LEU B O 1
ATOM 4015 N N . PHE B 1 178 ? 5.496 9.812 16.375 1 97.06 178 PHE B N 1
ATOM 4016 C CA . PHE B 1 178 ? 5.801 9.656 17.797 1 97.06 178 PHE B CA 1
ATOM 4017 C C . PHE B 1 178 ? 4.531 9.703 18.625 1 97.06 178 PHE B C 1
ATOM 4019 O O . PHE B 1 178 ? 3.607 10.461 18.328 1 97.06 178 PHE B O 1
ATOM 4026 N N . GLU B 1 179 ? 4.535 8.906 19.641 1 96.31 179 GLU B N 1
ATOM 4027 C CA . GLU B 1 179 ? 3.654 9.18 20.766 1 96.31 179 GLU B CA 1
ATOM 4028 C C . GLU B 1 179 ? 4.234 10.266 21.672 1 96.31 179 GLU B C 1
ATOM 4030 O O . GLU B 1 179 ? 5.422 10.242 22 1 96.31 179 GLU B O 1
ATOM 4035 N N . LEU B 1 180 ? 3.393 11.156 22 1 97.38 180 LEU B N 1
ATOM 4036 C CA . LEU B 1 180 ? 3.842 12.281 22.797 1 97.38 180 LEU B CA 1
ATOM 4037 C C . LEU B 1 180 ? 3.244 12.219 24.203 1 97.38 180 LEU B C 1
ATOM 4039 O O . LEU B 1 180 ? 2.025 12.102 24.359 1 97.38 180 LEU B O 1
ATOM 4043 N N . ALA B 1 181 ? 4.129 12.18 25.234 1 97.94 181 ALA B N 1
ATOM 4044 C CA . ALA B 1 181 ? 3.713 12.328 26.625 1 97.94 181 ALA B CA 1
ATOM 4045 C C . ALA B 1 181 ? 4.23 13.641 27.219 1 97.94 181 ALA B C 1
ATOM 4047 O O . ALA B 1 181 ? 5.367 14.039 26.953 1 97.94 181 ALA B O 1
ATOM 4048 N N . TRP B 1 182 ? 3.367 14.328 27.844 1 97.62 182 TRP B N 1
ATOM 4049 C CA . TRP B 1 182 ? 3.711 15.586 28.5 1 97.62 182 TRP B CA 1
ATOM 4050 C C . TRP B 1 182 ? 2.723 15.906 29.609 1 97.62 182 TRP B C 1
ATOM 4052 O O . TRP B 1 182 ? 1.671 15.273 29.719 1 97.62 182 TRP B O 1
ATOM 4062 N N . THR B 1 183 ? 3.111 16.797 30.547 1 97.56 183 THR B N 1
ATOM 4063 C CA . THR B 1 183 ? 2.26 17.203 31.656 1 97.56 183 THR B CA 1
ATOM 4064 C C . THR B 1 183 ? 1.815 18.656 31.484 1 97.56 183 THR B C 1
ATOM 4066 O O . THR B 1 183 ? 2.646 19.562 31.469 1 97.56 183 THR B O 1
ATOM 4069 N N . PRO B 1 184 ? 0.531 18.844 31.328 1 96.75 184 PRO B N 1
ATOM 4070 C CA . PRO B 1 184 ? 0.046 20.219 31.219 1 96.75 184 PRO B CA 1
ATOM 4071 C C . PRO B 1 184 ? 0.377 21.062 32.438 1 96.75 184 PRO B C 1
ATOM 4073 O O . PRO B 1 184 ? 0.286 20.562 33.562 1 96.75 184 PRO B O 1
ATOM 4076 N N . ALA B 1 185 ? 0.814 22.25 32.219 1 95.69 185 ALA B N 1
ATOM 4077 C CA . ALA B 1 185 ? 1.134 23.188 33.281 1 95.69 185 ALA B CA 1
ATOM 4078 C C . ALA B 1 185 ? 0.74 24.609 32.906 1 95.69 185 ALA B C 1
ATOM 4080 O O . ALA B 1 185 ? 0.534 24.906 31.719 1 95.69 185 ALA B O 1
ATOM 4081 N N . ALA B 1 186 ? 0.626 25.453 33.875 1 93.94 186 ALA B N 1
ATOM 4082 C CA . ALA B 1 186 ? 0.261 26.844 33.625 1 93.94 186 ALA B CA 1
ATOM 4083 C C . ALA B 1 186 ? 1.306 27.531 32.75 1 93.94 186 ALA B C 1
ATOM 4085 O O . ALA B 1 186 ? 0.963 28.344 31.891 1 93.94 186 ALA B O 1
ATOM 4086 N N . GLU B 1 187 ? 2.492 27.141 33 1 93.38 187 GLU B N 1
ATOM 4087 C CA . GLU B 1 187 ? 3.594 27.797 32.281 1 93.38 187 GLU B CA 1
ATOM 4088 C C . GLU B 1 187 ? 3.568 27.438 30.797 1 93.38 187 GLU B C 1
ATOM 4090 O O . GLU B 1 187 ? 4.062 28.203 29.953 1 93.38 187 GLU B O 1
ATOM 4095 N N . SER B 1 188 ? 3.043 26.312 30.422 1 96.75 188 SER B N 1
ATOM 4096 C CA . SER B 1 188 ? 3.029 25.891 29.031 1 96.75 188 SER B CA 1
ATOM 4097 C C . SER B 1 188 ? 1.78 26.391 28.312 1 96.75 188 SER B C 1
ATOM 4099 O O . SER B 1 188 ? 1.705 26.359 27.078 1 96.75 188 SER B O 1
ATOM 4101 N N . GLU B 1 189 ? 0.788 26.891 29.047 1 97.31 189 GLU B N 1
ATOM 4102 C CA . GLU B 1 189 ? -0.454 27.328 28.406 1 97.31 189 GLU B CA 1
ATOM 4103 C C . GLU B 1 189 ? -0.25 28.641 27.656 1 97.31 189 GLU B C 1
ATOM 4105 O O . GLU B 1 189 ? 0.312 29.594 28.188 1 97.31 189 GLU B O 1
ATOM 4110 N N . LEU B 1 190 ? -0.62 28.609 26.5 1 97.19 190 LEU B N 1
ATOM 4111 C CA . LEU B 1 190 ? -0.498 29.781 25.625 1 97.19 190 LEU B CA 1
ATOM 4112 C C . LEU B 1 190 ? -1.847 30.469 25.453 1 97.19 190 LEU B C 1
ATOM 4114 O O . LEU B 1 190 ? -1.963 31.672 25.656 1 97.19 190 LEU B O 1
ATOM 4118 N N . ILE B 1 191 ? -2.891 29.734 25.016 1 97.5 191 ILE B N 1
ATOM 4119 C CA . ILE B 1 191 ? -4.25 30.219 24.812 1 97.5 191 ILE B CA 1
ATOM 4120 C C . ILE B 1 191 ? -5.23 29.328 25.578 1 97.5 191 ILE B C 1
ATOM 4122 O O . ILE B 1 191 ? -5.184 28.094 25.469 1 97.5 191 ILE B O 1
ATOM 4126 N N . PRO B 1 192 ? -6.199 29.953 26.312 1 95.12 192 PRO B N 1
ATOM 4127 C CA . PRO B 1 192 ? -7.176 29.141 27.047 1 95.12 192 PRO B CA 1
ATOM 4128 C C . PRO B 1 192 ? -8.18 28.453 26.141 1 95.12 192 PRO B C 1
ATOM 4130 O O . PRO B 1 192 ? -8.211 28.719 24.938 1 95.12 192 PRO B O 1
ATOM 4133 N N . SER B 1 193 ? -8.969 27.547 26.719 1 93.38 193 SER B N 1
ATOM 4134 C CA . SER B 1 193 ? -9.984 26.781 26 1 93.38 193 SER B CA 1
ATOM 4135 C C . SER B 1 193 ? -11.055 27.688 25.406 1 93.38 193 SER B C 1
ATOM 4137 O O . SER B 1 193 ? -11.211 28.828 25.844 1 93.38 193 SER B O 1
ATOM 4139 N N . GLY B 1 194 ? -11.703 27.172 24.344 1 86.75 194 GLY B N 1
ATOM 4140 C CA . GLY B 1 194 ? -12.852 27.859 23.781 1 86.75 194 GLY B CA 1
ATOM 4141 C C . GLY B 1 194 ? -12.492 28.781 22.625 1 86.75 194 GLY B C 1
ATOM 4142 O O . GLY B 1 194 ? -13.344 29.516 22.125 1 86.75 194 GLY B O 1
ATOM 4143 N N . SER B 1 195 ? -11.281 28.812 22.172 1 84.5 195 SER B N 1
ATOM 4144 C CA . SER B 1 195 ? -10.82 29.734 21.141 1 84.5 195 SER B CA 1
ATOM 4145 C C . SER B 1 195 ? -11.141 29.219 19.75 1 84.5 195 SER B C 1
ATOM 4147 O O . SER B 1 195 ? -11.086 29.969 18.766 1 84.5 195 SER B O 1
ATOM 4149 N N . GLY B 1 196 ? -11.383 27.906 19.547 1 90.44 196 GLY B N 1
ATOM 4150 C CA . GLY B 1 196 ? -11.633 27.312 18.234 1 90.44 196 GLY B CA 1
ATOM 4151 C C . GLY B 1 196 ? -10.375 27.156 17.406 1 90.44 196 GLY B C 1
ATOM 4152 O O . GLY B 1 196 ? -10.438 26.734 16.25 1 90.44 196 GLY B O 1
ATOM 4153 N N . LEU B 1 197 ? -9.242 27.406 18.016 1 95.5 197 LEU B N 1
ATOM 4154 C CA . LEU B 1 197 ? -7.98 27.422 17.281 1 95.5 197 LEU B CA 1
ATOM 4155 C C . LEU B 1 197 ? -7.637 26.031 16.766 1 95.5 197 LEU B C 1
ATOM 4157 O O . LEU B 1 197 ? -7.082 25.891 15.672 1 95.5 197 LEU B O 1
ATOM 4161 N N . TRP B 1 198 ? -8.039 25.062 17.484 1 97 198 TRP B N 1
ATOM 4162 C CA . TRP B 1 198 ? -7.691 23.703 17.094 1 97 198 TRP B CA 1
ATOM 4163 C C . TRP B 1 198 ? -8.516 23.234 15.898 1 97 198 TRP B C 1
ATOM 4165 O O . TRP B 1 198 ? -8.023 22.469 15.062 1 97 198 TRP B O 1
ATOM 4175 N N . SER B 1 199 ? -9.75 23.719 15.766 1 95.5 199 SER B N 1
ATOM 4176 C CA . SER B 1 199 ? -10.547 23.406 14.586 1 95.5 199 SER B CA 1
ATOM 4177 C C . SER B 1 199 ? -9.93 24.016 13.328 1 95.5 199 SER B C 1
ATOM 4179 O O . SER B 1 199 ? -9.883 23.359 12.281 1 95.5 199 SER B O 1
ATOM 4181 N N . SER B 1 200 ? -9.492 25.234 13.5 1 96.19 200 SER B N 1
ATOM 4182 C CA . SER B 1 200 ? -8.844 25.906 12.375 1 96.19 200 SER B CA 1
ATOM 4183 C C . SER B 1 200 ? -7.539 25.203 12.008 1 96.19 200 SER B C 1
ATOM 4185 O O . SER B 1 200 ? -7.207 25.078 10.82 1 96.19 200 SER B O 1
ATOM 4187 N N . ALA B 1 201 ? -6.809 24.766 13 1 97.88 201 ALA B N 1
ATOM 4188 C CA . ALA B 1 201 ? -5.562 24.047 12.758 1 97.88 201 ALA B CA 1
ATOM 4189 C C . ALA B 1 201 ? -5.82 22.734 12.008 1 97.88 201 ALA B C 1
ATOM 4191 O O . ALA B 1 201 ? -5.082 22.391 11.086 1 97.88 201 ALA B O 1
ATOM 4192 N N . LEU B 1 202 ? -6.855 22.047 12.398 1 97.88 202 LEU B N 1
ATOM 4193 C CA . LEU B 1 202 ? -7.23 20.812 11.711 1 97.88 202 LEU B CA 1
ATOM 4194 C C . LEU B 1 202 ? -7.539 21.078 10.242 1 97.88 202 LEU B C 1
ATOM 4196 O O . LEU B 1 202 ? -7.09 20.344 9.367 1 97.88 202 LEU B O 1
ATOM 4200 N N . ASN B 1 203 ? -8.297 22.109 10.023 1 98.25 203 ASN B N 1
ATOM 4201 C CA . ASN B 1 203 ? -8.672 22.453 8.656 1 98.25 203 ASN B CA 1
ATOM 4202 C C . ASN B 1 203 ? -7.449 22.797 7.812 1 98.25 203 ASN B C 1
ATOM 4204 O O . ASN B 1 203 ? -7.348 22.406 6.652 1 98.25 203 ASN B O 1
ATOM 4208 N N . ARG B 1 204 ? -6.535 23.531 8.375 1 98.56 204 ARG B N 1
ATOM 4209 C CA . ARG B 1 204 ? -5.324 23.891 7.645 1 98.56 204 ARG B CA 1
ATOM 4210 C C . ARG B 1 204 ? -4.477 22.656 7.355 1 98.56 204 ARG B C 1
ATOM 4212 O O . ARG B 1 204 ? -3.955 22.5 6.25 1 98.56 204 ARG B O 1
ATOM 4219 N N . GLY B 1 205 ? -4.324 21.797 8.367 1 98.62 205 GLY B N 1
ATOM 4220 C CA . GLY B 1 205 ? -3.611 20.547 8.156 1 98.62 205 GLY B CA 1
ATOM 4221 C C . GLY B 1 205 ? -4.23 19.672 7.078 1 98.62 205 GLY B C 1
ATOM 4222 O O . GLY B 1 205 ? -3.531 19.172 6.203 1 98.62 205 GLY B O 1
ATOM 4223 N N . ALA B 1 206 ? -5.535 19.562 7.156 1 98.62 206 ALA B N 1
ATOM 4224 C CA . ALA B 1 206 ? -6.27 18.766 6.176 1 98.62 206 ALA B CA 1
ATOM 4225 C C . ALA B 1 206 ? -6.133 19.359 4.773 1 98.62 206 ALA B C 1
ATOM 4227 O O . ALA B 1 206 ? -5.984 18.609 3.797 1 98.62 206 ALA B O 1
ATOM 4228 N N . LEU B 1 207 ? -6.184 20.641 4.715 1 98.56 207 LEU B N 1
ATOM 4229 C CA . LEU B 1 207 ? -5.973 21.312 3.436 1 98.56 207 LEU B CA 1
ATOM 4230 C C . LEU B 1 207 ? -4.59 21 2.877 1 98.56 207 LEU B C 1
ATOM 4232 O O . LEU B 1 207 ? -4.453 20.688 1.694 1 98.56 207 LEU B O 1
ATOM 4236 N N . GLY B 1 208 ? -3.621 21.156 3.732 1 98.69 208 GLY B N 1
ATOM 4237 C CA . GLY B 1 208 ? -2.258 20.859 3.32 1 98.69 208 GLY B CA 1
ATOM 4238 C C . GLY B 1 208 ? -2.084 19.438 2.83 1 98.69 208 GLY B C 1
ATOM 4239 O O . GLY B 1 208 ? -1.416 19.203 1.822 1 98.69 208 GLY B O 1
ATOM 4240 N N . VAL B 1 209 ? -2.684 18.5 3.516 1 98.44 209 VAL B N 1
ATOM 4241 C CA . VAL B 1 209 ? -2.598 17.094 3.143 1 98.44 209 VAL B CA 1
ATOM 4242 C C . VAL B 1 209 ? -3.299 16.875 1.804 1 98.44 209 VAL B C 1
ATOM 4244 O O . VAL B 1 209 ? -2.771 16.188 0.928 1 98.44 209 VAL B O 1
ATOM 4247 N N . ALA B 1 210 ? -4.488 17.438 1.668 1 98.69 210 ALA B N 1
ATOM 4248 C CA . ALA B 1 210 ? -5.211 17.297 0.406 1 98.69 210 ALA B CA 1
ATOM 4249 C C . ALA B 1 210 ? -4.375 17.812 -0.762 1 98.69 210 ALA B C 1
ATOM 4251 O O . ALA B 1 210 ? -4.285 17.156 -1.805 1 98.69 210 ALA B O 1
ATOM 4252 N N . ALA B 1 211 ? -3.799 18.953 -0.569 1 98.69 211 ALA B N 1
ATOM 4253 C CA . ALA B 1 211 ? -2.98 19.547 -1.619 1 98.69 211 ALA B CA 1
ATOM 4254 C C . ALA B 1 211 ? -1.783 18.672 -1.954 1 98.69 211 ALA B C 1
ATOM 4256 O O . ALA B 1 211 ? -1.49 18.422 -3.127 1 98.69 211 ALA B O 1
ATOM 4257 N N . GLN B 1 212 ? -1.122 18.188 -0.965 1 98.75 212 GLN B N 1
ATOM 4258 C CA . GLN B 1 212 ? 0.013 17.297 -1.197 1 98.75 212 GLN B CA 1
ATOM 4259 C C . GLN B 1 212 ? -0.417 16.031 -1.936 1 98.75 212 GLN B C 1
ATOM 4261 O O . GLN B 1 212 ? 0.299 15.547 -2.812 1 98.75 212 GLN B O 1
ATOM 4266 N N . GLN B 1 213 ? -1.547 15.508 -1.529 1 98.69 213 GLN B N 1
ATOM 4267 C CA . GLN B 1 213 ? -2.035 14.289 -2.166 1 98.69 213 GLN B CA 1
ATOM 4268 C C . GLN B 1 213 ? -2.297 14.508 -3.652 1 98.69 213 GLN B C 1
ATOM 4270 O O . GLN B 1 213 ? -2.045 13.625 -4.473 1 98.69 213 GLN B O 1
ATOM 4275 N N . LEU B 1 214 ? -2.834 15.68 -4 1 98.31 214 LEU B N 1
ATOM 4276 C CA . LEU B 1 214 ? -3.023 15.977 -5.418 1 98.31 214 LEU B CA 1
ATOM 4277 C C . LEU B 1 214 ? -1.683 16.094 -6.137 1 98.31 214 LEU B C 1
ATOM 4279 O O . LEU B 1 214 ? -1.547 15.641 -7.277 1 98.31 214 LEU B O 1
ATOM 4283 N N . GLY B 1 215 ? -0.708 16.688 -5.484 1 98.44 215 GLY B N 1
ATOM 4284 C CA . GLY B 1 215 ? 0.636 16.703 -6.039 1 98.44 215 GLY B CA 1
ATOM 4285 C C . GLY B 1 215 ? 1.224 15.32 -6.23 1 98.44 215 GLY B C 1
ATOM 4286 O O . GLY B 1 215 ? 1.811 15.023 -7.273 1 98.44 215 GLY B O 1
ATOM 4287 N N . LEU B 1 216 ? 1.063 14.508 -5.23 1 98.69 216 LEU B N 1
ATOM 4288 C CA . LEU B 1 216 ? 1.52 13.125 -5.297 1 98.69 216 LEU B CA 1
ATOM 4289 C C . LEU B 1 216 ? 0.823 12.375 -6.426 1 98.69 216 LEU B C 1
ATOM 4291 O O . LEU B 1 216 ? 1.452 11.586 -7.133 1 98.69 216 LEU B O 1
ATOM 4295 N N . THR B 1 217 ? -0.453 12.602 -6.559 1 98.62 217 THR B N 1
ATOM 4296 C CA . THR B 1 217 ? -1.227 12 -7.637 1 98.62 217 THR B CA 1
ATOM 4297 C C . THR B 1 217 ? -0.621 12.336 -8.992 1 98.62 217 THR B C 1
ATOM 4299 O O . THR B 1 217 ? -0.379 11.445 -9.812 1 98.62 217 THR B O 1
ATOM 4302 N N . GLN B 1 218 ? -0.347 13.602 -9.18 1 98.12 218 GLN B N 1
ATOM 4303 C CA . GLN B 1 218 ? 0.249 14.039 -10.438 1 98.12 218 GLN B CA 1
ATOM 4304 C C . GLN B 1 218 ? 1.603 13.367 -10.664 1 98.12 218 GLN B C 1
ATOM 4306 O O . GLN B 1 218 ? 1.908 12.938 -11.781 1 98.12 218 GLN B O 1
ATOM 4311 N N . ARG B 1 219 ? 2.393 13.273 -9.648 1 98.25 219 ARG B N 1
ATOM 4312 C CA . ARG B 1 219 ? 3.715 12.672 -9.773 1 98.25 219 ARG B CA 1
ATOM 4313 C C . ARG B 1 219 ? 3.609 11.195 -10.141 1 98.25 219 ARG B C 1
ATOM 4315 O O . ARG B 1 219 ? 4.312 10.719 -11.039 1 98.25 219 ARG B O 1
ATOM 4322 N N . MET B 1 220 ? 2.773 10.492 -9.461 1 98.25 220 MET B N 1
ATOM 4323 C CA . MET B 1 220 ? 2.609 9.062 -9.75 1 98.25 220 MET B CA 1
ATOM 4324 C C . MET B 1 220 ? 2.062 8.852 -11.156 1 98.25 220 MET B C 1
ATOM 4326 O O . MET B 1 220 ? 2.459 7.91 -11.844 1 98.25 220 MET B O 1
ATOM 4330 N N . LEU B 1 221 ? 1.186 9.75 -11.602 1 97.19 221 LEU B N 1
ATOM 4331 C CA . LEU B 1 221 ? 0.676 9.703 -12.961 1 97.19 221 LEU B CA 1
ATOM 4332 C C . LEU B 1 221 ? 1.802 9.914 -13.969 1 97.19 221 LEU B C 1
ATOM 4334 O O . LEU B 1 221 ? 1.92 9.172 -14.945 1 97.19 221 LEU B O 1
ATOM 4338 N N . ASP B 1 222 ? 2.615 10.898 -13.711 1 97.25 222 ASP B N 1
ATOM 4339 C CA . ASP B 1 222 ? 3.732 11.203 -14.602 1 97.25 222 ASP B CA 1
ATOM 4340 C C . ASP B 1 222 ? 4.699 10.023 -14.695 1 97.25 222 ASP B C 1
ATOM 4342 O O . ASP B 1 222 ? 5.156 9.672 -15.781 1 97.25 222 ASP B O 1
ATOM 4346 N N . LEU B 1 223 ? 5.008 9.438 -13.586 1 96.75 223 LEU B N 1
ATOM 4347 C CA . LEU B 1 223 ? 5.906 8.289 -13.562 1 96.75 223 LEU B CA 1
ATOM 4348 C C . LEU B 1 223 ? 5.32 7.125 -14.359 1 96.75 223 LEU B C 1
ATOM 4350 O O . LEU B 1 223 ? 6.043 6.438 -15.086 1 96.75 223 LEU B O 1
ATOM 4354 N N . ALA B 1 224 ? 4.047 6.922 -14.203 1 96.5 224 ALA B N 1
ATOM 4355 C CA . ALA B 1 224 ? 3.383 5.836 -14.914 1 96.5 224 ALA B CA 1
ATOM 4356 C C . ALA B 1 224 ? 3.369 6.09 -16.422 1 96.5 224 ALA B C 1
ATOM 4358 O O . ALA B 1 224 ? 3.574 5.172 -17.219 1 96.5 224 ALA B O 1
ATOM 4359 N N . ILE B 1 225 ? 3.098 7.332 -16.781 1 95.12 225 ILE B N 1
ATOM 4360 C CA . ILE B 1 225 ? 3.107 7.707 -18.203 1 95.12 225 ILE B CA 1
ATOM 4361 C C . ILE B 1 225 ? 4.5 7.473 -18.781 1 95.12 225 ILE B C 1
ATOM 4363 O O . ILE B 1 225 ? 4.637 6.848 -19.844 1 95.12 225 ILE B O 1
ATOM 4367 N N . ASP B 1 226 ? 5.516 7.938 -18.109 1 94.81 226 ASP B N 1
ATOM 4368 C CA . ASP B 1 226 ? 6.891 7.766 -18.562 1 94.81 226 ASP B CA 1
ATOM 4369 C C . ASP B 1 226 ? 7.238 6.289 -18.719 1 94.81 226 ASP B C 1
ATOM 4371 O O . ASP B 1 226 ? 7.809 5.879 -19.734 1 94.81 226 ASP B O 1
ATOM 4375 N N . TYR B 1 227 ? 6.891 5.543 -17.734 1 94.44 227 TYR B N 1
ATOM 4376 C CA . TYR B 1 227 ? 7.168 4.109 -17.766 1 94.44 227 TYR B CA 1
ATOM 4377 C C . TYR B 1 227 ? 6.438 3.441 -18.922 1 94.44 227 TYR B C 1
ATOM 4379 O O . TYR B 1 227 ? 6.996 2.58 -19.609 1 94.44 227 TYR B O 1
ATOM 4387 N N . SER B 1 228 ? 5.195 3.809 -19.141 1 93.5 228 SER B N 1
ATOM 4388 C CA . SER B 1 228 ? 4.363 3.184 -20.172 1 93.5 228 SER B CA 1
ATOM 4389 C C . SER B 1 228 ? 4.887 3.488 -21.562 1 93.5 228 SER B C 1
ATOM 4391 O O . SER B 1 228 ? 4.672 2.713 -22.5 1 93.5 228 SER B O 1
ATOM 4393 N N . ALA B 1 229 ? 5.582 4.609 -21.688 1 92.12 229 ALA B N 1
ATOM 4394 C CA . ALA B 1 229 ? 6.16 4.996 -22.969 1 92.12 229 ALA B CA 1
ATOM 4395 C C . ALA B 1 229 ? 7.461 4.238 -23.234 1 92.12 229 ALA B C 1
ATOM 4397 O O . ALA B 1 229 ? 7.844 4.043 -24.391 1 92.12 229 ALA B O 1
ATOM 4398 N N . GLN B 1 230 ? 8.133 3.766 -22.188 1 92.75 230 GLN B N 1
ATOM 4399 C CA . GLN B 1 230 ? 9.453 3.154 -22.312 1 92.75 230 GLN B CA 1
ATOM 4400 C C . GLN B 1 230 ? 9.359 1.633 -22.359 1 92.75 230 GLN B C 1
ATOM 4402 O O . GLN B 1 230 ? 10.055 0.988 -23.156 1 92.75 230 GLN B O 1
ATOM 4407 N N . ARG B 1 231 ? 8.523 1.063 -21.578 1 89.81 231 ARG B N 1
ATOM 4408 C CA . ARG B 1 231 ? 8.398 -0.389 -21.516 1 89.81 231 ARG B CA 1
ATOM 4409 C C . ARG B 1 231 ? 7.699 -0.943 -22.75 1 89.81 231 ARG B C 1
ATOM 4411 O O . ARG B 1 231 ? 6.656 -0.435 -23.156 1 89.81 231 ARG B O 1
ATOM 4418 N N . LYS B 1 232 ? 8.32 -1.961 -23.312 1 89.12 232 LYS B N 1
ATOM 4419 C CA . LYS B 1 232 ? 7.746 -2.566 -24.516 1 89.12 232 LYS B CA 1
ATOM 4420 C C . LYS B 1 232 ? 7.27 -3.99 -24.234 1 89.12 232 LYS B C 1
ATOM 4422 O O . LYS B 1 232 ? 7.922 -4.738 -23.516 1 89.12 232 LYS B O 1
ATOM 4427 N N . GLN B 1 233 ? 6.129 -4.211 -24.688 1 80.38 233 GLN B N 1
ATOM 4428 C CA . GLN B 1 233 ? 5.559 -5.555 -24.734 1 80.38 233 GLN B CA 1
ATOM 4429 C C . GLN B 1 233 ? 4.859 -5.797 -26.078 1 80.38 233 GLN B C 1
ATOM 4431 O O . GLN B 1 233 ? 4.199 -4.902 -26.609 1 80.38 233 GLN B O 1
ATOM 4436 N N . PHE B 1 234 ? 5.098 -7.043 -26.562 1 83.06 234 PHE B N 1
ATOM 4437 C CA . PHE B 1 234 ? 4.496 -7.449 -27.828 1 83.06 234 PHE B CA 1
ATOM 4438 C C . PHE B 1 234 ? 4.82 -6.445 -28.922 1 83.06 234 PHE B C 1
ATOM 4440 O O . PHE B 1 234 ? 3.939 -6.039 -29.672 1 83.06 234 PHE B O 1
ATOM 4447 N N . GLY B 1 235 ? 6 -5.875 -28.922 1 87.88 235 GLY B N 1
ATOM 4448 C CA . GLY B 1 235 ? 6.562 -5.102 -30.016 1 87.88 235 GLY B CA 1
ATOM 4449 C C . GLY B 1 235 ? 6.254 -3.617 -29.906 1 87.88 235 GLY B C 1
ATOM 4450 O O . GLY B 1 235 ? 6.68 -2.832 -30.766 1 87.88 235 GLY B O 1
ATOM 4451 N N . LYS B 1 236 ? 5.504 -3.273 -28.922 1 90.5 236 LYS B N 1
ATOM 4452 C CA . LYS B 1 236 ? 5.18 -1.855 -28.797 1 90.5 236 LYS B CA 1
ATOM 4453 C C . LYS B 1 236 ? 5.211 -1.412 -27.328 1 90.5 236 LYS B C 1
ATOM 4455 O O . LYS B 1 236 ? 5.219 -2.246 -26.422 1 90.5 236 LYS B O 1
ATOM 4460 N N . ALA B 1 237 ? 5.266 -0.074 -27.234 1 92.62 237 ALA B N 1
ATOM 4461 C CA . ALA B 1 237 ? 5.191 0.472 -25.875 1 92.62 237 ALA B CA 1
ATOM 4462 C C . ALA B 1 237 ? 3.865 0.118 -25.219 1 92.62 237 ALA B C 1
ATOM 4464 O O . ALA B 1 237 ? 2.812 0.158 -25.859 1 92.62 237 ALA B O 1
ATOM 4465 N N . ILE B 1 238 ? 3.898 -0.172 -23.953 1 91.81 238 ILE B N 1
ATOM 4466 C CA . ILE B 1 238 ? 2.678 -0.617 -23.281 1 91.81 238 ILE B CA 1
ATOM 4467 C C . ILE B 1 238 ? 1.668 0.527 -23.234 1 91.81 238 ILE B C 1
ATOM 4469 O O . ILE B 1 238 ? 0.462 0.294 -23.125 1 91.81 238 ILE B O 1
ATOM 4473 N N . GLY B 1 239 ? 2.141 1.757 -23.344 1 91.25 239 GLY B N 1
ATOM 4474 C CA . GLY B 1 239 ? 1.26 2.914 -23.375 1 91.25 239 GLY B CA 1
ATOM 4475 C C . GLY B 1 239 ? 0.391 2.963 -24.625 1 91.25 239 GLY B C 1
ATOM 4476 O O . GLY B 1 239 ? -0.577 3.725 -24.672 1 91.25 239 GLY B O 1
ATOM 4477 N N . ALA B 1 240 ? 0.682 2.166 -25.578 1 90.75 240 ALA B N 1
ATOM 4478 C CA . ALA B 1 240 ? -0.106 2.109 -26.812 1 90.75 240 ALA B CA 1
ATOM 4479 C C . ALA B 1 240 ? -1.383 1.301 -26.609 1 90.75 240 ALA B C 1
ATOM 4481 O O . ALA B 1 240 ? -2.334 1.425 -27.375 1 90.75 240 ALA B O 1
ATOM 4482 N N . TYR B 1 241 ? -1.433 0.491 -25.594 1 89.88 241 TYR B N 1
ATOM 4483 C CA . TYR B 1 241 ? -2.598 -0.351 -25.344 1 89.88 241 TYR B CA 1
ATOM 4484 C C . TYR B 1 241 ? -3.707 0.442 -24.656 1 89.88 241 TYR B C 1
ATOM 4486 O O . TYR B 1 241 ? -3.451 1.206 -23.734 1 89.88 241 TYR B O 1
ATOM 4494 N N . GLN B 1 242 ? -4.949 0.212 -25.062 1 88.31 242 GLN B N 1
ATOM 4495 C CA . GLN B 1 242 ? -6.109 0.951 -24.578 1 88.31 242 GLN B CA 1
ATOM 4496 C C . GLN B 1 242 ? -6.301 0.742 -23.078 1 88.31 242 GLN B C 1
ATOM 4498 O O . GLN B 1 242 ? -6.668 1.672 -22.359 1 88.31 242 GLN B O 1
ATOM 4503 N N . ALA B 1 243 ? -6.035 -0.422 -22.625 1 85.5 243 ALA B N 1
ATOM 4504 C CA . ALA B 1 243 ? -6.207 -0.723 -21.203 1 85.5 243 ALA B CA 1
ATOM 4505 C C . ALA B 1 243 ? -5.328 0.175 -20.344 1 85.5 243 ALA B C 1
ATOM 4507 O O . ALA B 1 243 ? -5.773 0.689 -19.312 1 85.5 243 ALA B O 1
ATOM 4508 N N . VAL B 1 244 ? -4.09 0.342 -20.812 1 90.5 244 VAL B N 1
ATOM 4509 C CA . VAL B 1 244 ? -3.156 1.187 -20.062 1 90.5 244 VAL B CA 1
ATOM 4510 C C . VAL B 1 244 ? -3.605 2.645 -20.156 1 90.5 244 VAL B C 1
ATOM 4512 O O . VAL B 1 244 ? -3.609 3.355 -19.141 1 90.5 244 VAL B O 1
ATOM 4515 N N . LYS B 1 245 ? -4.027 3.055 -21.281 1 90.69 245 LYS B N 1
ATOM 4516 C CA . LYS B 1 245 ? -4.508 4.418 -21.469 1 90.69 245 LYS B CA 1
ATOM 4517 C C . LYS B 1 245 ? -5.707 4.715 -20.578 1 90.69 245 LYS B C 1
ATOM 4519 O O . LYS B 1 245 ? -5.812 5.805 -20.016 1 90.69 245 LYS B O 1
ATOM 4524 N N . HIS B 1 246 ? -6.559 3.734 -20.406 1 89.56 246 HIS B N 1
ATOM 4525 C CA . HIS B 1 246 ? -7.754 3.918 -19.594 1 89.56 246 HIS B CA 1
ATOM 4526 C C . HIS B 1 246 ? -7.391 4.094 -18.109 1 89.56 246 HIS B C 1
ATOM 4528 O O . HIS B 1 246 ? -7.98 4.934 -17.422 1 89.56 246 HIS B O 1
ATOM 4534 N N . LEU B 1 247 ? -6.461 3.299 -17.688 1 90.19 247 LEU B N 1
ATOM 4535 C CA . LEU B 1 247 ? -6.008 3.424 -16.312 1 90.19 247 LEU B CA 1
ATOM 4536 C C . LEU B 1 247 ? -5.473 4.824 -16.031 1 90.19 247 LEU B C 1
ATOM 4538 O O . LEU B 1 247 ? -5.82 5.438 -15.023 1 90.19 247 LEU B O 1
ATOM 4542 N N . LEU B 1 248 ? -4.676 5.328 -16.969 1 93 248 LEU B N 1
ATOM 4543 C CA . LEU B 1 248 ? -4.035 6.629 -16.781 1 93 248 LEU B CA 1
ATOM 4544 C C . LEU B 1 248 ? -5.051 7.758 -16.922 1 93 248 LEU B C 1
ATOM 4546 O O . LEU B 1 248 ? -5.012 8.727 -16.172 1 93 248 LEU B O 1
ATOM 4550 N N . ALA B 1 249 ? -6.02 7.617 -17.828 1 90.81 249 ALA B N 1
ATOM 4551 C CA . ALA B 1 249 ? -7.059 8.617 -18.047 1 90.81 249 ALA B CA 1
ATOM 4552 C C . ALA B 1 249 ? -7.949 8.766 -16.812 1 90.81 249 ALA B C 1
ATOM 4554 O O . ALA B 1 249 ? -8.344 9.883 -16.453 1 90.81 249 ALA B O 1
ATOM 4555 N N . ASP B 1 250 ? -8.203 7.637 -16.203 1 89.94 250 ASP B N 1
ATOM 4556 C CA . ASP B 1 250 ? -9.047 7.66 -15.008 1 89.94 250 ASP B CA 1
ATOM 4557 C C . ASP B 1 250 ? -8.422 8.523 -13.914 1 89.94 250 ASP B C 1
ATOM 4559 O O . ASP B 1 250 ? -9.109 9.32 -13.281 1 89.94 250 ASP B O 1
ATOM 4563 N N . VAL B 1 251 ? -7.184 8.391 -13.75 1 94.5 251 VAL B N 1
ATOM 4564 C CA . VAL B 1 251 ? -6.484 9.148 -12.719 1 94.5 251 VAL B CA 1
ATOM 4565 C C . VAL B 1 251 ? -6.441 10.625 -13.102 1 94.5 251 VAL B C 1
ATOM 4567 O O . VAL B 1 251 ? -6.668 11.5 -12.258 1 94.5 251 VAL B O 1
ATOM 4570 N N . ALA B 1 252 ? -6.195 10.898 -14.344 1 93 252 ALA B N 1
ATOM 4571 C CA . ALA B 1 252 ? -6.117 12.281 -14.828 1 93 252 ALA B CA 1
ATOM 4572 C C . ALA B 1 252 ? -7.449 13 -14.648 1 93 252 ALA B C 1
ATOM 4574 O O . ALA B 1 252 ? -7.477 14.164 -14.242 1 93 252 ALA B O 1
ATOM 4575 N N . ILE B 1 253 ? -8.516 12.297 -14.93 1 89.06 253 ILE B N 1
ATOM 4576 C CA . ILE B 1 253 ? -9.852 12.867 -14.812 1 89.06 253 ILE B CA 1
ATOM 4577 C C . ILE B 1 253 ? -10.156 13.18 -13.344 1 89.06 253 ILE B C 1
ATOM 4579 O O . ILE B 1 253 ? -10.625 14.281 -13.023 1 89.06 253 ILE B O 1
ATOM 4583 N N . GLN B 1 254 ? -9.828 12.227 -12.461 1 92.44 254 GLN B N 1
ATOM 4584 C CA . GLN B 1 254 ? -10.047 12.453 -11.039 1 92.44 254 GLN B CA 1
ATOM 4585 C C . GLN B 1 254 ? -9.266 13.664 -10.547 1 92.44 254 GLN B C 1
ATOM 4587 O O . GLN B 1 254 ? -9.789 14.477 -9.781 1 92.44 254 GLN B O 1
ATOM 4592 N N . LEU B 1 255 ? -8.039 13.766 -11 1 94 255 LEU B N 1
ATOM 4593 C CA . LEU B 1 255 ? -7.172 14.867 -10.594 1 94 255 LEU B CA 1
ATOM 4594 C C . LEU B 1 255 ? -7.738 16.203 -11.055 1 94 255 LEU B C 1
ATOM 4596 O O . LEU B 1 255 ? -7.762 17.172 -10.289 1 94 255 LEU B O 1
ATOM 4600 N N . GLU B 1 256 ? -8.219 16.266 -12.266 1 89.94 256 GLU B N 1
ATOM 4601 C CA . GLU B 1 256 ? -8.781 17.484 -12.828 1 89.94 256 GLU B CA 1
ATOM 4602 C C . GLU B 1 256 ? -10 17.953 -12.039 1 89.94 256 GLU B C 1
ATOM 4604 O O . GLU B 1 256 ? -10.195 19.141 -11.828 1 89.94 256 GLU B O 1
ATOM 4609 N N . PHE B 1 257 ? -10.75 17 -11.578 1 86.44 257 PHE B N 1
ATOM 4610 C CA . PHE B 1 257 ? -11.977 17.328 -10.867 1 86.44 257 PHE B CA 1
ATOM 4611 C C . PHE B 1 257 ? -11.68 17.719 -9.43 1 86.44 257 PHE B C 1
ATOM 4613 O O . PHE B 1 257 ? -12.453 18.453 -8.805 1 86.44 257 PHE B O 1
ATOM 4620 N N . ALA B 1 258 ? -10.578 17.266 -8.938 1 93.94 258 ALA B N 1
ATOM 4621 C CA . ALA B 1 258 ? -10.25 17.5 -7.535 1 93.94 258 ALA B CA 1
ATOM 4622 C C . ALA B 1 258 ? -9.617 18.875 -7.336 1 93.94 258 ALA B C 1
ATOM 4624 O O . ALA B 1 258 ? -9.75 19.484 -6.27 1 93.94 258 ALA B O 1
ATOM 4625 N N . ARG B 1 259 ? -8.977 19.438 -8.359 1 92.12 259 ARG B N 1
ATOM 4626 C CA . ARG B 1 259 ? -8.188 20.672 -8.242 1 92.12 259 ARG B CA 1
ATOM 4627 C C . ARG B 1 259 ? -9.07 21.844 -7.848 1 92.12 259 ARG B C 1
ATOM 4629 O O . ARG B 1 259 ? -8.766 22.562 -6.895 1 92.12 259 ARG B O 1
ATOM 4636 N N . PRO B 1 260 ? -10.234 22.047 -8.547 1 89.5 260 PRO B N 1
ATOM 4637 C CA . PRO B 1 260 ? -11.086 23.172 -8.148 1 89.5 260 PRO B CA 1
ATOM 4638 C C . PRO B 1 260 ? -11.656 23 -6.746 1 89.5 260 PRO B C 1
ATOM 4640 O O . PRO B 1 260 ? -11.875 24 -6.047 1 89.5 260 PRO B O 1
ATOM 4643 N N . VAL B 1 261 ? -11.844 21.75 -6.328 1 92.19 261 VAL B N 1
ATOM 4644 C CA . VAL B 1 261 ? -12.375 21.484 -4.996 1 92.19 261 VAL B CA 1
ATOM 4645 C C . VAL B 1 261 ? -11.375 21.906 -3.934 1 92.19 261 VAL B C 1
ATOM 4647 O O . VAL B 1 261 ? -11.75 22.5 -2.916 1 92.19 261 VAL B O 1
ATOM 4650 N N . LEU B 1 262 ? -10.117 21.719 -4.203 1 95.81 262 LEU B N 1
ATOM 4651 C CA . LEU B 1 262 ? -9.055 22.141 -3.295 1 95.81 262 LEU B CA 1
ATOM 4652 C C . LEU B 1 262 ? -8.992 23.656 -3.189 1 95.81 262 LEU B C 1
ATOM 4654 O O . LEU B 1 262 ? -8.867 24.203 -2.09 1 95.81 262 LEU B O 1
ATOM 4658 N N . LEU B 1 263 ? -9.062 24.312 -4.312 1 93.38 263 LEU B N 1
ATOM 4659 C CA . LEU B 1 263 ? -8.961 25.766 -4.328 1 93.38 263 LEU B CA 1
ATOM 4660 C C . LEU B 1 263 ? -10.141 26.406 -3.604 1 93.38 263 LEU B C 1
ATOM 4662 O O . LEU B 1 263 ? -9.984 27.422 -2.92 1 93.38 263 LEU B O 1
ATOM 4666 N N . ARG B 1 264 ? -11.273 25.797 -3.773 1 92.38 264 ARG B N 1
ATOM 4667 C CA . ARG B 1 264 ? -12.445 26.281 -3.055 1 92.38 264 ARG B CA 1
ATOM 4668 C C . ARG B 1 264 ? -12.258 26.156 -1.547 1 92.38 264 ARG B C 1
ATOM 4670 O O . ARG B 1 264 ? -12.625 27.062 -0.792 1 92.38 264 ARG B O 1
ATOM 4677 N N . ALA B 1 265 ? -11.719 25.062 -1.157 1 96.38 265 ALA B N 1
ATOM 4678 C CA . ALA B 1 265 ? -11.461 24.859 0.265 1 96.38 265 ALA B CA 1
ATOM 4679 C C . ALA B 1 265 ? -10.461 25.875 0.801 1 96.38 265 ALA B C 1
ATOM 4681 O O . ALA B 1 265 ? -10.672 26.453 1.874 1 96.38 265 ALA B O 1
ATOM 4682 N N . ALA B 1 266 ? -9.438 26.125 0.022 1 97.06 266 ALA B N 1
ATOM 4683 C CA . ALA B 1 266 ? -8.422 27.109 0.425 1 97.06 266 ALA B CA 1
ATOM 4684 C C . ALA B 1 266 ? -9.031 28.5 0.559 1 97.06 266 ALA B C 1
ATOM 4686 O O . ALA B 1 266 ? -8.766 29.203 1.533 1 97.06 266 ALA B O 1
ATOM 4687 N N . ALA B 1 267 ? -9.852 28.875 -0.371 1 94.12 267 ALA B N 1
ATOM 4688 C CA . ALA B 1 267 ? -10.5 30.188 -0.354 1 94.12 267 ALA B CA 1
ATOM 4689 C C . ALA B 1 267 ? -11.445 30.312 0.834 1 94.12 267 ALA B C 1
ATOM 4691 O O . ALA B 1 267 ? -11.5 31.359 1.49 1 94.12 267 ALA B O 1
ATOM 4692 N N . ALA B 1 268 ? -12.195 29.234 1.038 1 94.5 268 ALA B N 1
ATOM 4693 C CA . ALA B 1 268 ? -13.141 29.266 2.15 1 94.5 268 ALA B CA 1
ATOM 4694 C C . ALA B 1 268 ? -12.422 29.469 3.48 1 94.5 268 ALA B C 1
ATOM 4696 O O . ALA B 1 268 ? -12.883 30.234 4.332 1 94.5 268 ALA B O 1
ATOM 4697 N N . LEU B 1 269 ? -11.297 28.828 3.637 1 95.5 269 LEU B N 1
ATOM 4698 C CA . LEU B 1 269 ? -10.508 28.984 4.859 1 95.5 269 LEU B CA 1
ATOM 4699 C C . LEU B 1 269 ? -9.93 30.391 4.969 1 95.5 269 LEU B C 1
ATOM 4701 O O . LEU B 1 269 ? -9.984 31 6.031 1 95.5 269 LEU B O 1
ATOM 4705 N N . ALA B 1 270 ? -9.383 30.859 3.883 1 93.88 270 ALA B N 1
ATOM 4706 C CA . ALA B 1 270 ? -8.727 32.156 3.865 1 93.88 270 ALA B CA 1
ATOM 4707 C C . ALA B 1 270 ? -9.711 33.281 4.223 1 93.88 270 ALA B C 1
ATOM 4709 O O . ALA B 1 270 ? -9.344 34.25 4.859 1 93.88 270 ALA B O 1
ATOM 4710 N N . HIS B 1 271 ? -10.938 33.094 3.85 1 92.31 271 HIS B N 1
ATOM 4711 C CA . HIS B 1 271 ? -11.938 34.125 4.062 1 92.31 271 HIS B CA 1
ATOM 4712 C C . HIS B 1 271 ? -12.758 33.844 5.32 1 92.31 271 HIS B C 1
ATOM 4714 O O . HIS B 1 271 ? -13.719 34.562 5.609 1 92.31 271 HIS B O 1
ATOM 4720 N N . GLY B 1 272 ? -12.43 32.844 6.02 1 91.75 272 GLY B N 1
ATOM 4721 C CA . GLY B 1 272 ? -13.094 32.531 7.277 1 91.75 272 GLY B CA 1
ATOM 4722 C C . GLY B 1 272 ? -14.57 32.219 7.117 1 91.75 272 GLY B C 1
ATOM 4723 O O . GLY B 1 272 ? -15.391 32.656 7.922 1 91.75 272 GLY B O 1
ATOM 4724 N N . LEU B 1 273 ? -14.906 31.516 6.066 1 91.56 273 LEU B N 1
ATOM 4725 C CA . LEU B 1 273 ? -16.297 31.172 5.836 1 91.56 273 LEU B CA 1
ATOM 4726 C C . LEU B 1 273 ? -16.766 30.109 6.836 1 91.56 273 LEU B C 1
ATOM 4728 O O . LEU B 1 273 ? -16.016 29.219 7.207 1 91.56 273 LEU B O 1
ATOM 4732 N N . PRO B 1 274 ? -18.031 30.203 7.266 1 88.88 274 PRO B N 1
ATOM 4733 C CA . PRO B 1 274 ? -18.547 29.266 8.273 1 88.88 274 PRO B CA 1
ATOM 4734 C C . PRO B 1 274 ? -18.5 27.812 7.809 1 88.88 274 PRO B C 1
ATOM 4736 O O . PRO B 1 274 ? -18.344 26.906 8.625 1 88.88 274 PRO B O 1
ATOM 4739 N N . ASP B 1 275 ? -18.562 27.578 6.527 1 89.94 275 ASP B N 1
ATOM 4740 C CA . ASP B 1 275 ? -18.594 26.219 6.016 1 89.94 275 ASP B CA 1
ATOM 4741 C C . ASP B 1 275 ? -17.234 25.781 5.504 1 89.94 275 ASP B C 1
ATOM 4743 O O . ASP B 1 275 ? -17.125 24.844 4.719 1 8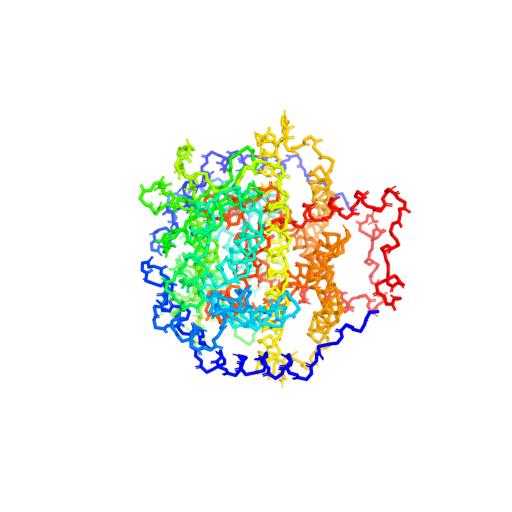9.94 275 ASP B O 1
ATOM 4747 N N . ALA B 1 276 ? -16.219 26.484 5.902 1 94.56 276 ALA B N 1
ATOM 4748 C CA . ALA B 1 276 ? -14.875 26.172 5.426 1 94.56 276 ALA B CA 1
ATOM 4749 C C . ALA B 1 276 ? -14.484 24.734 5.758 1 94.56 276 ALA B C 1
ATOM 4751 O O . ALA B 1 276 ? -13.859 24.047 4.945 1 94.56 276 ALA B O 1
ATOM 4752 N N . GLY B 1 277 ? -14.898 24.297 6.914 1 95.44 277 GLY B N 1
ATOM 4753 C CA . GLY B 1 277 ? -14.617 22.922 7.312 1 95.44 277 GLY B CA 1
ATOM 4754 C C . GLY B 1 277 ? -15.211 21.891 6.371 1 95.44 277 GLY B C 1
ATOM 4755 O O . GLY B 1 277 ? -14.594 20.875 6.086 1 95.44 277 GLY B O 1
ATOM 4756 N N . LEU B 1 278 ? -16.359 22.172 5.887 1 93.44 278 LEU B N 1
ATOM 4757 C CA . LEU B 1 278 ? -17.016 21.281 4.941 1 93.44 278 LEU B CA 1
ATOM 4758 C C . LEU B 1 278 ? -16.266 21.219 3.621 1 93.44 278 LEU B C 1
ATOM 4760 O O . LEU B 1 278 ? -16.062 20.141 3.062 1 93.44 278 LEU B O 1
ATOM 4764 N N . HIS B 1 279 ? -15.875 22.359 3.158 1 93.94 279 HIS B N 1
ATOM 4765 C CA . HIS B 1 279 ? -15.125 22.422 1.909 1 93.94 279 HIS B CA 1
ATOM 4766 C C . HIS B 1 279 ? -13.781 21.703 2.035 1 93.94 279 HIS B C 1
ATOM 4768 O O . HIS B 1 279 ? -13.344 21.031 1.103 1 93.94 279 HIS B O 1
ATOM 4774 N N . VAL B 1 280 ? -13.18 21.844 3.186 1 97.75 280 VAL B N 1
ATOM 4775 C CA . VAL B 1 280 ? -11.906 21.172 3.434 1 97.75 280 VAL B CA 1
ATOM 4776 C C . VAL B 1 280 ? -12.117 19.672 3.441 1 97.75 280 VAL B C 1
ATOM 4778 O O . VAL B 1 280 ? -11.328 18.922 2.85 1 97.75 280 VAL B O 1
ATOM 4781 N N . SER B 1 281 ? -13.18 19.234 4.055 1 97.12 281 SER B N 1
ATOM 4782 C CA . SER B 1 281 ? -13.484 17.812 4.09 1 97.12 281 SER B CA 1
ATOM 4783 C C . SER B 1 281 ? -13.758 17.266 2.689 1 97.12 281 SER B C 1
ATOM 4785 O O . SER B 1 281 ? -13.336 16.156 2.354 1 97.12 281 SER B O 1
ATOM 4787 N N . HIS B 1 282 ? -14.414 18.016 1.905 1 94.62 282 HIS B N 1
ATOM 4788 C CA . HIS B 1 282 ? -14.656 17.625 0.521 1 94.62 282 HIS B CA 1
ATOM 4789 C C . HIS B 1 282 ? -13.352 17.469 -0.244 1 94.62 282 HIS B C 1
ATOM 4791 O O . HIS B 1 282 ? -13.164 16.484 -0.965 1 94.62 282 HIS B O 1
ATOM 4797 N N . ALA B 1 283 ? -12.5 18.453 -0.056 1 97.06 283 ALA B N 1
ATOM 4798 C CA . ALA B 1 283 ? -11.195 18.391 -0.718 1 97.06 283 ALA B CA 1
ATOM 4799 C C . ALA B 1 283 ? -10.398 17.172 -0.26 1 97.06 283 ALA B C 1
ATOM 4801 O O . ALA B 1 283 ? -9.758 16.516 -1.071 1 97.06 283 ALA B O 1
ATOM 4802 N N . ARG B 1 284 ? -10.484 16.906 1.022 1 97.81 284 ARG B N 1
ATOM 4803 C CA . ARG B 1 284 ? -9.75 15.789 1.596 1 97.81 284 ARG B CA 1
ATOM 4804 C C . ARG B 1 284 ? -10.242 14.461 1.021 1 97.81 284 ARG B C 1
ATOM 4806 O O . ARG B 1 284 ? -9.438 13.609 0.636 1 97.81 284 ARG B O 1
ATOM 4813 N N . VAL B 1 285 ? -11.508 14.312 0.908 1 94.62 285 VAL B N 1
ATOM 4814 C CA . VAL B 1 285 ? -12.086 13.07 0.398 1 94.62 285 VAL B CA 1
ATOM 4815 C C . VAL B 1 285 ? -11.727 12.906 -1.077 1 94.62 285 VAL B C 1
ATOM 4817 O O . VAL B 1 285 ? -11.32 11.828 -1.506 1 94.62 285 VAL B O 1
ATOM 4820 N N . ALA B 1 286 ? -11.844 13.977 -1.803 1 93.69 286 ALA B N 1
ATOM 4821 C CA . ALA B 1 286 ? -11.531 13.938 -3.229 1 93.69 286 ALA B CA 1
ATOM 4822 C C . ALA B 1 286 ? -10.047 13.625 -3.451 1 93.69 286 ALA B C 1
ATOM 4824 O O . ALA B 1 286 ? -9.703 12.773 -4.27 1 93.69 286 ALA B O 1
ATOM 4825 N N . ALA B 1 287 ? -9.219 14.289 -2.699 1 97.88 287 ALA B N 1
ATOM 4826 C CA . ALA B 1 287 ? -7.773 14.125 -2.865 1 97.88 287 ALA B CA 1
ATOM 4827 C C . ALA B 1 287 ? -7.332 12.727 -2.453 1 97.88 287 ALA B C 1
ATOM 4829 O O . ALA B 1 287 ? -6.48 12.117 -3.105 1 97.88 287 ALA B O 1
ATOM 4830 N N . ALA B 1 288 ? -7.891 12.281 -1.367 1 95.5 288 ALA B N 1
ATOM 4831 C CA . ALA B 1 288 ? -7.551 10.945 -0.89 1 95.5 288 ALA B CA 1
ATOM 4832 C C . ALA B 1 288 ? -7.906 9.883 -1.928 1 95.5 288 ALA B C 1
ATOM 4834 O O . ALA B 1 288 ? -7.141 8.945 -2.158 1 95.5 288 ALA B O 1
ATOM 4835 N N . ARG B 1 289 ? -9.031 10 -2.512 1 91.5 289 ARG B N 1
ATOM 4836 C CA . ARG B 1 289 ? -9.461 9.07 -3.545 1 91.5 289 ARG B CA 1
ATOM 4837 C C . ARG B 1 289 ? -8.516 9.094 -4.738 1 91.5 289 ARG B C 1
ATOM 4839 O O . ARG B 1 289 ? -8.133 8.039 -5.254 1 91.5 289 ARG B O 1
ATOM 4846 N N . CYS B 1 290 ? -8.133 10.258 -5.133 1 94.44 290 CYS B N 1
ATOM 4847 C CA . CYS B 1 290 ? -7.215 10.43 -6.25 1 94.44 290 CYS B CA 1
ATOM 4848 C C . CYS B 1 290 ? -5.879 9.75 -5.965 1 94.44 290 CYS B C 1
ATOM 4850 O O . CYS B 1 290 ? -5.352 9.023 -6.809 1 94.44 290 CYS B O 1
ATOM 4852 N N . ALA B 1 291 ? -5.426 10.031 -4.805 1 97.12 291 ALA B N 1
ATOM 4853 C CA . ALA B 1 291 ? -4.098 9.531 -4.453 1 97.12 291 ALA B CA 1
ATOM 4854 C C . ALA B 1 291 ? -4.082 8.008 -4.383 1 97.12 291 ALA B C 1
ATOM 4856 O O . ALA B 1 291 ? -3.133 7.367 -4.844 1 97.12 291 ALA B O 1
ATOM 4857 N N . TRP B 1 292 ? -5.113 7.473 -3.852 1 93.06 292 TRP B N 1
ATOM 4858 C CA . TRP B 1 292 ? -5.223 6.02 -3.758 1 93.06 292 TRP B CA 1
ATOM 4859 C C . TRP B 1 292 ? -5.32 5.391 -5.145 1 93.06 292 TRP B C 1
ATOM 4861 O O . TRP B 1 292 ? -4.645 4.398 -5.43 1 93.06 292 TRP B O 1
ATOM 4871 N N . SER B 1 293 ? -6.141 5.934 -6 1 93.12 293 SER B N 1
ATOM 4872 C CA . SER B 1 293 ? -6.281 5.449 -7.367 1 93.12 293 SER B CA 1
ATOM 4873 C C . SER B 1 293 ? -4.965 5.543 -8.133 1 93.12 293 SER B C 1
ATOM 4875 O O . SER B 1 293 ? -4.582 4.609 -8.836 1 93.12 293 SER B O 1
ATOM 4877 N N . ALA B 1 294 ? -4.324 6.676 -7.949 1 96.75 294 ALA B N 1
ATOM 4878 C CA . ALA B 1 294 ? -3.057 6.883 -8.648 1 96.75 294 ALA B CA 1
ATOM 4879 C C . ALA B 1 294 ? -2.016 5.859 -8.211 1 96.75 294 ALA B C 1
ATOM 4881 O O . ALA B 1 294 ? -1.28 5.316 -9.039 1 96.75 294 ALA B O 1
ATOM 4882 N N . ALA B 1 295 ? -1.955 5.605 -6.91 1 95.69 295 ALA B N 1
ATOM 4883 C CA . ALA B 1 295 ? -1.007 4.617 -6.398 1 95.69 295 ALA B CA 1
ATOM 4884 C C . ALA B 1 295 ? -1.291 3.232 -6.977 1 95.69 295 ALA B C 1
ATOM 4886 O O . ALA B 1 295 ? -0.395 2.584 -7.516 1 95.69 295 ALA B O 1
ATOM 4887 N N . ARG B 1 296 ? -2.492 2.855 -6.934 1 92.19 296 ARG B N 1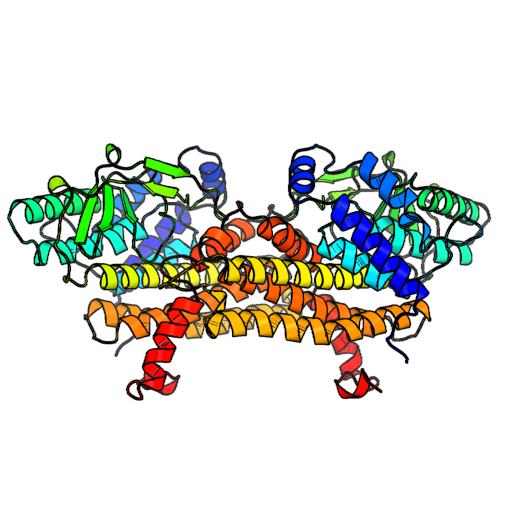
ATOM 4888 C CA . ARG B 1 296 ? -2.891 1.534 -7.406 1 92.19 296 ARG B CA 1
ATOM 4889 C C . ARG B 1 296 ? -2.613 1.383 -8.898 1 92.19 296 ARG B C 1
ATOM 4891 O O . ARG B 1 296 ? -2.029 0.387 -9.328 1 92.19 296 ARG B O 1
ATOM 4898 N N . GLN B 1 297 ? -3.012 2.342 -9.688 1 93.25 297 GLN B N 1
ATOM 4899 C CA . GLN B 1 297 ? -2.896 2.252 -11.141 1 93.25 297 GLN B CA 1
ATOM 4900 C C . GLN B 1 297 ? -1.441 2.373 -11.586 1 93.25 297 GLN B C 1
ATOM 4902 O O . GLN B 1 297 ? -1.021 1.712 -12.539 1 93.25 297 GLN B O 1
ATOM 4907 N N . ALA B 1 298 ? -0.691 3.242 -10.906 1 95.56 298 ALA B N 1
ATOM 4908 C CA . ALA B 1 298 ? 0.721 3.373 -11.25 1 95.56 298 ALA B CA 1
ATOM 4909 C C . ALA B 1 298 ? 1.476 2.074 -10.977 1 95.56 298 ALA B C 1
ATOM 4911 O O . ALA B 1 298 ? 2.314 1.653 -11.773 1 95.56 298 ALA B O 1
ATOM 4912 N N . ILE B 1 299 ? 1.166 1.43 -9.891 1 92.88 299 ILE B N 1
ATOM 4913 C CA . ILE B 1 299 ? 1.76 0.138 -9.562 1 92.88 299 ILE B CA 1
ATOM 4914 C C . ILE B 1 299 ? 1.414 -0.878 -10.648 1 92.88 299 ILE B C 1
ATOM 4916 O O . ILE B 1 299 ? 2.291 -1.594 -11.141 1 92.88 299 ILE B O 1
ATOM 4920 N N . GLN B 1 300 ? 0.217 -0.879 -11.055 1 89.81 300 GLN B N 1
ATOM 4921 C CA . GLN B 1 300 ? -0.256 -1.812 -12.07 1 89.81 300 GLN B CA 1
ATOM 4922 C C . GLN B 1 300 ? 0.459 -1.585 -13.398 1 89.81 300 GLN B C 1
ATOM 4924 O O . GLN B 1 300 ? 0.862 -2.541 -14.062 1 89.81 300 GLN B O 1
ATOM 4929 N N . VAL B 1 301 ? 0.604 -0.362 -13.758 1 92.38 301 VAL B N 1
ATOM 4930 C CA . VAL B 1 301 ? 1.247 -0.013 -15.023 1 92.38 301 VAL B CA 1
ATOM 4931 C C . VAL B 1 301 ? 2.699 -0.482 -15.008 1 92.38 301 VAL B C 1
ATOM 4933 O O . VAL B 1 301 ? 3.221 -0.937 -16.031 1 92.38 301 VAL B O 1
ATOM 4936 N N . HIS B 1 302 ? 3.311 -0.438 -13.891 1 93.25 302 HIS B N 1
ATOM 4937 C CA . HIS B 1 302 ? 4.719 -0.812 -13.789 1 93.25 302 HIS B CA 1
ATOM 4938 C C . HIS B 1 302 ? 4.879 -2.326 -13.703 1 93.25 302 HIS B C 1
ATOM 4940 O O . HIS B 1 302 ? 6 -2.838 -13.75 1 93.25 302 HIS B O 1
ATOM 4946 N N . GLY B 1 303 ? 3.781 -3.02 -13.562 1 87.69 303 GLY B N 1
ATOM 4947 C CA . GLY B 1 303 ? 3.828 -4.473 -13.562 1 87.69 303 GLY B CA 1
ATOM 4948 C C . GLY B 1 303 ? 4.586 -5.051 -12.383 1 87.69 303 GLY B C 1
ATOM 4949 O O . GLY B 1 303 ? 4.398 -4.617 -11.25 1 87.69 303 GLY B O 1
ATOM 4950 N N . ALA B 1 304 ? 5.414 -6.039 -12.648 1 84.12 304 ALA B N 1
ATOM 4951 C CA . ALA B 1 304 ? 6.145 -6.742 -11.602 1 84.12 304 ALA B CA 1
ATOM 4952 C C . ALA B 1 304 ? 7.031 -5.781 -10.812 1 84.12 304 ALA B C 1
ATOM 4954 O O . ALA B 1 304 ? 7.137 -5.887 -9.586 1 84.12 304 ALA B O 1
ATOM 4955 N N . MET B 1 305 ? 7.594 -4.895 -11.523 1 87 305 MET B N 1
ATOM 4956 C CA . MET B 1 305 ? 8.516 -3.965 -10.875 1 87 305 MET B CA 1
ATOM 4957 C C . MET B 1 305 ? 7.766 -2.994 -9.969 1 87 305 MET B C 1
ATOM 4959 O O . MET B 1 305 ? 8.344 -2.428 -9.039 1 87 305 MET B O 1
ATOM 4963 N N . GLY B 1 306 ? 6.496 -2.793 -10.258 1 89.62 306 GLY B N 1
ATOM 4964 C CA . GLY B 1 306 ? 5.668 -1.941 -9.422 1 89.62 306 GLY B CA 1
ATOM 4965 C C . GLY B 1 306 ? 5.465 -2.498 -8.023 1 89.62 306 GLY B C 1
ATOM 4966 O O . GLY B 1 306 ? 5.094 -1.764 -7.105 1 89.62 306 GLY B O 1
ATOM 4967 N N . TYR B 1 307 ? 5.742 -3.703 -7.887 1 84.69 307 TYR B N 1
ATOM 4968 C CA . TYR B 1 307 ? 5.539 -4.371 -6.605 1 84.69 307 TYR B CA 1
ATOM 4969 C C . TYR B 1 307 ? 6.871 -4.629 -5.91 1 84.69 307 TYR B C 1
ATOM 4971 O O . TYR B 1 307 ? 6.977 -5.527 -5.074 1 84.69 307 TYR B O 1
ATOM 4979 N N . THR B 1 308 ? 7.895 -3.932 -6.352 1 87.25 308 THR B N 1
ATOM 4980 C CA . THR B 1 308 ? 9.211 -3.924 -5.715 1 87.25 308 THR B CA 1
ATOM 4981 C C . THR B 1 308 ? 9.516 -2.551 -5.125 1 87.25 308 THR B C 1
ATOM 4983 O O . THR B 1 308 ? 8.812 -1.577 -5.406 1 87.25 308 THR B O 1
ATOM 4986 N N . TRP B 1 309 ? 10.562 -2.531 -4.285 1 83.81 309 TRP B N 1
ATOM 4987 C CA . TRP B 1 309 ? 11.016 -1.268 -3.709 1 83.81 309 TRP B CA 1
ATOM 4988 C C . TRP B 1 309 ? 12.141 -0.659 -4.539 1 83.81 309 TRP B C 1
ATOM 4990 O O . TRP B 1 309 ? 12.922 0.152 -4.035 1 83.81 309 TRP B O 1
ATOM 5000 N N . GLU B 1 310 ? 12.172 -1 -5.855 1 86.12 310 GLU B N 1
ATOM 5001 C CA . GLU B 1 310 ? 13.289 -0.602 -6.703 1 86.12 310 GLU B CA 1
ATOM 5002 C C . GLU B 1 310 ? 13 0.709 -7.426 1 86.12 310 GLU B C 1
ATOM 5004 O O . GLU B 1 310 ? 13.922 1.435 -7.805 1 86.12 310 GLU B O 1
ATOM 5009 N N . LEU B 1 311 ? 11.82 1.003 -7.57 1 91.25 311 LEU B N 1
ATOM 5010 C CA . LEU B 1 311 ? 11.445 2.143 -8.398 1 91.25 311 LEU B CA 1
ATOM 5011 C C . LEU B 1 311 ? 11.188 3.377 -7.543 1 91.25 311 LEU B C 1
ATOM 5013 O O . LEU B 1 311 ? 10.781 3.258 -6.387 1 91.25 311 LEU B O 1
ATOM 5017 N N . ASP B 1 312 ? 11.375 4.535 -8.211 1 94.44 312 ASP B N 1
ATOM 5018 C CA . ASP B 1 312 ? 11.062 5.793 -7.531 1 94.44 312 ASP B CA 1
ATOM 5019 C C . ASP B 1 312 ? 9.594 5.844 -7.117 1 94.44 312 ASP B C 1
ATOM 5021 O O . ASP B 1 312 ? 9.242 6.508 -6.141 1 94.44 312 ASP B O 1
ATOM 5025 N N . LEU B 1 313 ? 8.797 5.094 -7.766 1 95.88 313 LEU B N 1
ATOM 5026 C CA . LEU B 1 313 ? 7.355 5.066 -7.52 1 95.88 313 LEU B CA 1
ATOM 5027 C C . LEU B 1 313 ? 7.062 4.797 -6.047 1 95.88 313 LEU B C 1
ATOM 5029 O O . LEU B 1 313 ? 6.109 5.34 -5.492 1 95.88 313 LEU B O 1
ATOM 5033 N N . GLN B 1 314 ? 7.902 4.082 -5.398 1 93.88 314 GLN B N 1
ATOM 5034 C CA . GLN B 1 314 ? 7.656 3.674 -4.02 1 93.88 314 GLN B CA 1
ATOM 5035 C C . GLN B 1 314 ? 7.699 4.871 -3.076 1 93.88 314 GLN B C 1
ATOM 5037 O O . GLN B 1 314 ? 6.984 4.902 -2.07 1 93.88 314 GLN B O 1
ATOM 5042 N N . ILE B 1 315 ? 8.539 5.852 -3.398 1 96.12 315 ILE B N 1
ATOM 5043 C CA . ILE B 1 315 ? 8.656 7.055 -2.578 1 96.12 315 ILE B CA 1
ATOM 5044 C C . ILE B 1 315 ? 7.305 7.762 -2.508 1 96.12 315 ILE B C 1
ATOM 5046 O O . ILE B 1 315 ? 6.836 8.109 -1.421 1 96.12 315 ILE B O 1
ATOM 5050 N N . PHE B 1 316 ? 6.695 7.844 -3.588 1 97.75 316 PHE B N 1
ATOM 5051 C CA . PHE B 1 316 ? 5.48 8.641 -3.709 1 97.75 316 PHE B CA 1
ATOM 5052 C C . PHE B 1 316 ? 4.266 7.852 -3.248 1 97.75 316 PHE B C 1
ATOM 5054 O O . PHE B 1 316 ? 3.35 8.406 -2.637 1 97.75 316 PHE B O 1
ATOM 5061 N N . THR B 1 317 ? 4.238 6.551 -3.459 1 95.69 317 THR B N 1
ATOM 5062 C CA . THR B 1 317 ? 3.15 5.703 -2.986 1 95.69 317 THR B CA 1
ATOM 5063 C C . THR B 1 317 ? 3.143 5.633 -1.463 1 95.69 317 THR B C 1
ATOM 5065 O O . THR B 1 317 ? 2.09 5.77 -0.835 1 95.69 317 THR B O 1
ATOM 5068 N N . LYS B 1 318 ? 4.312 5.477 -0.894 1 94.25 318 LYS B N 1
ATOM 5069 C CA . LYS B 1 318 ? 4.422 5.438 0.562 1 94.25 318 LYS B CA 1
ATOM 5070 C C . LYS B 1 318 ? 3.922 6.738 1.187 1 94.25 318 LYS B C 1
ATOM 5072 O O . LYS B 1 318 ? 3.178 6.715 2.17 1 94.25 318 LYS B O 1
ATOM 5077 N N . ARG B 1 319 ? 4.305 7.812 0.578 1 96.5 319 ARG B N 1
ATOM 5078 C CA . ARG B 1 319 ? 3.887 9.117 1.093 1 96.5 319 ARG B CA 1
ATOM 5079 C C . ARG B 1 319 ? 2.377 9.297 0.972 1 96.5 319 ARG B C 1
ATOM 5081 O O . ARG B 1 319 ? 1.731 9.805 1.892 1 96.5 319 ARG B O 1
ATOM 5088 N N . ALA B 1 320 ? 1.846 8.93 -0.139 1 96.44 320 ALA B N 1
ATOM 5089 C CA . ALA B 1 320 ? 0.406 9.055 -0.357 1 96.44 320 ALA B CA 1
ATOM 5090 C C . ALA B 1 320 ? -0.377 8.25 0.676 1 96.44 320 ALA B C 1
ATOM 5092 O O . ALA B 1 320 ? -1.354 8.742 1.244 1 96.44 320 ALA B O 1
ATOM 5093 N N . TRP B 1 321 ? 0.082 7.098 0.933 1 92.69 321 TRP B N 1
ATOM 5094 C CA . TRP B 1 321 ? -0.598 6.234 1.895 1 92.69 321 TRP B CA 1
ATOM 5095 C C . TRP B 1 321 ? -0.441 6.773 3.312 1 92.69 321 TRP B C 1
ATOM 5097 O O . TRP B 1 321 ? -1.398 6.785 4.09 1 92.69 321 TRP B O 1
ATOM 5107 N N . ALA B 1 322 ? 0.715 7.211 3.641 1 94 322 ALA B N 1
ATOM 5108 C CA . ALA B 1 322 ? 0.968 7.746 4.977 1 94 322 ALA B CA 1
ATOM 5109 C C . ALA B 1 322 ? 0.096 8.969 5.254 1 94 322 ALA B C 1
ATOM 5111 O O . ALA B 1 322 ? -0.452 9.109 6.348 1 94 322 ALA B O 1
ATOM 5112 N N . LEU B 1 323 ? -0.05 9.797 4.27 1 96 323 LEU B N 1
ATOM 5113 C CA . LEU B 1 323 ? -0.792 11.039 4.453 1 96 323 LEU B CA 1
ATOM 5114 C C . LEU B 1 323 ? -2.291 10.766 4.543 1 96 323 LEU B C 1
ATOM 5116 O O . LEU B 1 323 ? -3.047 11.602 5.055 1 96 323 LEU B O 1
ATOM 5120 N N . ALA B 1 324 ? -2.729 9.664 4.078 1 93.19 324 ALA B N 1
ATOM 5121 C CA . ALA B 1 324 ? -4.152 9.328 4.078 1 93.19 324 ALA B CA 1
ATOM 5122 C C . ALA B 1 324 ? -4.703 9.273 5.5 1 93.19 324 ALA B C 1
ATOM 5124 O O . ALA B 1 324 ? -5.879 9.562 5.727 1 93.19 324 ALA B O 1
ATOM 5125 N N . GLY B 1 325 ? -3.871 9.055 6.422 1 91.5 325 GLY B N 1
ATOM 5126 C CA . GLY B 1 325 ? -4.309 8.953 7.809 1 91.5 325 GLY B CA 1
ATOM 5127 C C . GLY B 1 325 ? -4.016 10.203 8.617 1 91.5 325 GLY B C 1
ATOM 5128 O O . GLY B 1 325 ? -4.293 10.258 9.812 1 91.5 325 GLY B O 1
ATOM 5129 N N . SER B 1 326 ? -3.537 11.203 7.977 1 94.44 326 SER B N 1
ATOM 5130 C CA . SER B 1 326 ? -3.1 12.391 8.711 1 94.44 326 SER B CA 1
ATOM 5131 C C . SER B 1 326 ? -4.145 13.5 8.648 1 94.44 326 SER B C 1
ATOM 5133 O O . SER B 1 326 ? -4.84 13.641 7.641 1 94.44 326 SER B O 1
ATOM 5135 N N . TRP B 1 327 ? -4.324 14.227 9.766 1 96.88 327 TRP B N 1
ATOM 5136 C CA . TRP B 1 327 ? -5.25 15.344 9.906 1 96.88 327 TRP B CA 1
ATOM 5137 C C . TRP B 1 327 ? -6.668 14.922 9.539 1 96.88 327 TRP B C 1
ATOM 5139 O O . TRP B 1 327 ? -7.363 15.633 8.805 1 96.88 327 TRP B O 1
ATOM 5149 N N . GLY B 1 328 ? -6.992 13.781 10.031 1 92.69 328 GLY B N 1
ATOM 5150 C CA . GLY B 1 328 ? -8.281 13.18 9.719 1 92.69 328 GLY B CA 1
ATOM 5151 C C . GLY B 1 328 ? -8.234 12.266 8.508 1 92.69 328 GLY B C 1
ATOM 5152 O O . GLY B 1 328 ? -7.73 12.648 7.449 1 92.69 328 GLY B O 1
ATOM 5153 N N . ASP B 1 329 ? -8.789 11.062 8.695 1 89.75 329 ASP B N 1
ATOM 5154 C CA . ASP B 1 329 ? -8.812 10.125 7.578 1 89.75 329 ASP B CA 1
ATOM 5155 C C . ASP B 1 329 ? -10.109 10.258 6.781 1 89.75 329 ASP B C 1
ATOM 5157 O O . ASP B 1 329 ? -10.898 11.172 7.02 1 89.75 329 ASP B O 1
ATOM 5161 N N . ARG B 1 330 ? -10.258 9.469 5.777 1 86.56 330 ARG B N 1
ATOM 5162 C CA . ARG B 1 330 ? -11.406 9.539 4.879 1 86.56 330 ARG B CA 1
ATOM 5163 C C . ARG B 1 330 ? -12.711 9.391 5.645 1 86.56 330 ARG B C 1
ATOM 5165 O O . ARG B 1 330 ? -13.68 10.109 5.379 1 86.56 330 ARG B O 1
ATOM 5172 N N . ALA B 1 331 ? -12.758 8.484 6.586 1 83.81 331 ALA B N 1
ATOM 5173 C CA . ALA B 1 331 ? -13.977 8.266 7.363 1 83.81 331 ALA B CA 1
ATOM 5174 C C . ALA B 1 331 ? -14.359 9.508 8.156 1 83.81 331 ALA B C 1
ATOM 5176 O O . ALA B 1 331 ? -15.531 9.883 8.211 1 83.81 331 ALA B O 1
ATOM 5177 N N . PHE B 1 332 ? -13.398 10.109 8.805 1 89.88 332 PHE B N 1
ATOM 5178 C CA . PHE B 1 332 ? -13.617 11.336 9.57 1 89.88 332 PHE B CA 1
ATOM 5179 C C . PHE B 1 332 ? -14.203 12.422 8.688 1 89.88 332 PHE B C 1
ATOM 5181 O O . PHE B 1 332 ? -15.211 13.047 9.047 1 89.88 332 PHE B O 1
ATOM 5188 N N . HIS B 1 333 ? -13.656 12.648 7.516 1 93.88 333 HIS B N 1
ATOM 5189 C CA . HIS B 1 333 ? -14.078 13.75 6.652 1 93.88 333 HIS B CA 1
ATOM 5190 C C . HIS B 1 333 ? -15.406 13.438 5.973 1 93.88 333 HIS B C 1
ATOM 5192 O O . HIS B 1 333 ? -16.219 14.336 5.73 1 93.88 333 HIS B O 1
ATOM 5198 N N . LYS B 1 334 ? -15.664 12.195 5.68 1 89.06 334 LYS B N 1
ATOM 5199 C CA . LYS B 1 334 ? -16.969 11.82 5.164 1 89.06 334 LYS B CA 1
ATOM 5200 C C . LYS B 1 334 ? -18.062 12.062 6.203 1 89.06 334 LYS B C 1
ATOM 5202 O O . LYS B 1 334 ? -19.156 12.516 5.863 1 89.06 334 LYS B O 1
ATOM 5207 N N . ALA B 1 335 ? -17.75 11.719 7.426 1 86.94 335 ALA B N 1
ATOM 5208 C CA . ALA B 1 335 ? -18.703 11.961 8.508 1 86.94 335 ALA B CA 1
ATOM 5209 C C . ALA B 1 335 ? -19 13.453 8.641 1 86.94 335 ALA B C 1
ATOM 5211 O O . ALA B 1 335 ? -20.141 13.852 8.852 1 86.94 335 ALA B O 1
ATOM 5212 N N . ARG B 1 336 ? -17.953 14.234 8.547 1 88.56 336 ARG B N 1
ATOM 5213 C CA . ARG B 1 336 ? -18.125 15.688 8.617 1 88.56 336 ARG B CA 1
ATOM 5214 C C . ARG B 1 336 ? -19.031 16.172 7.488 1 88.56 336 ARG B C 1
ATOM 5216 O O . ARG B 1 336 ? -19.859 17.062 7.695 1 88.56 336 ARG B O 1
ATOM 5223 N N . MET B 1 337 ? -18.875 15.609 6.344 1 87.75 337 MET B N 1
ATOM 5224 C CA . MET B 1 337 ? -19.688 15.977 5.191 1 87.75 337 MET B CA 1
ATOM 5225 C C . MET B 1 337 ? -21.125 15.492 5.367 1 87.75 337 MET B C 1
ATOM 5227 O O . MET B 1 337 ? -22.062 16.203 5.016 1 87.75 337 MET B O 1
ATOM 5231 N N . GLY B 1 338 ? -21.297 14.203 5.848 1 82.06 338 GLY B N 1
ATOM 5232 C CA . GLY B 1 338 ? -22.609 13.641 6.062 1 82.06 338 GLY B CA 1
ATOM 5233 C C . GLY B 1 338 ? -23.469 14.453 7.016 1 82.06 338 GLY B C 1
ATOM 5234 O O . GLY B 1 338 ? -24.656 14.625 6.797 1 82.06 338 GLY B O 1
ATOM 5235 N N . ALA B 1 339 ? -22.859 14.945 8.031 1 72.5 339 ALA B N 1
ATOM 5236 C CA . ALA B 1 339 ? -23.578 15.773 9 1 72.5 339 ALA B CA 1
ATOM 5237 C C . ALA B 1 339 ? -24.156 17.016 8.344 1 72.5 339 ALA B C 1
ATOM 5239 O O . ALA B 1 339 ? -25.25 17.453 8.695 1 72.5 339 ALA B O 1
ATOM 5240 N N . HIS B 1 340 ? -23.531 17.484 7.363 1 70.12 340 HIS B N 1
ATOM 5241 C CA . HIS B 1 340 ? -23.969 18.688 6.676 1 70.12 340 HIS B CA 1
ATOM 5242 C C . HIS B 1 340 ? -25.078 18.375 5.668 1 70.12 340 HIS B C 1
ATOM 5244 O O . HIS B 1 340 ? -26 19.172 5.488 1 70.12 340 HIS B O 1
ATOM 5250 N N . ILE B 1 341 ? -24.906 17.25 4.973 1 63.62 341 ILE B N 1
ATOM 5251 C CA . ILE B 1 341 ? -25.891 16.844 3.975 1 63.62 341 ILE B CA 1
ATOM 5252 C C . ILE B 1 341 ? -27.234 16.609 4.648 1 63.62 341 ILE B C 1
ATOM 5254 O O . ILE B 1 341 ? -28.281 17 4.117 1 63.62 341 ILE B O 1
ATOM 5258 N N . LEU B 1 342 ? -27.219 16 5.652 1 57.72 342 LEU B N 1
ATOM 5259 C CA . LEU B 1 342 ? -28.453 15.672 6.336 1 57.72 342 LEU B CA 1
ATOM 5260 C C . LEU B 1 342 ? -29.062 16.906 6.996 1 57.72 342 LEU B C 1
ATOM 5262 O O . LEU B 1 342 ? -30.266 16.969 7.219 1 57.72 342 LEU B O 1
ATOM 5266 N N . ASP B 1 343 ? -28.203 17.75 7.418 1 52.31 343 ASP B N 1
ATOM 5267 C CA . ASP B 1 343 ? -28.75 18.953 8.047 1 52.31 343 ASP B CA 1
ATOM 5268 C C . ASP B 1 343 ? -29.391 19.859 7.004 1 52.31 343 ASP B C 1
ATOM 5270 O O . ASP B 1 343 ? -30.094 20.812 7.355 1 52.31 343 ASP B O 1
ATOM 5274 N N . GLY B 1 344 ? -29.594 19.375 5.719 1 48.16 344 GLY B N 1
ATOM 5275 C CA . GLY B 1 344 ? -30.422 20.047 4.715 1 48.16 344 GLY B CA 1
ATOM 5276 C C . GLY B 1 344 ? -29.812 21.328 4.207 1 48.16 344 GLY B C 1
ATOM 5277 O O . GLY B 1 344 ? -30.406 22.016 3.365 1 48.16 344 GLY B O 1
ATOM 5278 N N . VAL B 1 345 ? -28.891 21.891 4.789 1 45.59 345 VAL B N 1
ATOM 5279 C CA . VAL B 1 345 ? -28.594 23.281 4.461 1 45.59 345 VAL B CA 1
ATOM 5280 C C . VAL B 1 345 ? -27.734 23.359 3.205 1 45.59 345 VAL B C 1
ATOM 5282 O O . VAL B 1 345 ? -27.859 24.281 2.406 1 45.59 345 VAL B O 1
ATOM 5285 N N . HIS B 1 346 ? -26.625 22.578 3.041 1 51.88 346 HIS B N 1
ATOM 5286 C CA . HIS B 1 346 ? -25.641 22.938 2.016 1 51.88 346 HIS B CA 1
ATOM 5287 C C . HIS B 1 346 ? -25.672 21.938 0.867 1 51.88 346 HIS B C 1
ATOM 5289 O O . HIS B 1 346 ? -25.875 20.734 1.085 1 51.88 346 HIS B O 1
ATOM 5295 N N . GLU B 1 347 ? -26 22.438 -0.3 1 44.06 347 GLU B N 1
ATOM 5296 C CA . GLU B 1 347 ? -25.953 21.75 -1.586 1 44.06 347 GLU B CA 1
ATOM 5297 C C . GLU B 1 347 ? -24.531 21.266 -1.896 1 44.06 347 GLU B C 1
ATOM 5299 O O . GLU B 1 347 ? -23.609 22.078 -1.99 1 44.06 347 GLU B O 1
ATOM 5304 N N . ILE B 1 348 ? -24.141 20.25 -1.39 1 46.38 348 ILE B N 1
ATOM 5305 C CA . ILE B 1 348 ? -22.906 19.562 -1.75 1 46.38 348 ILE B CA 1
ATOM 5306 C C . ILE B 1 348 ? -23.141 18.719 -3.004 1 46.38 348 ILE B C 1
ATOM 5308 O O . ILE B 1 348 ? -24.203 18.125 -3.172 1 46.38 348 ILE B O 1
ATOM 5312 N N . GLY B 1 349 ? -22.734 19.219 -4.277 1 45.28 349 GLY B N 1
ATOM 5313 C CA . GLY B 1 349 ? -22.781 18.578 -5.582 1 45.28 349 GLY B CA 1
ATOM 5314 C C . GLY B 1 349 ? -22.219 19.438 -6.695 1 45.28 349 GLY B C 1
ATOM 5315 O O . GLY B 1 349 ? -21.891 20.609 -6.477 1 45.28 349 GLY B O 1
ATOM 5316 N N . ALA B 1 350 ? -22 18.703 -7.797 1 43.72 350 ALA B N 1
ATOM 5317 C CA . ALA B 1 350 ? -21.422 19.375 -8.961 1 43.72 350 ALA B CA 1
ATOM 5318 C C . ALA B 1 350 ? -22.062 20.734 -9.18 1 43.72 350 ALA B C 1
ATOM 5320 O O . ALA B 1 350 ? -21.391 21.688 -9.609 1 43.72 350 ALA B O 1
ATOM 5321 N N . GLY B 1 351 ? -23.156 20.75 -8.852 1 35.34 351 GLY B N 1
ATOM 5322 C CA . GLY B 1 351 ? -23.875 22 -9.086 1 35.34 351 GLY B CA 1
ATOM 5323 C C . GLY B 1 351 ? -23.531 23.094 -8.102 1 35.34 351 GLY B C 1
ATOM 5324 O O . GLY B 1 351 ? -23.547 24.266 -8.438 1 35.34 351 GLY B O 1
ATOM 5325 N N . ALA B 1 352 ? -23.281 22.812 -6.914 1 41.56 352 ALA B N 1
ATOM 5326 C CA . ALA B 1 352 ? -23.016 23.812 -5.879 1 41.56 352 ALA B CA 1
ATOM 5327 C C . ALA B 1 352 ? -21.531 24.172 -5.836 1 41.56 352 ALA B C 1
ATOM 5329 O O . ALA B 1 352 ? -21.156 25.219 -5.301 1 41.56 352 ALA B O 1
ATOM 5330 N N . THR B 1 353 ? -20.672 23.406 -6.184 1 41.41 353 THR B N 1
ATOM 5331 C CA . THR B 1 353 ? -19.234 23.672 -6.207 1 41.41 353 THR B CA 1
ATOM 5332 C C . THR B 1 353 ? -18.906 24.766 -7.215 1 41.41 353 THR B C 1
ATOM 5334 O O . THR B 1 353 ? -17.906 25.484 -7.059 1 41.41 353 THR B O 1
ATOM 5337 N N . PHE B 1 354 ? -19.797 24.766 -8.258 1 41.03 354 PHE B N 1
ATOM 5338 C CA . PHE B 1 354 ? -19.531 25.734 -9.305 1 41.03 354 PHE B CA 1
ATOM 5339 C C . PHE B 1 354 ? -20.484 26.922 -9.211 1 41.03 354 PHE B C 1
ATOM 5341 O O . PHE B 1 354 ? -20.5 27.797 -10.078 1 41.03 354 PHE B O 1
ATOM 5348 N N . ALA B 1 355 ? -21.312 26.938 -8.25 1 35.12 355 ALA B N 1
ATOM 5349 C CA . ALA B 1 355 ? -22.234 28.062 -8.188 1 35.12 355 ALA B CA 1
ATOM 5350 C C . ALA B 1 355 ? -21.641 29.219 -7.379 1 35.12 355 ALA B C 1
ATOM 5352 O O . ALA B 1 355 ? -20.906 28.984 -6.414 1 35.12 355 ALA B O 1
#

Radius of gyration: 27.96 Å; Cα contacts (8 Å, |Δi|>4): 1301; chains: 2; bounding box: 54×86×64 Å

Organism: Cupriavidus necator (strain ATCC 17699 / DSM 428 / KCTC 22496 / NCIMB 10442 / H16 / Stanier 337) (NCBI:txid381666)

Secondary structure (DSSP, 8-state):
------HHHHHHHHHHHHHHHHH--HHHHHHHHTSSS---HHHHHHHHHTTGGGTTS-GGGTS----HHHHHHHHHHHHHTT--S-HIIIIIIIHHHHHHHHHT-SSHHHHHHHHHHHHHHHHT---EEEE-TT-SSEETGGG-SEEEEEETTEEEEE-GGG-EEEEE-BS-TTS-EEEEE----GGGEEE-TTS-HHHHHHHHHHHHHHHHHHHHHHHHHHHHHHHHHH-EETTEEGGGSHHHHHHHHHHHHHHHHHHHHHHHHHHHHHTT-TTHHHHHHHHHHHHHHHHHHHHHHHHHHHGGGGGBS-STHHHHHHHHHHHHTTTS-HHHHHHHHHHHHHTT----SHHHH--/------HHHHHHHHHHHHHHHHH--HHHHHHHHTSSS---HHHHHHHHHTTGGGTTS-GGGTS----HHHHHHHHHHHHHTT--S-HIIIIIIIHHHHHHHHHH-SSHHHHHHHHHHHHHHHHT---EEEE-TT-SSEETGGG-SEEEEEETTEEEEE-GGG-EEEEE-BS-TTS-EEEEE----GGGEEE-TTS-HHHHHHHHHHHHHHHHHHHHHHHHHHHHHHHHHH-EETTEEGGGSHHHHHHHHHHHHHHHHHHHHHHHHHHHHHTT-TTHHHHHHHHHHHHHHHHHHHHHHHHHHHGGGGGBS-STHHHHHHHHHHHHTTTS-HHHHHHHHHHHHHTT----SHHHH--

pLDDT: mean 92.29, std 11.47, range [33.44, 98.88]

Foldseek 3Di:
DPLDDDPVLVVLLVVLLVVCVVVFDLVVQVVLLPDPLSDDLVVLQVCLVSQLLQQCFDVVLPHPVHFLLSVLSNLLSCLLRVPLDPSLQRRFQLRNLLVLLLVVWPDDVLNVVSSVSSSCSNNSNFDEWEAAPLDQKIWSLVRGQWYWYDDPQFTFIDGSVQWDWDWDDALASSTTITGIDGDDDPVRTNGDHDSCSSVLSLLRLLLSLLSSLLSLLVNLLVLLCVQQQPDDDPHHRNCVDVVLVVLSVVLVVLSVVLSSLSSVLSVCSSVVPPCSLLSSLVSNLSSLVSSVSSLVSSLVSNPPCSPDPPDSSSNSNSSSVRSCPPSHHNVRSVVVNVVVVVVVDDPDDPVRSVD/DCLDDDPVLVVLLVVLLVVCVVVFDLVVQVVLLPDPLSDDLVVLQVCLVSQLLQQCFDVVLPHPNHFLLSVLSNLLSCLLRVPLDPSLQRRFQLRNLLVLLLVVWPDDVLNVVSSVSSSCSNNSNFDEWEAAPLDQKIWSLVVGQWYWYDDPQFTFIDGSVQWDWDWDDALASSTTITGIDGDDDPVRTNGDHDSCSSVLSLLRLLLSLLSSLLSLLVNLLVLLCVQQQPDDDPHHRNCVDVVLVVLSVVLVVLSVVLSSLSSVLSVCSSVVPPCSLLSSLVSNLSSLVSSVSSLVSSLVSNPPCSPDPPDSSSNSNSSSVRSCPPSHHNVRSVVVNVVVVVVVDAPDDPVRSVD

InterPro domains:
  IPR009075 Acyl-CoA dehydrogenase/oxidase, C-terminal [PF00441] (196-325)
  IPR009100 Acyl-CoA dehydrogenase/oxidase, N-terminal and middle domain superfamily [SSF56645] (1-133)
  IPR013786 Acyl-CoA dehydrogenase/oxidase, N-terminal [PF02771] (6-81)
  IPR036250 Acyl-CoA dehydrogenase-like, C-terminal [SSF47203] (197-342)
  IPR037069 Acyl-CoA dehydrogenase/oxidase, N-terminal domain superfamily [G3DSA:1.10.540.10] (1-126)

Nearest PDB structures (foldseek):
  8i4p-assembly1_A  TM=8.525E-01  e=3.907E-17  Thermobifida fusca YX
  1rx0-assembly1_C  TM=8.723E-01  e=1.421E-15  Homo sapiens
  7w0j-assembly1_D  TM=8.618E-01  e=9.069E-16  Thermobifida fusca YX
  7p9x-assembly3_D  TM=8.602E-01  e=8.571E-15  Geobacter metallireducens GS-15
  3oib-assembly1_A  TM=8.245E-01  e=2.666E-15  Mycolicibacterium smegmatis MC2 155

Solvent-accessible surface area (backbone atoms only — not comparable to full-atom values): 35480 Å² total; per-residue (Å²): 120,83,70,64,75,52,71,68,52,48,49,52,34,49,52,50,42,55,51,43,63,72,72,50,44,72,65,56,54,54,54,26,54,72,42,92,84,24,65,52,71,68,57,48,45,51,43,20,74,72,42,59,28,8,35,33,21,46,54,92,40,63,22,67,52,47,49,42,55,60,42,42,58,42,30,17,41,38,20,42,61,59,58,46,62,67,50,58,47,20,20,47,21,45,26,42,38,36,50,56,42,41,78,62,35,84,45,70,66,36,28,49,55,33,46,51,52,38,30,32,25,17,69,43,75,43,40,37,16,57,41,46,85,84,40,83,54,25,56,45,53,87,72,25,59,31,34,40,36,61,58,89,63,16,38,26,52,37,52,54,88,58,48,46,76,44,80,44,62,40,61,22,66,54,52,44,30,21,41,77,45,70,76,91,47,77,86,30,51,45,39,68,52,84,69,58,51,65,60,53,29,41,41,43,38,23,41,42,46,21,24,16,25,47,15,27,23,52,37,37,45,50,53,33,51,54,46,23,62,66,43,68,52,96,91,34,39,45,47,73,38,66,71,50,43,48,53,53,48,53,41,51,53,46,48,61,62,33,51,58,41,41,40,46,16,21,45,26,52,61,67,64,41,91,60,18,62,48,34,24,24,52,20,32,47,46,17,46,52,34,23,52,50,20,40,54,44,28,27,57,68,49,38,61,57,39,43,25,68,79,42,72,64,46,62,46,40,30,44,41,56,40,48,44,48,44,60,49,31,60,68,56,28,48,50,55,43,48,57,41,50,72,66,67,71,57,74,82,44,82,69,48,78,75,91,122,84,70,65,75,52,70,68,50,48,50,52,35,48,52,50,41,54,49,43,63,72,73,51,45,72,66,55,54,56,56,27,53,72,41,91,84,24,65,50,71,69,57,48,46,52,43,20,74,72,42,59,28,8,34,33,20,46,54,94,40,64,21,67,51,46,50,42,57,59,42,42,57,43,28,16,43,38,21,42,62,57,58,45,61,68,50,57,47,21,22,47,21,46,27,41,37,36,52,56,41,41,78,62,34,84,45,69,66,35,27,49,56,32,45,52,51,36,32,31,24,19,68,44,75,41,41,36,18,58,40,46,85,85,40,82,53,25,54,44,55,90,73,25,61,29,35,40,36,60,58,89,64,15,37,26,54,36,51,56,88,60,48,46,76,44,83,45,61,42,60,21,66,53,51,44,31,22,42,76,45,70,76,91,48,77,87,31,50,45,39,67,53,84,70,59,53,65,59,54,28,40,42,44,38,24,41,42,46,21,23,17,24,46,16,27,24,52,38,36,46,50,52,32,51,54,47,23,62,65,43,68,53,97,90,33,37,44,48,75,38,67,70,49,44,49,52,54,47,53,42,53,51,47,48,62,62,32,51,58,40,41,40,46,15,22,46,27,52,60,67,64,42,91,60,17,62,47,35,25,25,51,19,33,46,45,17,46,52,34,23,53,49,20,42,55,44,29,28,58,68,50,39,63,58,38,43,26,68,78,43,72,63,45,63,46,40,29,44,42,56,39,47,46,48,43,61,49,30,59,68,55,28,49,51,56,43,49,57,41,51,70,65,66,71,58,71,82,43,83,66,45,78,72,91